Protein AF-A0A7X2NJ29-F1 (afdb_monomer_lite)

Sequence (530 aa):
MNKAKRFRELLNADRHFFLMEAHDGLSAQIVEETGFPAIWASGLSITASLGVRDNNEISYTQLLDVLEYMNDACSLPILVDGDTGYGNFNNACRLLQKLEKMGIAAVCIEDKKFPKTNSFLETKLDALAEPLEFAGKLRAMKATQTTPDFSVVARLESLIVGAGVEDAVKRAKLYLEAGADAILVHSKRPNSKDIDDFLTAFPVDVPIFIVPTKYYTVPVSHFIKDKRIRGIIWANHNVRACVTAMQEISKKIYKDGSIANVEGSIASVSELFRLQKNEEYLEMEKKYLPMYPNLSAVILAAGGPGSLDFHKPKALLTINGKQILDHQLNVLRSVGVSNISIVRGYKKEEIQAEDLALIDNDKWNTTNAAYSLSLAASTKEQPYLVLYGDVFFKRYLLRSILDYAEERSSADVILVCVKEDYIDAGYSLKLNKKLDVFGDDSELSVVEVCTGRETGKDECVVYFSGLLLIHNYSAVKELLSGEDAERLHTSDFMRRALDTGLTLAVIMSSREAIVDINSLNDLMKAGEIL

Structure (mmCIF, N/CA/C/O backbone):
data_AF-A0A7X2NJ29-F1
#
_entry.id   AF-A0A7X2NJ29-F1
#
loop_
_atom_site.group_PDB
_atom_site.id
_atom_site.type_symbol
_atom_site.label_atom_id
_atom_site.label_alt_id
_atom_site.label_comp_id
_atom_site.label_asym_id
_atom_site.label_entity_id
_atom_site.label_seq_id
_atom_site.pdbx_PDB_ins_code
_atom_site.Cartn_x
_atom_site.Cartn_y
_atom_site.Cartn_z
_atom_site.occupancy
_atom_site.B_iso_or_equiv
_atom_site.auth_seq_id
_atom_site.auth_comp_id
_atom_site.auth_asym_id
_atom_site.auth_atom_id
_atom_site.pdbx_PDB_model_num
ATOM 1 N N . MET A 1 1 ? -7.121 -13.120 -13.190 1.00 56.78 1 MET A N 1
ATOM 2 C CA . MET A 1 1 ? -6.536 -13.194 -14.553 1.00 56.78 1 MET A CA 1
ATOM 3 C C . MET A 1 1 ? -5.019 -13.173 -14.417 1.00 56.78 1 MET A C 1
ATOM 5 O O . MET A 1 1 ? -4.536 -12.381 -13.622 1.00 56.78 1 MET A O 1
ATOM 9 N N . ASN A 1 2 ? -4.281 -14.044 -15.114 1.00 89.88 2 ASN A N 1
ATOM 10 C CA . ASN A 1 2 ? -2.815 -14.121 -15.011 1.00 89.88 2 ASN A CA 1
ATOM 11 C C . ASN A 1 2 ? -2.166 -12.807 -15.504 1.00 89.88 2 ASN A C 1
ATOM 13 O O . ASN A 1 2 ? -2.382 -12.414 -16.652 1.00 89.88 2 ASN A O 1
ATOM 17 N N . LYS A 1 3 ? -1.386 -12.127 -14.649 1.00 97.19 3 LYS A N 1
ATOM 18 C CA . LYS A 1 3 ? -0.697 -10.865 -14.973 1.00 97.19 3 LYS A CA 1
ATOM 19 C C . LYS A 1 3 ? 0.292 -11.020 -16.135 1.00 97.19 3 LYS A C 1
ATOM 21 O O . LYS A 1 3 ? 0.320 -10.163 -17.014 1.00 97.19 3 LYS A O 1
ATOM 26 N N . ALA A 1 4 ? 1.032 -12.128 -16.203 1.00 97.38 4 ALA A N 1
ATOM 27 C CA . ALA A 1 4 ? 1.962 -12.408 -17.300 1.00 97.38 4 ALA A CA 1
ATOM 28 C C . ALA A 1 4 ? 1.241 -12.473 -18.658 1.00 97.38 4 ALA A C 1
ATOM 30 O O . ALA A 1 4 ? 1.650 -11.823 -19.621 1.00 97.38 4 ALA A O 1
ATOM 31 N N . LYS A 1 5 ? 0.083 -13.144 -18.703 1.00 96.94 5 LYS A N 1
ATOM 32 C CA . LYS A 1 5 ? -0.758 -13.207 -19.906 1.00 96.94 5 LYS A CA 1
ATOM 33 C C . LYS A 1 5 ? -1.263 -11.825 -20.340 1.00 96.94 5 LYS A C 1
ATOM 35 O O . LYS A 1 5 ? -1.191 -11.494 -21.519 1.00 96.94 5 LYS A O 1
ATOM 40 N N . ARG A 1 6 ? -1.706 -10.983 -19.396 1.00 97.31 6 ARG A N 1
ATOM 41 C CA . ARG A 1 6 ? -2.106 -9.590 -19.693 1.00 97.31 6 ARG A CA 1
ATOM 42 C C . ARG A 1 6 ? -0.958 -8.795 -20.310 1.00 97.31 6 ARG A C 1
ATOM 44 O O . ARG A 1 6 ? -1.167 -8.036 -21.249 1.00 97.31 6 ARG A O 1
ATOM 51 N N . PHE A 1 7 ? 0.259 -8.971 -19.800 1.00 98.19 7 PHE A N 1
ATOM 52 C CA . PHE A 1 7 ? 1.433 -8.302 -20.356 1.00 98.19 7 PHE A CA 1
ATOM 53 C C . PHE A 1 7 ? 1.763 -8.791 -21.770 1.00 98.19 7 PHE A C 1
ATOM 55 O O . PHE A 1 7 ? 2.044 -7.976 -22.644 1.00 98.19 7 PHE A O 1
ATOM 62 N N . ARG A 1 8 ? 1.652 -10.099 -22.037 1.00 96.69 8 ARG A N 1
ATOM 63 C CA . ARG A 1 8 ? 1.748 -10.660 -23.397 1.00 96.69 8 ARG A CA 1
ATOM 64 C C . ARG A 1 8 ? 0.731 -10.056 -24.356 1.00 96.69 8 ARG A C 1
ATOM 66 O O . ARG A 1 8 ? 1.087 -9.701 -25.474 1.00 96.69 8 ARG A O 1
ATOM 73 N N . GLU A 1 9 ? -0.518 -9.922 -23.925 1.00 96.62 9 GLU A N 1
ATOM 74 C CA . GLU A 1 9 ? -1.572 -9.290 -24.724 1.00 96.62 9 GLU A CA 1
ATOM 75 C C . GLU A 1 9 ? -1.229 -7.827 -25.035 1.00 96.62 9 GLU A C 1
ATOM 77 O O . GLU A 1 9 ? -1.404 -7.392 -26.170 1.00 96.62 9 GLU A O 1
ATOM 82 N N . LEU A 1 10 ? -0.665 -7.086 -24.072 1.00 97.31 10 LEU A N 1
ATOM 83 C CA . LEU A 1 10 ? -0.166 -5.727 -24.304 1.00 97.31 10 LEU A CA 1
ATOM 84 C C . LEU A 1 10 ? 1.000 -5.694 -25.302 1.00 97.31 10 LEU A C 1
ATOM 86 O O . LEU A 1 10 ? 1.021 -4.816 -26.158 1.00 97.31 10 LEU A O 1
ATOM 90 N N . LEU A 1 11 ? 1.945 -6.637 -25.222 1.00 96.19 11 LEU A N 1
ATOM 91 C CA . LEU A 1 11 ? 3.082 -6.735 -26.149 1.00 96.19 11 LEU A CA 1
ATOM 92 C C . LEU 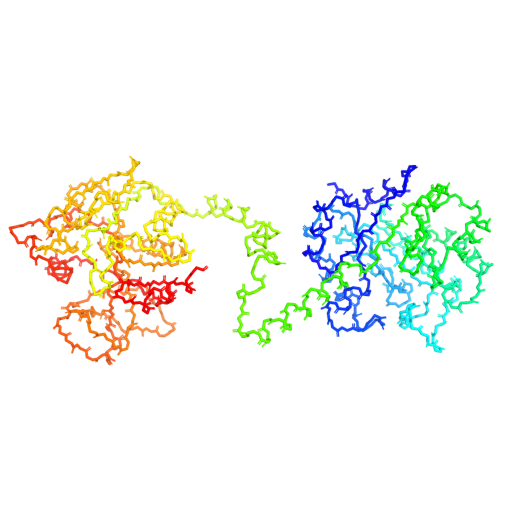A 1 11 ? 2.655 -7.044 -27.590 1.00 96.19 11 LEU A C 1
ATOM 94 O O . LEU A 1 11 ? 3.217 -6.483 -28.533 1.00 96.19 11 LEU A O 1
ATOM 98 N N . ASN A 1 12 ? 1.672 -7.930 -27.742 1.00 94.44 12 ASN A N 1
ATOM 99 C CA . ASN A 1 12 ? 1.207 -8.434 -29.034 1.00 94.44 12 ASN A CA 1
ATOM 100 C C . ASN A 1 12 ? 0.094 -7.578 -29.661 1.00 94.44 12 ASN A C 1
ATOM 102 O O . ASN A 1 12 ? -0.273 -7.809 -30.809 1.00 94.44 12 ASN A O 1
ATOM 106 N N . ALA A 1 13 ? -0.474 -6.620 -28.927 1.00 93.31 13 ALA A N 1
ATOM 107 C CA . ALA A 1 13 ? -1.488 -5.714 -29.459 1.00 93.31 13 ALA A CA 1
ATOM 108 C C . ALA A 1 13 ? -0.894 -4.778 -30.518 1.00 93.31 13 ALA A C 1
ATOM 110 O O . ALA A 1 13 ? 0.227 -4.329 -30.357 1.00 93.31 13 ALA A O 1
ATOM 111 N N . ASP A 1 14 ? -1.667 -4.343 -31.517 1.00 89.25 14 ASP A N 1
ATOM 112 C CA . ASP A 1 14 ? -1.218 -3.404 -32.568 1.00 89.25 14 ASP A CA 1
ATOM 113 C C . ASP A 1 14 ? -1.101 -1.930 -32.120 1.00 89.25 14 ASP A C 1
ATOM 115 O O . ASP A 1 14 ? -1.051 -1.009 -32.938 1.00 89.25 14 ASP A O 1
ATOM 119 N N . ARG A 1 15 ? -1.037 -1.668 -30.810 1.00 93.50 15 ARG A N 1
ATOM 120 C CA . ARG A 1 15 ? -0.940 -0.316 -30.232 1.00 93.50 15 ARG A CA 1
ATOM 121 C C . ARG A 1 15 ? 0.155 -0.218 -29.178 1.00 93.50 15 ARG A C 1
ATOM 123 O O . ARG A 1 15 ? 0.501 -1.217 -28.558 1.00 93.50 15 ARG A O 1
ATOM 130 N N . HIS A 1 16 ? 0.699 0.978 -28.989 1.00 97.25 16 HIS A N 1
ATOM 131 C CA . HIS A 1 16 ? 1.620 1.249 -27.890 1.00 97.25 16 HIS A CA 1
ATOM 132 C C . HIS A 1 16 ? 0.868 1.283 -26.552 1.00 97.25 16 HIS A C 1
ATOM 134 O O . HIS A 1 16 ? -0.349 1.490 -26.510 1.00 97.25 16 HIS A O 1
ATOM 140 N N . PHE A 1 17 ? 1.602 1.122 -25.458 1.00 98.44 17 PHE A N 1
ATOM 141 C CA . PHE A 1 17 ? 1.109 1.324 -24.104 1.00 98.44 17 PHE A CA 1
ATOM 142 C C . PHE A 1 17 ? 2.155 2.027 -23.236 1.00 98.44 17 PHE A C 1
ATOM 144 O O . PHE A 1 17 ? 3.351 2.041 -23.541 1.00 98.44 17 PHE A O 1
ATOM 151 N N . PHE A 1 18 ? 1.686 2.631 -22.148 1.00 98.69 18 PHE A N 1
ATOM 152 C CA . PHE A 1 18 ? 2.538 3.320 -21.188 1.00 98.69 18 PHE A CA 1
ATOM 153 C C . PHE A 1 18 ? 2.779 2.454 -19.961 1.00 98.69 18 PHE A C 1
ATOM 155 O O . PHE A 1 18 ? 1.869 1.769 -19.493 1.00 98.69 18 PHE A O 1
ATOM 162 N N . LEU A 1 19 ? 3.994 2.529 -19.430 1.00 98.81 19 LEU A N 1
ATOM 163 C CA . LEU A 1 19 ? 4.346 1.976 -18.132 1.00 98.81 19 LEU A CA 1
ATOM 164 C C . LEU A 1 19 ? 4.715 3.131 -17.220 1.00 98.81 19 LEU A C 1
ATOM 166 O O . LEU A 1 19 ? 5.593 3.928 -17.561 1.00 98.81 19 LEU A O 1
ATOM 170 N N . MET A 1 20 ? 4.053 3.214 -16.073 1.00 98.81 20 MET A N 1
ATOM 171 C CA . MET A 1 20 ? 4.395 4.197 -15.055 1.00 98.81 20 MET A CA 1
ATOM 172 C C . MET A 1 20 ? 5.243 3.550 -13.974 1.00 98.81 20 MET A C 1
ATOM 174 O O . MET A 1 20 ? 5.029 2.396 -13.600 1.00 98.81 20 MET A O 1
ATOM 178 N N . GLU A 1 21 ? 6.241 4.288 -13.508 1.00 98.69 21 GLU A N 1
ATOM 179 C CA . GLU A 1 21 ? 7.106 3.825 -12.439 1.00 98.69 21 GLU A CA 1
ATOM 180 C C . GLU A 1 21 ? 6.384 3.749 -11.090 1.00 98.69 21 GLU A C 1
ATOM 182 O O . GLU A 1 21 ? 5.684 4.679 -10.693 1.00 98.69 21 GLU A O 1
ATOM 187 N N . ALA A 1 22 ? 6.639 2.660 -10.369 1.00 98.81 22 ALA A N 1
ATOM 188 C CA . ALA A 1 22 ? 6.336 2.504 -8.951 1.00 98.81 22 ALA A CA 1
ATOM 189 C C . ALA A 1 22 ? 7.534 1.866 -8.225 1.00 98.81 22 ALA A C 1
ATOM 191 O O . ALA A 1 22 ? 8.387 1.232 -8.859 1.00 98.81 22 ALA A O 1
ATOM 192 N N . HIS A 1 23 ? 7.610 2.065 -6.911 1.00 98.56 23 HIS A N 1
ATOM 193 C CA . HIS A 1 23 ? 8.735 1.641 -6.064 1.00 98.56 23 HIS A CA 1
ATOM 194 C C . HIS A 1 23 ? 8.319 1.059 -4.703 1.00 98.56 23 HIS A C 1
ATOM 196 O O . HIS A 1 23 ? 9.185 0.687 -3.915 1.00 98.56 23 HIS A O 1
ATOM 202 N N . ASP A 1 24 ? 7.015 0.971 -4.438 1.00 98.62 24 ASP A N 1
ATOM 203 C CA . ASP A 1 24 ? 6.397 0.325 -3.278 1.00 98.62 24 ASP A CA 1
ATOM 204 C C . ASP A 1 24 ? 4.915 -0.004 -3.574 1.00 98.62 24 ASP A C 1
ATOM 206 O O . ASP A 1 24 ? 4.398 0.300 -4.655 1.00 98.62 24 ASP A O 1
ATOM 210 N N . GLY A 1 25 ? 4.222 -0.644 -2.625 1.00 98.44 25 GLY A N 1
ATOM 211 C CA . GLY A 1 25 ? 2.805 -0.999 -2.773 1.00 98.44 25 GLY A CA 1
ATOM 212 C C . GLY A 1 25 ? 1.886 0.212 -2.975 1.00 98.44 25 GLY A C 1
ATOM 213 O O . GLY A 1 25 ? 1.005 0.175 -3.832 1.00 98.44 25 GLY A O 1
ATOM 214 N N . LEU A 1 26 ? 2.136 1.310 -2.255 1.00 98.44 26 LEU A N 1
ATOM 215 C CA . LEU A 1 26 ? 1.329 2.530 -2.327 1.00 98.44 26 LEU A CA 1
ATOM 216 C C . LEU A 1 26 ? 1.403 3.174 -3.718 1.00 98.44 26 LEU A C 1
ATOM 218 O O . LEU A 1 26 ? 0.381 3.453 -4.345 1.00 98.44 26 LEU A O 1
ATOM 222 N N . SER A 1 27 ? 2.613 3.377 -4.237 1.00 98.62 27 SER A N 1
ATOM 223 C CA . SER A 1 27 ? 2.828 3.923 -5.578 1.00 98.62 27 SER A CA 1
ATOM 224 C C . SER A 1 27 ? 2.276 2.998 -6.665 1.00 98.62 27 SER A C 1
ATOM 226 O O . SER A 1 27 ? 1.736 3.492 -7.654 1.00 98.62 27 SER A O 1
ATOM 228 N N . ALA A 1 28 ? 2.325 1.674 -6.480 1.00 98.69 28 ALA A N 1
ATOM 229 C CA . ALA A 1 28 ? 1.709 0.716 -7.400 1.00 98.69 28 ALA A CA 1
ATOM 230 C C . ALA A 1 28 ? 0.174 0.858 -7.457 1.00 98.69 28 ALA A C 1
ATOM 232 O O . ALA A 1 28 ? -0.393 0.860 -8.553 1.00 98.69 28 ALA A O 1
ATOM 233 N N . GLN A 1 29 ? -0.490 1.041 -6.310 1.00 98.38 29 GLN A N 1
ATOM 234 C CA . GLN A 1 29 ? -1.935 1.307 -6.243 1.00 98.38 29 GLN A CA 1
ATOM 235 C C . GLN A 1 29 ? -2.303 2.623 -6.927 1.00 98.38 29 GLN A C 1
ATOM 237 O O . GLN A 1 29 ? -3.216 2.654 -7.749 1.00 98.38 29 GLN A O 1
ATOM 242 N N . ILE A 1 30 ? -1.551 3.693 -6.659 1.00 98.56 30 ILE A N 1
ATOM 243 C CA . ILE A 1 30 ? -1.780 5.001 -7.289 1.00 98.56 30 ILE A CA 1
ATOM 244 C C . ILE A 1 30 ? -1.650 4.894 -8.816 1.00 98.56 30 ILE A C 1
ATOM 246 O O . ILE A 1 30 ? -2.468 5.447 -9.555 1.00 98.56 30 ILE A O 1
ATOM 250 N N . VAL A 1 31 ? -0.655 4.151 -9.316 1.00 98.75 31 VAL A N 1
ATOM 251 C CA . VAL A 1 31 ? -0.488 3.905 -10.757 1.00 98.75 31 VAL A CA 1
ATOM 252 C C . VAL A 1 31 ? -1.686 3.154 -11.352 1.00 98.75 31 VAL A C 1
ATOM 254 O O . VAL A 1 31 ? -2.132 3.500 -12.451 1.00 98.75 31 VAL A O 1
ATOM 257 N N . GLU A 1 32 ? -2.222 2.163 -10.639 1.00 98.50 32 GLU A N 1
ATOM 258 C CA . GLU A 1 32 ? -3.422 1.429 -11.050 1.00 98.50 32 GLU A CA 1
ATOM 259 C C . GLU A 1 32 ? -4.665 2.320 -11.106 1.00 98.50 32 GLU A C 1
ATOM 261 O O . GLU A 1 32 ? -5.330 2.361 -12.143 1.00 98.50 32 GLU A O 1
ATOM 266 N N . GLU A 1 33 ? -4.941 3.087 -10.053 1.00 98.31 33 GLU A N 1
ATOM 267 C CA . GLU A 1 33 ? -6.095 3.994 -9.995 1.00 98.31 33 GLU A CA 1
ATOM 268 C C . GLU A 1 33 ? -6.020 5.115 -11.040 1.00 98.31 33 GLU A C 1
ATOM 270 O O . GLU A 1 33 ? -7.047 5.580 -11.533 1.00 98.31 33 GLU A O 1
ATOM 275 N N . THR A 1 34 ? -4.806 5.503 -11.444 1.00 98.38 34 THR A N 1
ATOM 276 C CA . THR A 1 34 ? -4.585 6.479 -12.524 1.00 98.38 34 THR A CA 1
ATOM 277 C C . THR A 1 34 ? -4.978 5.927 -13.905 1.00 98.38 34 THR A C 1
ATOM 279 O O . THR A 1 34 ? -5.220 6.696 -14.837 1.00 98.38 34 THR A O 1
ATOM 282 N N . GLY A 1 35 ? -5.060 4.602 -14.064 1.00 98.31 35 GLY A N 1
ATOM 283 C CA . GLY A 1 35 ? -5.464 3.948 -15.311 1.00 98.31 35 GLY A CA 1
ATOM 284 C C . GLY A 1 35 ? -4.308 3.529 -16.225 1.00 98.31 35 GLY A C 1
ATOM 285 O O . GLY A 1 35 ? -4.528 3.272 -17.413 1.00 98.31 35 GLY A O 1
ATOM 286 N N . PHE A 1 36 ? -3.075 3.437 -15.711 1.00 98.69 36 PHE A N 1
ATOM 287 C CA . PHE A 1 36 ? -1.982 2.839 -16.481 1.00 98.69 36 PHE A CA 1
ATOM 288 C C . PHE A 1 36 ? -2.231 1.338 -16.710 1.00 98.69 36 PHE A C 1
ATOM 290 O O . PHE A 1 36 ? -2.719 0.643 -15.824 1.00 98.69 36 PHE A O 1
ATOM 297 N N . PRO A 1 37 ? -1.873 0.790 -17.884 1.00 98.25 37 PRO A N 1
ATOM 298 C CA . PRO A 1 37 ? -2.089 -0.626 -18.176 1.00 98.25 37 PRO A CA 1
ATOM 299 C C . PRO A 1 37 ? -1.011 -1.549 -17.588 1.00 98.25 37 PRO A C 1
ATOM 301 O O . PRO A 1 37 ? -1.218 -2.762 -17.548 1.00 98.25 37 PRO A O 1
ATOM 304 N N . ALA A 1 38 ? 0.141 -1.004 -17.182 1.00 98.69 38 ALA A N 1
ATOM 305 C CA . ALA A 1 38 ? 1.272 -1.753 -16.645 1.00 98.69 38 ALA A CA 1
ATOM 306 C C . ALA A 1 38 ? 2.186 -0.864 -15.785 1.00 98.69 38 ALA A C 1
ATOM 308 O O . ALA A 1 38 ? 2.231 0.357 -15.956 1.00 98.69 38 ALA A O 1
ATOM 309 N N . ILE A 1 39 ? 2.955 -1.501 -14.904 1.00 98.94 39 ILE A N 1
ATOM 310 C CA . ILE A 1 39 ? 3.924 -0.851 -14.015 1.00 98.94 39 ILE A CA 1
ATOM 311 C C . ILE A 1 39 ? 5.349 -1.137 -14.488 1.00 98.94 39 ILE A C 1
ATOM 313 O O . ILE A 1 39 ? 5.667 -2.252 -14.905 1.00 98.94 39 ILE A O 1
ATOM 317 N N . TRP A 1 40 ? 6.218 -0.136 -14.370 1.00 98.88 40 TRP A N 1
ATOM 318 C CA . TRP A 1 40 ? 7.667 -0.309 -14.379 1.00 98.88 40 TRP A CA 1
ATOM 319 C C . TRP A 1 40 ? 8.183 -0.306 -12.937 1.00 98.88 40 TRP A C 1
ATOM 321 O O . TRP A 1 40 ? 8.177 0.732 -12.277 1.00 98.88 40 TRP A O 1
ATOM 331 N N . ALA A 1 41 ? 8.627 -1.456 -12.432 1.00 98.75 41 ALA A N 1
ATOM 332 C CA . ALA A 1 41 ? 9.307 -1.513 -11.141 1.00 98.75 41 ALA A CA 1
ATOM 333 C C . ALA A 1 41 ? 10.765 -1.074 -11.341 1.00 98.75 41 ALA A C 1
ATOM 335 O O . ALA A 1 41 ? 11.617 -1.852 -11.771 1.00 98.75 41 ALA A O 1
ATOM 336 N N . SER A 1 42 ? 11.008 0.215 -11.110 1.00 98.38 42 SER A N 1
ATOM 337 C CA . SER A 1 42 ? 12.269 0.892 -11.417 1.00 98.38 42 SER A CA 1
ATOM 338 C C . SER A 1 42 ? 13.349 0.557 -10.395 1.00 98.38 42 SER A C 1
ATOM 340 O O . SER A 1 42 ? 13.192 0.891 -9.221 1.00 98.38 42 SER A O 1
ATOM 342 N N . GLY A 1 43 ? 14.480 -0.003 -10.845 1.00 97.00 43 GLY A N 1
ATOM 343 C CA . GLY A 1 43 ? 15.644 -0.249 -9.985 1.00 97.00 43 GLY A CA 1
ATOM 344 C C . GLY A 1 43 ? 16.108 1.033 -9.290 1.00 97.00 43 GLY A C 1
ATOM 345 O O . GLY A 1 43 ? 16.230 1.062 -8.069 1.00 97.00 43 GLY A O 1
ATOM 346 N N . LEU A 1 44 ? 16.218 2.135 -10.045 1.00 97.38 44 LEU A N 1
ATOM 347 C CA . LEU A 1 44 ? 16.586 3.447 -9.505 1.00 97.38 44 LEU A CA 1
ATOM 348 C C . LEU A 1 44 ? 15.617 3.932 -8.420 1.00 97.38 44 LEU A C 1
ATOM 350 O O . LEU A 1 44 ? 16.067 4.426 -7.385 1.00 97.38 44 LEU A O 1
ATOM 354 N N . SER A 1 45 ? 14.304 3.824 -8.650 1.00 98.50 45 SER A N 1
ATOM 355 C CA . SER A 1 45 ? 13.318 4.327 -7.687 1.00 98.50 45 SER A CA 1
ATOM 356 C C . SER A 1 45 ? 13.284 3.477 -6.420 1.00 98.50 45 SER A C 1
ATOM 358 O O . SER A 1 45 ? 13.233 4.038 -5.330 1.00 98.50 45 SER A O 1
ATOM 360 N N . ILE A 1 46 ? 13.379 2.150 -6.553 1.00 98.62 46 ILE A N 1
ATOM 361 C CA . ILE A 1 46 ? 13.407 1.212 -5.423 1.00 98.62 46 ILE A CA 1
ATOM 362 C C . ILE A 1 46 ? 14.669 1.419 -4.579 1.00 98.62 46 ILE A C 1
ATOM 364 O O . ILE A 1 46 ? 14.592 1.516 -3.360 1.00 98.62 46 ILE A O 1
ATOM 368 N N . THR A 1 47 ? 15.850 1.556 -5.189 1.00 98.19 47 THR A N 1
ATOM 369 C CA . THR A 1 47 ? 17.067 1.835 -4.406 1.00 98.19 47 THR A CA 1
ATOM 370 C C . THR A 1 47 ? 17.008 3.199 -3.723 1.00 98.19 47 THR A C 1
ATOM 372 O O . THR A 1 47 ? 17.427 3.326 -2.574 1.00 98.19 47 THR A O 1
ATOM 375 N N . ALA A 1 48 ? 16.444 4.210 -4.396 1.00 98.00 48 ALA A N 1
ATOM 376 C CA . ALA A 1 48 ? 16.321 5.552 -3.838 1.00 98.00 48 ALA A CA 1
ATOM 377 C C . ALA A 1 48 ? 15.351 5.598 -2.648 1.00 98.00 48 ALA A C 1
ATOM 379 O O . ALA A 1 48 ? 15.671 6.250 -1.653 1.00 98.00 48 ALA A O 1
ATOM 380 N N . SER A 1 49 ? 14.215 4.892 -2.709 1.00 98.12 49 SER A N 1
ATOM 381 C CA . SER A 1 49 ? 13.277 4.795 -1.578 1.00 98.12 49 SER A CA 1
ATOM 382 C C . SER A 1 49 ? 13.886 4.052 -0.384 1.00 98.12 49 SER A C 1
ATOM 384 O O . SER A 1 49 ? 13.588 4.382 0.761 1.00 98.12 49 SER A O 1
ATOM 386 N N . LEU A 1 50 ? 14.809 3.119 -0.639 1.00 97.94 50 LEU A N 1
ATOM 387 C CA . LEU A 1 50 ? 15.590 2.415 0.383 1.00 97.94 50 LEU A CA 1
ATOM 388 C C . LEU A 1 50 ? 16.831 3.191 0.869 1.00 97.94 50 LEU A C 1
ATOM 390 O O . LEU A 1 50 ? 17.561 2.703 1.732 1.00 97.94 50 LEU A O 1
ATOM 394 N N . GLY A 1 51 ? 17.094 4.391 0.340 1.00 97.81 51 GLY A N 1
ATOM 395 C CA . GLY A 1 51 ? 18.211 5.243 0.764 1.00 97.81 51 GLY A CA 1
ATOM 396 C C . GLY A 1 51 ? 19.599 4.776 0.306 1.00 97.81 51 GLY A C 1
ATOM 397 O O . GLY A 1 51 ? 20.605 5.184 0.890 1.00 97.81 51 GLY A O 1
ATOM 398 N N . VAL A 1 52 ? 19.674 3.938 -0.731 1.00 97.44 52 VAL A N 1
ATOM 399 C CA . VAL A 1 52 ? 20.914 3.332 -1.253 1.00 97.44 52 VAL A CA 1
ATOM 400 C C . VAL A 1 52 ? 21.096 3.615 -2.748 1.00 97.44 52 VAL A C 1
ATOM 402 O O . VAL A 1 52 ? 20.225 4.199 -3.397 1.00 97.44 52 VAL A O 1
ATOM 405 N N . ARG A 1 53 ? 22.261 3.277 -3.312 1.00 95.62 53 ARG A N 1
ATOM 406 C CA . ARG A 1 53 ? 22.586 3.601 -4.713 1.00 95.62 53 ARG A CA 1
ATOM 407 C C . ARG A 1 53 ? 22.120 2.506 -5.681 1.00 95.62 53 ARG A C 1
ATOM 409 O O . ARG A 1 53 ? 22.113 1.320 -5.363 1.00 95.62 53 ARG A O 1
ATOM 416 N N . ASP A 1 54 ? 21.799 2.916 -6.910 1.00 93.56 54 ASP A N 1
ATOM 417 C CA . ASP A 1 54 ? 21.458 2.023 -8.032 1.00 93.56 54 ASP A CA 1
ATOM 418 C C . ASP A 1 54 ? 22.722 1.422 -8.676 1.00 93.56 54 ASP A C 1
ATOM 420 O O . ASP A 1 54 ? 23.132 1.782 -9.783 1.00 93.56 54 ASP A O 1
ATOM 424 N N . ASN A 1 55 ? 23.407 0.561 -7.924 1.00 92.06 55 ASN A N 1
ATOM 425 C CA . ASN A 1 55 ? 24.641 -0.121 -8.328 1.00 92.06 55 ASN A CA 1
ATOM 426 C C . ASN A 1 55 ? 24.747 -1.541 -7.738 1.00 92.06 55 ASN A C 1
ATOM 428 O O . ASN A 1 55 ? 25.830 -1.999 -7.371 1.00 92.06 55 ASN A O 1
ATOM 432 N N . ASN A 1 56 ? 23.604 -2.223 -7.609 1.00 93.50 56 ASN A N 1
ATOM 433 C CA . ASN A 1 56 ? 23.471 -3.500 -6.900 1.00 93.50 56 ASN A CA 1
ATOM 434 C C . ASN A 1 56 ? 23.892 -3.464 -5.414 1.00 93.50 56 ASN A C 1
ATOM 436 O O . ASN A 1 56 ? 24.297 -4.493 -4.875 1.00 93.50 56 ASN A O 1
ATOM 440 N N . GLU A 1 57 ? 23.758 -2.318 -4.729 1.00 96.12 57 GLU A N 1
ATOM 441 C CA . GLU A 1 57 ? 23.837 -2.269 -3.257 1.00 96.12 57 GLU A CA 1
ATOM 442 C C . GLU A 1 57 ? 22.705 -3.077 -2.601 1.00 96.12 57 GLU A C 1
ATOM 444 O O . GLU A 1 57 ? 22.938 -3.746 -1.593 1.00 96.12 57 GLU A O 1
ATOM 449 N N . ILE A 1 58 ? 21.503 -3.083 -3.195 1.00 97.12 58 ILE A N 1
ATOM 450 C CA . ILE A 1 58 ? 20.450 -4.025 -2.803 1.00 97.12 58 ILE A CA 1
ATOM 451 C C . ILE A 1 58 ? 20.666 -5.385 -3.468 1.00 97.12 58 ILE A C 1
ATOM 453 O O . ILE A 1 58 ? 20.957 -5.499 -4.663 1.00 97.12 58 ILE A O 1
ATOM 457 N N . SER A 1 59 ? 20.472 -6.437 -2.684 1.00 97.38 59 SER A N 1
ATOM 458 C CA . SER A 1 59 ? 20.423 -7.813 -3.170 1.00 97.38 59 SER A CA 1
ATOM 459 C C . SER A 1 59 ? 19.135 -8.086 -3.956 1.00 97.38 59 SER A C 1
ATOM 461 O O . SER A 1 59 ? 18.113 -7.430 -3.751 1.00 97.38 59 SER A O 1
ATOM 463 N N . TYR A 1 60 ? 19.140 -9.119 -4.807 1.00 96.44 60 TYR A N 1
ATOM 464 C CA . TYR A 1 60 ? 17.917 -9.520 -5.513 1.00 96.44 60 TYR A CA 1
ATOM 465 C C . TYR A 1 60 ? 16.809 -9.968 -4.550 1.00 96.44 60 TYR A C 1
ATOM 467 O O . TYR A 1 60 ? 15.645 -9.865 -4.899 1.00 96.44 60 TYR A O 1
ATOM 475 N N . THR A 1 61 ? 17.135 -10.453 -3.345 1.00 98.19 61 THR A N 1
ATOM 476 C CA . THR A 1 61 ? 16.125 -10.815 -2.339 1.00 98.19 61 THR A CA 1
ATOM 477 C C . THR A 1 61 ? 15.412 -9.588 -1.785 1.00 98.19 61 THR A C 1
ATOM 479 O O . THR A 1 61 ? 14.197 -9.610 -1.706 1.00 98.19 61 THR A O 1
ATOM 482 N N . GLN A 1 62 ? 16.130 -8.492 -1.526 1.00 98.50 62 GLN A N 1
ATOM 483 C CA . GLN A 1 62 ? 15.499 -7.227 -1.123 1.00 98.50 62 GLN A CA 1
ATOM 484 C C . GLN A 1 62 ? 14.641 -6.634 -2.247 1.00 98.50 62 GLN A C 1
ATOM 486 O O . GLN A 1 62 ? 13.581 -6.078 -1.980 1.00 98.50 62 GLN A O 1
ATOM 491 N N . LEU A 1 63 ? 15.062 -6.784 -3.512 1.00 98.44 63 LEU A N 1
ATOM 492 C CA . LEU A 1 63 ? 14.203 -6.449 -4.651 1.00 98.44 63 LEU A CA 1
ATOM 493 C C . LEU A 1 63 ? 12.918 -7.295 -4.634 1.00 98.44 63 LEU A C 1
ATOM 495 O O . LEU A 1 63 ? 11.835 -6.750 -4.825 1.00 98.44 63 LEU A O 1
ATOM 499 N N . LEU A 1 64 ? 13.026 -8.611 -4.411 1.00 98.50 64 LEU A N 1
ATOM 500 C CA . LEU A 1 64 ? 11.864 -9.503 -4.347 1.00 98.50 64 LEU A CA 1
ATOM 501 C C . LEU A 1 64 ? 10.898 -9.112 -3.221 1.00 98.50 64 LEU A C 1
ATOM 503 O O . LEU A 1 64 ? 9.699 -9.123 -3.474 1.00 98.50 64 LEU A O 1
ATOM 507 N N . ASP A 1 65 ? 11.398 -8.716 -2.047 1.00 98.50 65 ASP A N 1
ATOM 508 C CA . ASP A 1 65 ? 10.553 -8.271 -0.929 1.00 98.50 65 ASP A CA 1
ATOM 509 C C . ASP A 1 65 ? 9.695 -7.061 -1.336 1.00 98.50 65 ASP A C 1
ATOM 511 O O . ASP A 1 65 ? 8.486 -7.046 -1.125 1.00 98.50 65 ASP A O 1
ATOM 515 N N . VAL A 1 66 ? 10.291 -6.057 -1.992 1.00 98.62 66 VAL A N 1
ATOM 516 C CA . VAL A 1 66 ? 9.551 -4.880 -2.484 1.00 98.62 66 VAL A CA 1
ATOM 517 C C . VAL A 1 66 ? 8.525 -5.274 -3.551 1.00 98.62 66 VAL A C 1
ATOM 519 O O . VAL A 1 66 ? 7.386 -4.804 -3.531 1.00 98.62 66 VAL A O 1
ATOM 522 N N . LEU A 1 67 ? 8.914 -6.150 -4.479 1.00 98.69 67 LEU A N 1
ATOM 523 C CA . LEU A 1 67 ? 8.042 -6.609 -5.559 1.00 98.69 67 LEU A CA 1
ATOM 524 C C . LEU A 1 67 ? 6.844 -7.416 -5.059 1.00 98.69 67 LEU A C 1
ATOM 526 O O . LEU A 1 67 ? 5.786 -7.323 -5.677 1.00 98.69 67 LEU A O 1
ATOM 530 N N . GLU A 1 68 ? 6.990 -8.172 -3.970 1.00 98.44 68 GLU A N 1
ATOM 531 C CA . GLU A 1 68 ? 5.894 -8.918 -3.344 1.00 98.44 68 GLU A CA 1
ATOM 532 C C . GLU A 1 68 ? 4.787 -7.954 -2.903 1.00 98.44 68 GLU A C 1
ATOM 534 O O . GLU A 1 68 ? 3.660 -8.053 -3.391 1.00 98.44 68 GLU A O 1
ATOM 539 N N . TYR A 1 69 ? 5.134 -6.915 -2.133 1.00 98.38 69 TYR A N 1
ATOM 540 C CA . TYR A 1 69 ? 4.174 -5.879 -1.734 1.00 98.38 69 TYR A CA 1
ATOM 541 C C . TYR A 1 69 ? 3.556 -5.143 -2.930 1.00 98.38 69 TYR A C 1
ATOM 543 O O . TYR A 1 69 ? 2.350 -4.899 -2.950 1.00 98.38 69 TYR A O 1
ATOM 551 N N . MET A 1 70 ? 4.350 -4.791 -3.949 1.00 98.62 70 MET A N 1
ATOM 552 C CA . MET A 1 70 ? 3.829 -4.146 -5.165 1.00 98.62 70 MET A CA 1
ATOM 553 C C . MET A 1 70 ? 2.835 -5.041 -5.911 1.00 98.62 70 MET A C 1
ATOM 555 O O . MET A 1 70 ? 1.814 -4.569 -6.418 1.00 98.62 70 MET A O 1
ATOM 559 N N . ASN A 1 71 ? 3.150 -6.330 -6.014 1.00 97.94 71 ASN A N 1
ATOM 560 C CA . ASN A 1 71 ? 2.341 -7.298 -6.730 1.00 97.94 71 ASN A CA 1
ATOM 561 C C . ASN A 1 71 ? 1.028 -7.602 -6.001 1.00 97.94 71 ASN A C 1
ATOM 563 O O . ASN A 1 71 ? 0.009 -7.755 -6.674 1.00 97.94 71 ASN A O 1
ATOM 567 N N . ASP A 1 72 ? 1.038 -7.647 -4.674 1.00 97.12 72 ASP A N 1
ATOM 568 C CA . ASP A 1 72 ? -0.160 -7.889 -3.867 1.00 97.12 72 ASP A CA 1
ATOM 569 C C . ASP A 1 72 ? -1.080 -6.664 -3.820 1.00 97.12 72 ASP A C 1
ATOM 571 O O . ASP A 1 72 ? -2.307 -6.794 -3.825 1.00 97.12 72 ASP A O 1
ATOM 575 N N . ALA A 1 73 ? -0.503 -5.460 -3.835 1.00 97.00 73 ALA A N 1
ATOM 576 C CA . ALA A 1 73 ? -1.259 -4.220 -3.701 1.00 97.00 73 ALA A CA 1
ATOM 577 C C . ALA A 1 73 ? -2.085 -3.849 -4.950 1.00 97.00 73 ALA A C 1
ATOM 579 O O . ALA A 1 73 ? -3.092 -3.151 -4.817 1.00 97.00 73 ALA A O 1
ATOM 580 N N . CYS A 1 74 ? -1.707 -4.317 -6.148 1.00 95.50 74 CYS A N 1
ATOM 581 C CA . CYS A 1 74 ? -2.370 -3.956 -7.410 1.00 95.50 74 CYS A CA 1
ATOM 582 C C . CYS A 1 74 ? -2.619 -5.154 -8.344 1.00 95.50 74 CYS A C 1
ATOM 584 O O . CYS A 1 74 ? -1.949 -6.186 -8.273 1.00 95.50 74 CYS A O 1
ATOM 586 N N . SER A 1 75 ? -3.549 -5.027 -9.296 1.00 96.94 75 SER A N 1
ATOM 587 C CA . SER A 1 75 ? -3.846 -6.087 -10.280 1.00 96.94 75 SER A CA 1
ATOM 588 C C . SER A 1 75 ? -3.042 -5.981 -11.585 1.00 96.94 75 SER A C 1
ATOM 590 O O . SER A 1 75 ? -3.102 -6.890 -12.428 1.00 96.94 75 SER A O 1
ATOM 592 N N . LEU A 1 76 ? -2.304 -4.884 -11.777 1.00 98.38 76 LEU A N 1
ATOM 593 C CA . LEU A 1 76 ? -1.562 -4.602 -13.004 1.00 98.38 76 LEU A CA 1
ATOM 594 C C . LEU A 1 76 ? -0.376 -5.557 -13.218 1.00 98.38 76 LEU A C 1
ATOM 596 O O . LEU A 1 76 ? 0.252 -6.004 -12.254 1.00 98.38 76 LEU A O 1
ATOM 600 N N . PRO A 1 77 ? -0.028 -5.864 -14.483 1.00 98.50 77 PRO A N 1
ATOM 601 C CA . PRO A 1 77 ? 1.238 -6.508 -14.794 1.00 98.50 77 PRO A CA 1
ATOM 602 C C . PRO A 1 77 ? 2.426 -5.586 -14.493 1.00 98.50 77 PRO A C 1
ATOM 604 O O . PRO A 1 77 ? 2.426 -4.410 -14.861 1.00 98.50 77 PRO A O 1
ATOM 607 N N . ILE A 1 78 ? 3.462 -6.156 -13.876 1.00 98.81 78 ILE A N 1
ATOM 608 C CA . ILE A 1 78 ? 4.702 -5.460 -13.518 1.00 98.81 78 ILE A CA 1
ATOM 609 C C . ILE A 1 78 ? 5.836 -5.937 -14.438 1.00 98.81 78 ILE A C 1
ATOM 611 O O . ILE A 1 78 ? 6.095 -7.141 -14.528 1.00 98.81 78 ILE A O 1
ATOM 615 N N . LEU A 1 79 ? 6.506 -4.988 -15.100 1.00 98.88 79 LEU A N 1
ATOM 616 C CA . LEU A 1 79 ? 7.804 -5.167 -15.754 1.00 98.88 79 LEU A CA 1
ATOM 617 C C . LEU A 1 79 ? 8.899 -4.681 -14.801 1.00 98.88 79 LEU A C 1
ATOM 619 O O . LEU A 1 79 ? 8.937 -3.503 -14.449 1.00 98.88 79 LEU A O 1
ATOM 623 N N . VAL A 1 80 ? 9.784 -5.585 -14.398 1.00 98.75 80 VAL A N 1
ATOM 624 C CA . VAL A 1 80 ? 10.835 -5.315 -13.408 1.00 98.75 80 VAL A CA 1
ATOM 625 C C . VAL A 1 80 ? 12.145 -4.907 -14.074 1.00 98.75 80 VAL A C 1
ATOM 627 O O . VAL A 1 80 ? 12.553 -5.551 -15.041 1.00 98.75 80 VAL A O 1
ATOM 630 N N . ASP A 1 81 ? 12.832 -3.895 -13.536 1.00 98.62 81 ASP A N 1
ATOM 631 C CA . ASP A 1 81 ? 14.264 -3.683 -13.790 1.00 98.62 81 ASP A CA 1
ATOM 632 C C . ASP A 1 81 ? 15.066 -4.782 -13.082 1.00 98.62 81 ASP A C 1
ATOM 634 O O . ASP A 1 81 ? 15.257 -4.760 -11.869 1.00 98.62 81 ASP A O 1
ATOM 638 N N . GLY A 1 82 ? 15.466 -5.805 -13.830 1.00 97.50 82 GLY A N 1
ATOM 639 C CA . GLY A 1 82 ? 16.245 -6.937 -13.335 1.00 97.50 82 GLY A CA 1
ATOM 640 C C . GLY A 1 82 ? 17.753 -6.706 -13.382 1.00 97.50 82 GLY A C 1
ATOM 641 O O . GLY A 1 82 ? 18.507 -7.679 -13.258 1.00 97.50 82 GLY A O 1
ATOM 642 N N . ASP A 1 83 ? 18.199 -5.465 -13.602 1.00 96.88 83 ASP A N 1
ATOM 643 C CA . ASP A 1 83 ? 19.600 -5.087 -13.768 1.00 96.88 83 ASP A CA 1
ATOM 644 C C . ASP A 1 83 ? 20.300 -6.007 -14.780 1.00 96.88 83 ASP A C 1
ATOM 646 O O . ASP A 1 83 ? 19.797 -6.263 -15.866 1.00 96.88 83 ASP A O 1
ATOM 650 N N . THR A 1 84 ? 21.449 -6.578 -14.431 1.00 96.88 84 THR A N 1
ATOM 651 C CA . THR A 1 84 ? 22.181 -7.529 -15.280 1.00 96.88 84 THR A CA 1
ATOM 652 C C . THR A 1 84 ? 21.758 -8.987 -15.038 1.00 96.88 84 THR A C 1
ATOM 654 O O . THR A 1 84 ? 22.423 -9.916 -15.506 1.00 96.88 84 THR A O 1
ATOM 657 N N . GLY A 1 85 ? 20.682 -9.231 -14.281 1.00 97.25 85 GLY A N 1
ATOM 658 C CA . GLY A 1 85 ? 20.280 -10.560 -13.804 1.00 97.25 85 GLY A CA 1
ATOM 659 C C . GLY A 1 85 ? 21.030 -11.031 -12.548 1.00 97.25 85 GLY A C 1
ATOM 660 O O . GLY A 1 85 ? 21.103 -12.235 -12.302 1.00 97.25 85 GLY A O 1
ATOM 661 N N . TYR A 1 86 ? 21.599 -10.097 -11.771 1.00 97.00 86 TYR A N 1
ATOM 662 C CA . TYR A 1 86 ? 22.258 -10.326 -10.469 1.00 97.00 86 TYR A CA 1
ATOM 663 C C . TYR A 1 86 ? 23.379 -11.384 -10.473 1.00 97.00 86 TYR A C 1
ATOM 665 O O . TYR A 1 86 ? 23.570 -12.122 -9.503 1.00 97.00 86 TYR A O 1
ATOM 673 N N . GLY A 1 87 ? 24.122 -11.475 -11.578 1.00 95.88 87 GLY A N 1
ATOM 674 C CA . GLY A 1 87 ? 25.261 -12.379 -11.726 1.00 95.88 87 GLY A CA 1
ATOM 675 C C . GLY A 1 87 ? 25.335 -13.011 -13.114 1.00 95.88 87 GLY A C 1
ATOM 676 O O . GLY A 1 87 ? 25.125 -12.348 -14.134 1.00 95.88 87 GLY A O 1
ATOM 677 N N . ASN A 1 88 ? 25.661 -14.303 -13.164 1.00 96.94 88 ASN A N 1
ATOM 678 C CA . ASN A 1 88 ? 25.760 -15.056 -14.415 1.00 96.94 88 ASN A CA 1
ATOM 679 C C . ASN A 1 88 ? 24.398 -15.660 -14.826 1.00 96.94 88 ASN A C 1
ATOM 681 O O . ASN A 1 88 ? 23.356 -15.339 -14.253 1.00 96.94 88 ASN A O 1
ATOM 685 N N . PHE A 1 89 ? 24.393 -16.538 -15.835 1.00 97.75 89 PHE A N 1
ATOM 686 C CA . PHE A 1 89 ? 23.168 -17.193 -16.307 1.00 97.75 89 PHE A CA 1
ATOM 687 C C . PHE A 1 89 ? 22.409 -17.937 -15.196 1.00 97.75 89 PHE A C 1
ATOM 689 O O . PHE A 1 89 ? 21.183 -17.896 -15.172 1.00 97.75 89 PHE A O 1
ATOM 696 N N . ASN A 1 90 ? 23.114 -18.571 -14.255 1.00 98.19 90 ASN A N 1
ATOM 697 C CA . ASN A 1 90 ? 22.512 -19.360 -13.184 1.00 98.19 90 ASN A CA 1
ATOM 698 C C . ASN A 1 90 ? 21.769 -18.465 -12.177 1.00 98.19 90 ASN A C 1
ATOM 700 O O . ASN A 1 90 ? 20.664 -18.796 -11.745 1.00 98.19 90 ASN A O 1
ATOM 704 N N . ASN A 1 91 ? 22.333 -17.296 -11.852 1.00 98.50 91 ASN A N 1
ATOM 705 C CA . ASN A 1 91 ? 21.661 -16.288 -11.026 1.00 98.50 91 ASN A CA 1
ATOM 706 C C . ASN A 1 91 ? 20.399 -15.756 -11.716 1.00 98.50 91 ASN A C 1
ATOM 708 O O . ASN A 1 91 ? 19.333 -15.715 -11.101 1.00 98.50 91 ASN A O 1
ATOM 712 N N . ALA A 1 92 ? 20.502 -15.429 -13.006 1.00 98.44 92 ALA A N 1
ATOM 713 C CA . ALA A 1 92 ? 19.389 -14.901 -13.787 1.00 98.44 92 ALA A CA 1
ATOM 714 C C . ALA A 1 92 ? 18.238 -15.917 -13.936 1.00 98.44 92 ALA A C 1
ATOM 716 O O . ALA A 1 92 ? 17.069 -15.545 -13.841 1.00 98.44 92 ALA A O 1
ATOM 717 N N . CYS A 1 93 ? 18.553 -17.210 -14.086 1.00 98.44 93 CYS A N 1
ATOM 718 C CA . CYS A 1 93 ? 17.559 -18.290 -14.080 1.00 98.44 93 CYS A CA 1
ATOM 719 C C . CYS A 1 93 ? 16.817 -18.360 -12.740 1.00 98.44 93 CYS A C 1
ATOM 721 O O . CYS A 1 93 ? 15.588 -18.424 -12.711 1.00 98.44 93 CYS A O 1
ATOM 723 N N . ARG A 1 94 ? 17.548 -18.284 -11.619 1.00 98.38 94 ARG A N 1
ATOM 724 C CA . ARG A 1 94 ? 16.941 -18.267 -10.282 1.00 98.38 94 ARG A CA 1
ATOM 725 C C . ARG A 1 94 ? 16.052 -17.039 -10.073 1.00 98.38 94 ARG A C 1
ATOM 727 O O . ARG A 1 94 ? 14.968 -17.184 -9.513 1.00 98.38 94 ARG A O 1
ATOM 734 N N . LEU A 1 95 ? 16.495 -15.858 -10.509 1.00 98.44 95 LEU A N 1
ATOM 735 C CA . LEU A 1 95 ? 15.694 -14.633 -10.461 1.00 98.44 95 LEU A CA 1
ATOM 736 C C . LEU A 1 95 ? 14.383 -14.819 -11.228 1.00 98.44 95 LEU A C 1
ATOM 738 O O . LEU A 1 95 ? 13.318 -14.592 -10.661 1.00 98.44 95 LEU A O 1
ATOM 742 N N . LEU A 1 96 ? 14.452 -15.293 -12.475 1.00 98.06 96 LEU A N 1
ATOM 743 C CA . LEU A 1 96 ? 13.269 -15.524 -13.303 1.00 98.06 96 LEU A CA 1
ATOM 744 C C . LEU A 1 96 ? 12.268 -16.454 -12.614 1.00 98.06 96 LEU A C 1
ATOM 746 O O . LEU A 1 96 ? 11.095 -16.111 -12.519 1.00 98.06 96 LEU A O 1
ATOM 750 N N . GLN A 1 97 ? 12.727 -17.594 -12.086 1.00 97.94 97 GLN A N 1
ATOM 751 C CA . GLN A 1 97 ? 11.847 -18.548 -11.399 1.00 97.94 97 GLN A CA 1
ATOM 752 C C . GLN A 1 97 ? 11.150 -17.921 -10.189 1.00 97.94 97 GLN A C 1
ATOM 754 O O . GLN A 1 97 ? 9.995 -18.236 -9.903 1.00 97.94 97 GLN A O 1
ATOM 759 N N . LYS A 1 98 ? 11.849 -17.046 -9.456 1.00 98.25 98 LYS A N 1
ATOM 760 C CA . LYS A 1 98 ? 11.280 -16.336 -8.306 1.00 98.25 98 LYS A CA 1
ATOM 761 C C . LYS A 1 98 ? 10.242 -15.303 -8.732 1.00 98.25 98 LYS A C 1
ATOM 763 O O . LYS A 1 98 ? 9.164 -15.290 -8.146 1.00 98.25 98 LYS A O 1
ATOM 768 N N . LEU A 1 99 ? 10.538 -14.506 -9.757 1.00 98.00 99 LEU A N 1
ATOM 769 C CA . LEU A 1 99 ? 9.607 -13.520 -10.310 1.00 98.00 99 LEU A CA 1
ATOM 770 C C . LEU A 1 99 ? 8.343 -14.197 -10.858 1.00 98.00 99 LEU A C 1
ATOM 772 O O . LEU A 1 99 ? 7.233 -13.808 -10.504 1.00 98.00 99 LEU A O 1
ATOM 776 N N . GLU A 1 100 ? 8.505 -15.253 -11.657 1.00 96.31 100 GLU A N 1
ATOM 777 C CA . GLU A 1 100 ? 7.384 -16.002 -12.230 1.00 96.31 100 GLU A CA 1
ATOM 778 C C . GLU A 1 100 ? 6.506 -16.625 -11.134 1.00 96.31 100 GLU A C 1
ATOM 780 O O . GLU A 1 100 ? 5.286 -16.468 -11.161 1.00 96.31 100 GLU A O 1
ATOM 785 N N . LYS A 1 101 ? 7.111 -17.254 -10.113 1.00 96.12 101 LYS A N 1
ATOM 786 C CA . LYS A 1 101 ? 6.369 -17.843 -8.985 1.00 96.12 101 LYS A CA 1
ATOM 787 C C . LYS A 1 101 ? 5.576 -16.805 -8.180 1.00 96.12 101 LYS A C 1
ATOM 789 O O . LYS A 1 101 ? 4.514 -17.137 -7.665 1.00 96.12 101 LYS A O 1
ATOM 794 N N . MET A 1 102 ? 6.087 -15.581 -8.064 1.00 95.69 102 MET A N 1
ATOM 795 C CA . MET A 1 102 ? 5.422 -14.467 -7.376 1.00 95.69 102 MET A CA 1
ATOM 796 C C . MET A 1 102 ? 4.270 -13.867 -8.202 1.00 95.69 102 MET A C 1
ATOM 798 O O . MET A 1 102 ? 3.464 -13.102 -7.687 1.00 95.69 102 MET A O 1
ATOM 802 N N . GLY A 1 103 ? 4.157 -14.212 -9.488 1.00 96.50 103 GLY A N 1
ATOM 803 C CA . GLY A 1 103 ? 3.143 -13.652 -10.384 1.00 96.50 103 GLY A CA 1
ATOM 804 C C . GLY A 1 103 ? 3.555 -12.338 -11.055 1.00 96.50 103 GLY A C 1
ATOM 805 O O . GLY A 1 103 ? 2.709 -11.674 -11.660 1.00 96.50 103 GLY A O 1
ATOM 806 N N . ILE A 1 104 ? 4.844 -11.979 -11.004 1.00 98.12 104 ILE A N 1
ATOM 807 C CA . ILE A 1 104 ? 5.400 -10.882 -11.803 1.00 98.12 104 ILE A CA 1
ATOM 808 C C . ILE A 1 104 ? 5.285 -11.230 -13.288 1.00 98.12 104 ILE A C 1
ATOM 810 O O . ILE A 1 104 ? 5.457 -12.377 -13.696 1.00 98.12 104 ILE A O 1
ATOM 814 N N . ALA A 1 105 ? 4.979 -10.227 -14.112 1.00 98.25 105 ALA A N 1
ATOM 815 C CA . ALA A 1 105 ? 4.638 -10.448 -15.512 1.00 98.25 105 ALA A CA 1
ATOM 816 C C . ALA A 1 105 ? 5.862 -10.513 -16.436 1.00 98.25 105 ALA A C 1
ATOM 818 O O . ALA A 1 105 ? 5.853 -11.237 -17.438 1.00 98.25 105 ALA A O 1
ATOM 819 N N . ALA A 1 106 ? 6.890 -9.721 -16.131 1.00 98.56 106 ALA A N 1
ATOM 820 C CA . ALA A 1 106 ? 8.047 -9.578 -16.994 1.00 98.56 106 ALA A CA 1
ATOM 821 C C . ALA A 1 106 ? 9.290 -9.081 -16.251 1.00 98.56 106 ALA A C 1
ATOM 823 O O . ALA A 1 106 ? 9.196 -8.381 -15.241 1.00 98.56 106 ALA A O 1
ATOM 824 N N . VAL A 1 107 ? 10.461 -9.372 -16.814 1.00 98.75 107 VAL A N 1
ATOM 825 C CA . VAL A 1 107 ? 11.748 -8.820 -16.375 1.00 98.75 107 VAL A CA 1
ATOM 826 C C . VAL A 1 107 ? 12.491 -8.204 -17.554 1.00 98.75 107 VAL A C 1
ATOM 828 O O . VAL A 1 107 ? 12.517 -8.763 -18.650 1.00 98.75 107 VAL A O 1
ATOM 831 N N . CYS A 1 108 ? 13.104 -7.053 -17.323 1.00 98.81 108 CYS A N 1
ATOM 832 C CA . CYS A 1 108 ? 14.032 -6.400 -18.228 1.00 98.81 108 CYS A CA 1
ATOM 833 C C . CYS A 1 108 ? 15.447 -6.583 -17.684 1.00 98.81 108 CYS A C 1
ATOM 835 O O . CYS A 1 108 ? 15.696 -6.188 -16.551 1.00 98.81 108 CYS A O 1
ATOM 837 N N . ILE A 1 109 ? 16.360 -7.178 -18.452 1.00 98.50 109 ILE A N 1
ATOM 838 C CA . ILE A 1 109 ? 17.774 -7.271 -18.063 1.00 98.50 109 ILE A CA 1
ATOM 839 C C . ILE A 1 109 ? 18.672 -6.577 -19.085 1.00 98.50 109 ILE A C 1
ATOM 841 O O . ILE A 1 109 ? 18.386 -6.608 -20.281 1.00 98.50 109 ILE A O 1
ATOM 845 N N . GLU A 1 110 ? 19.753 -5.957 -18.622 1.00 97.50 110 GLU A N 1
ATOM 846 C CA . GLU A 1 110 ? 20.677 -5.153 -19.424 1.00 97.50 110 GLU A CA 1
ATOM 847 C C . GLU A 1 110 ? 22.028 -5.834 -19.656 1.00 97.50 110 GLU A C 1
ATOM 849 O O . GLU A 1 110 ? 22.538 -6.579 -18.814 1.00 97.50 110 GLU A O 1
ATOM 854 N N . ASP A 1 111 ? 22.637 -5.543 -20.802 1.00 96.25 111 ASP A N 1
ATOM 855 C CA . ASP A 1 111 ? 23.851 -6.194 -21.297 1.00 96.25 111 ASP A CA 1
ATOM 856 C C . ASP A 1 111 ? 25.167 -5.579 -20.784 1.00 96.25 111 ASP A C 1
ATOM 858 O O . ASP A 1 111 ? 26.202 -5.648 -21.450 1.00 96.25 111 ASP A O 1
ATOM 862 N N . LYS A 1 112 ? 25.155 -5.023 -19.568 1.00 93.06 112 LYS A N 1
ATOM 863 C CA . LYS A 1 112 ? 26.361 -4.602 -18.833 1.00 93.06 112 LYS A CA 1
ATOM 864 C C . LYS A 1 112 ? 26.936 -5.740 -17.987 1.00 93.06 112 LYS A C 1
ATOM 866 O O . LYS A 1 112 ? 26.274 -6.743 -17.708 1.00 93.06 112 LYS A O 1
ATOM 871 N N . LYS A 1 113 ? 28.191 -5.586 -17.558 1.00 90.94 113 LYS A N 1
ATOM 872 C CA . LYS A 1 113 ? 28.803 -6.466 -16.549 1.00 90.94 113 LYS A CA 1
ATOM 873 C C . LYS A 1 113 ? 28.223 -6.189 -15.157 1.00 90.94 113 LYS A C 1
ATOM 875 O O . LYS A 1 113 ? 27.791 -5.080 -14.869 1.00 90.94 113 LYS A O 1
ATOM 880 N N . PHE A 1 114 ? 28.221 -7.213 -14.304 1.00 89.75 114 PHE A N 1
ATOM 881 C CA . PHE A 1 114 ? 27.858 -7.101 -12.889 1.00 89.75 114 PHE A CA 1
ATOM 882 C C . PHE A 1 114 ? 29.085 -6.684 -12.044 1.00 89.75 114 PHE A C 1
ATOM 884 O O . PHE A 1 114 ? 30.172 -7.212 -12.301 1.00 89.75 114 PHE A O 1
ATOM 891 N N . PRO A 1 115 ? 28.937 -5.821 -11.015 1.00 85.44 115 PRO A N 1
ATOM 892 C CA . PRO A 1 115 ? 27.709 -5.129 -10.610 1.00 85.44 115 PRO A CA 1
ATOM 893 C C . PRO A 1 115 ? 27.287 -4.045 -11.608 1.00 85.44 115 PRO A C 1
ATOM 895 O O . PRO A 1 115 ? 28.116 -3.489 -12.328 1.00 85.44 115 PRO A O 1
ATOM 898 N N . LYS A 1 116 ? 25.985 -3.751 -11.641 1.00 82.69 116 LYS A N 1
ATOM 899 C CA . LYS A 1 116 ? 25.402 -2.672 -12.437 1.00 82.69 116 LYS A CA 1
ATOM 900 C C . LYS A 1 116 ? 26.048 -1.343 -12.073 1.00 82.69 116 LYS A C 1
ATOM 902 O O . LYS A 1 116 ? 26.271 -1.038 -10.905 1.00 82.69 116 LYS A O 1
ATOM 907 N N . THR A 1 117 ? 26.251 -0.522 -13.096 1.00 79.06 117 THR A N 1
ATOM 908 C CA . THR A 1 117 ? 26.472 0.914 -12.941 1.00 79.06 117 THR A CA 1
ATOM 909 C C . THR A 1 117 ? 25.312 1.659 -13.593 1.00 79.06 117 THR A C 1
ATOM 911 O O . THR A 1 117 ? 24.920 1.344 -14.722 1.00 79.06 117 THR A O 1
ATOM 914 N N . ASN A 1 118 ? 24.716 2.613 -12.873 1.00 78.06 118 ASN A N 1
ATOM 915 C CA . ASN A 1 118 ? 23.582 3.389 -13.369 1.00 78.06 118 ASN A CA 1
ATOM 916 C C . ASN A 1 118 ? 23.950 4.175 -14.643 1.00 78.06 118 ASN A C 1
ATOM 918 O O . ASN A 1 118 ? 24.974 4.851 -14.685 1.00 78.06 118 ASN A O 1
ATOM 922 N N . SER A 1 119 ? 23.078 4.142 -15.657 1.00 74.75 119 SER A N 1
ATOM 923 C CA . SER A 1 119 ? 23.307 4.723 -16.993 1.00 74.75 119 SER A CA 1
ATOM 924 C C . SER A 1 119 ? 23.508 6.249 -17.024 1.00 74.75 119 SER A C 1
ATOM 926 O O . SER A 1 119 ? 23.868 6.796 -18.069 1.00 74.75 119 SER A O 1
ATOM 928 N N . PHE A 1 120 ? 23.253 6.956 -15.917 1.00 73.25 120 PHE A N 1
ATOM 929 C CA . PHE A 1 120 ? 23.512 8.393 -15.784 1.00 73.25 120 PHE A CA 1
ATOM 930 C C . PHE A 1 120 ? 24.887 8.729 -15.195 1.00 73.25 120 PHE A C 1
ATOM 932 O O . PHE A 1 120 ? 25.260 9.903 -15.208 1.00 73.25 120 PHE A O 1
ATOM 939 N N . LEU A 1 121 ? 25.630 7.747 -14.681 1.00 69.38 121 LEU A N 1
ATOM 940 C CA . LEU A 1 121 ? 26.977 7.952 -14.155 1.00 69.38 121 LEU A CA 1
ATOM 941 C C . LEU A 1 121 ? 28.001 7.806 -15.285 1.00 69.38 121 LEU A C 1
ATOM 943 O O . LEU A 1 121 ? 27.934 6.868 -16.066 1.00 69.38 121 LEU A O 1
ATOM 947 N N . GLU A 1 122 ? 28.964 8.724 -15.371 1.00 60.84 122 GLU A N 1
ATOM 948 C CA . GLU A 1 122 ? 30.137 8.554 -16.233 1.00 60.84 122 GLU A CA 1
ATOM 949 C C . GLU A 1 122 ? 31.217 7.822 -15.436 1.00 60.84 122 GLU A C 1
ATOM 951 O O . GLU A 1 122 ? 31.971 8.444 -14.681 1.00 60.84 122 GLU A O 1
ATOM 956 N N . THR A 1 123 ? 31.287 6.494 -15.555 1.00 58.12 123 THR A N 1
ATOM 957 C CA . THR A 1 123 ? 32.330 5.718 -14.872 1.00 58.12 123 THR A CA 1
ATOM 958 C C . THR A 1 123 ? 33.268 5.046 -15.866 1.00 58.12 123 THR A C 1
ATOM 960 O O . THR A 1 123 ? 32.886 4.647 -16.961 1.00 58.12 123 THR A O 1
ATOM 963 N N . LYS A 1 124 ? 34.530 4.855 -15.466 1.00 50.50 124 LYS A N 1
ATOM 964 C CA . LYS A 1 124 ? 35.504 4.060 -16.237 1.00 50.50 124 LYS A CA 1
ATOM 965 C C . LYS A 1 124 ? 35.162 2.556 -16.273 1.00 50.50 124 LYS A C 1
ATOM 967 O O . LYS A 1 124 ? 35.896 1.797 -16.897 1.00 50.50 124 LYS A O 1
ATOM 972 N N . LEU A 1 125 ? 34.103 2.132 -15.574 1.00 52.97 125 LEU A N 1
ATOM 973 C CA . LEU A 1 125 ? 33.688 0.740 -15.381 1.00 52.97 125 LEU A CA 1
ATOM 974 C C . LEU A 1 125 ? 32.469 0.345 -16.235 1.00 52.97 125 LEU A C 1
ATOM 976 O O . LEU A 1 125 ? 32.019 -0.794 -16.125 1.00 52.97 125 LEU A O 1
ATOM 980 N N . ASP A 1 126 ? 31.973 1.230 -17.110 1.00 62.69 126 ASP A N 1
ATOM 981 C CA . ASP A 1 126 ? 30.835 0.979 -18.011 1.00 62.69 126 ASP A CA 1
ATOM 982 C C . ASP A 1 126 ? 31.209 0.020 -19.158 1.00 62.69 126 ASP A C 1
ATOM 984 O O . ASP A 1 126 ? 31.246 0.373 -20.338 1.00 62.69 126 ASP A O 1
ATOM 988 N N . ALA A 1 127 ? 31.535 -1.220 -18.806 1.00 80.12 127 ALA A N 1
ATOM 989 C CA . ALA A 1 127 ? 31.838 -2.275 -19.754 1.00 80.12 127 ALA A CA 1
ATOM 990 C C . ALA A 1 127 ? 30.573 -3.079 -20.070 1.00 80.12 127 ALA A C 1
ATOM 992 O O . ALA A 1 127 ? 29.935 -3.655 -19.183 1.00 80.12 127 ALA A O 1
ATOM 993 N N . LEU A 1 128 ? 30.259 -3.177 -21.361 1.00 90.19 128 LEU A N 1
ATOM 994 C CA . LEU A 1 128 ? 29.292 -4.151 -21.853 1.00 90.19 128 LEU A CA 1
ATOM 995 C C . LEU A 1 128 ? 29.797 -5.570 -21.565 1.00 90.19 128 LEU A C 1
ATOM 997 O O . LEU A 1 128 ? 31.002 -5.845 -21.584 1.00 90.19 128 LEU A O 1
ATOM 1001 N N . ALA A 1 129 ? 28.865 -6.480 -21.313 1.00 92.38 129 ALA A N 1
ATOM 1002 C CA . ALA A 1 129 ? 29.139 -7.905 -21.339 1.00 92.38 129 ALA A CA 1
ATOM 1003 C C . ALA A 1 129 ? 29.478 -8.350 -22.770 1.00 92.38 129 ALA A C 1
ATOM 1005 O O . ALA A 1 129 ? 29.079 -7.716 -23.763 1.00 92.38 129 ALA A O 1
ATOM 1006 N N . GLU A 1 130 ? 30.191 -9.472 -22.874 1.00 95.31 130 GLU A N 1
ATOM 1007 C CA . GLU A 1 130 ? 30.407 -10.117 -24.165 1.00 95.31 130 GLU A CA 1
ATOM 1008 C C . GLU A 1 130 ? 29.043 -10.503 -24.764 1.00 95.31 130 GLU A C 1
ATOM 1010 O O . GLU A 1 130 ? 28.236 -11.142 -24.078 1.00 95.31 130 GLU A O 1
ATOM 1015 N N . PRO A 1 131 ? 28.739 -10.147 -26.030 1.00 96.75 131 PRO A N 1
ATOM 1016 C CA . PRO A 1 131 ? 27.410 -10.364 -26.603 1.00 96.75 131 PRO A CA 1
ATOM 1017 C C . PRO A 1 131 ? 26.922 -11.815 -26.491 1.00 96.75 131 PRO A C 1
ATOM 1019 O O . PRO A 1 131 ? 25.760 -12.058 -26.171 1.00 96.75 131 PRO A O 1
ATOM 1022 N N . LEU A 1 132 ? 27.817 -12.786 -26.706 1.00 97.81 132 LEU A N 1
ATOM 1023 C CA . LEU A 1 132 ? 27.495 -14.213 -26.621 1.00 97.81 132 LEU A CA 1
ATOM 1024 C C . LEU A 1 132 ? 27.243 -14.690 -25.184 1.00 97.81 132 LEU A C 1
ATOM 1026 O O . LEU A 1 132 ? 26.442 -15.604 -24.985 1.00 97.81 132 LEU A O 1
ATOM 1030 N N . GLU A 1 133 ? 27.887 -14.077 -24.190 1.00 97.56 133 GLU A N 1
ATOM 1031 C CA . GLU A 1 133 ? 27.638 -14.367 -22.775 1.00 97.56 133 GLU A CA 1
ATOM 1032 C C . GLU A 1 133 ? 26.219 -13.933 -22.393 1.00 97.56 133 GLU A C 1
ATOM 1034 O O . GLU A 1 133 ? 25.449 -14.720 -21.834 1.00 97.56 133 GLU A O 1
ATOM 1039 N N . PHE A 1 134 ? 25.838 -12.708 -22.765 1.00 98.44 134 PHE A N 1
ATOM 1040 C CA . PHE A 1 134 ? 24.499 -12.188 -22.500 1.00 98.44 134 PHE A CA 1
ATOM 1041 C C . PHE A 1 134 ? 23.414 -12.966 -23.261 1.00 98.44 134 PHE A C 1
ATOM 1043 O O . PHE A 1 134 ? 22.392 -13.340 -22.686 1.00 98.44 134 PHE A O 1
ATOM 1050 N N . ALA A 1 135 ? 23.668 -13.328 -24.520 1.00 98.69 135 ALA A N 1
ATOM 1051 C CA . ALA A 1 135 ? 22.796 -14.217 -25.287 1.00 98.69 135 ALA A CA 1
ATOM 1052 C C . ALA A 1 135 ? 22.663 -15.613 -24.643 1.00 98.69 135 ALA A C 1
ATOM 1054 O O . ALA A 1 135 ? 21.584 -16.206 -24.625 1.00 98.69 135 ALA A O 1
ATOM 1055 N N . GLY A 1 136 ? 23.745 -16.161 -24.080 1.00 98.50 136 GLY A N 1
ATOM 1056 C CA . GLY A 1 136 ? 23.710 -17.402 -23.298 1.00 98.50 136 GLY A CA 1
ATOM 1057 C C . GLY A 1 136 ? 22.825 -17.289 -22.054 1.00 98.50 136 GLY A C 1
ATOM 1058 O O . GLY A 1 136 ? 22.022 -18.184 -21.792 1.00 98.50 136 GLY A O 1
ATOM 1059 N N . LYS A 1 137 ? 22.915 -16.165 -21.337 1.00 98.56 137 LYS A N 1
ATOM 1060 C CA . LYS A 1 137 ? 22.059 -15.843 -20.185 1.00 98.56 137 LYS A CA 1
ATOM 1061 C C . LYS A 1 137 ? 20.578 -15.781 -20.573 1.00 98.56 137 LYS A C 1
ATOM 1063 O O . LYS A 1 137 ? 19.773 -16.439 -19.919 1.00 98.56 137 LYS A O 1
ATOM 1068 N N . LEU A 1 138 ? 20.233 -15.081 -21.656 1.00 98.75 138 LEU A N 1
ATOM 1069 C CA . LEU A 1 138 ? 18.860 -15.017 -22.176 1.00 98.75 138 LEU A CA 1
ATOM 1070 C C . LEU A 1 138 ? 18.320 -16.408 -22.540 1.00 98.75 138 LEU A C 1
ATOM 1072 O O . LEU A 1 138 ? 17.246 -16.780 -22.072 1.00 98.75 138 LEU A O 1
ATOM 1076 N N . ARG A 1 139 ? 19.092 -17.219 -23.280 1.00 98.69 139 ARG A N 1
ATOM 1077 C CA . ARG A 1 139 ? 18.698 -18.601 -23.619 1.00 98.69 139 ARG A CA 1
ATOM 1078 C C . ARG A 1 139 ? 18.427 -19.444 -22.377 1.00 98.69 139 ARG A C 1
ATOM 1080 O O . ARG A 1 139 ? 17.429 -20.156 -22.332 1.00 98.69 139 ARG A O 1
ATOM 1087 N N . ALA A 1 140 ? 19.292 -19.351 -21.367 1.00 98.62 140 ALA A N 1
ATOM 1088 C CA . ALA A 1 140 ? 19.123 -20.084 -20.117 1.00 98.62 140 ALA A CA 1
ATOM 1089 C C . ALA A 1 140 ? 17.861 -19.638 -19.358 1.00 98.62 140 ALA A C 1
ATOM 1091 O O . ALA A 1 140 ? 17.093 -20.483 -18.897 1.00 98.62 140 ALA A O 1
ATOM 1092 N N . MET A 1 141 ? 17.601 -18.327 -19.288 1.00 98.31 141 MET A N 1
ATOM 1093 C CA . MET A 1 141 ? 16.380 -17.781 -18.687 1.00 98.31 141 MET A CA 1
ATOM 1094 C C . MET A 1 141 ? 15.132 -18.304 -19.399 1.00 98.31 141 MET A C 1
ATOM 1096 O O . MET A 1 141 ? 14.243 -18.837 -18.739 1.00 98.31 141 MET A O 1
ATOM 1100 N N . LYS A 1 142 ? 15.086 -18.220 -20.734 1.00 98.06 142 LYS A N 1
ATOM 1101 C CA . LYS A 1 142 ? 13.954 -18.704 -21.539 1.00 98.06 142 LYS A CA 1
ATOM 1102 C C . LYS A 1 142 ? 13.741 -20.213 -21.405 1.00 98.06 142 LYS A C 1
ATOM 1104 O O . LYS A 1 142 ? 12.605 -20.646 -21.269 1.00 98.06 142 LYS A O 1
ATOM 1109 N N . ALA A 1 143 ? 14.813 -21.005 -21.357 1.00 97.62 143 ALA A N 1
ATOM 1110 C CA . ALA A 1 143 ? 14.731 -22.450 -21.133 1.00 97.62 143 ALA A CA 1
ATOM 1111 C C . ALA A 1 143 ? 14.251 -22.834 -19.718 1.00 97.62 143 ALA A C 1
ATOM 1113 O O . ALA A 1 143 ? 13.805 -23.959 -19.510 1.00 97.62 143 ALA A O 1
ATOM 1114 N N . THR A 1 144 ? 14.356 -21.920 -18.749 1.00 96.38 144 THR A N 1
ATOM 1115 C CA . THR A 1 144 ? 13.980 -22.151 -17.344 1.00 96.38 144 THR A CA 1
ATOM 1116 C C . THR A 1 144 ? 12.517 -21.791 -17.047 1.00 96.38 144 THR A C 1
ATOM 1118 O O . THR A 1 144 ? 11.997 -22.172 -15.997 1.00 96.38 144 THR A O 1
ATOM 1121 N N . GLN A 1 145 ? 11.848 -21.060 -17.944 1.00 94.00 145 GLN A N 1
ATOM 1122 C CA . GLN A 1 145 ? 10.464 -20.625 -17.746 1.00 94.00 145 GLN A CA 1
ATOM 1123 C C . GLN A 1 145 ? 9.521 -21.813 -17.565 1.00 94.00 145 GLN A C 1
ATOM 1125 O O . GLN A 1 145 ? 9.619 -22.818 -18.270 1.00 94.00 145 GLN A O 1
ATOM 1130 N N . THR A 1 146 ? 8.579 -21.679 -16.637 1.00 92.31 146 THR A N 1
ATOM 1131 C CA . THR A 1 146 ? 7.535 -22.691 -16.423 1.00 92.31 146 THR A CA 1
ATOM 1132 C C . THR A 1 146 ? 6.291 -22.420 -17.261 1.00 92.31 146 THR A C 1
ATOM 1134 O O . THR A 1 146 ? 5.546 -23.348 -17.577 1.00 92.31 146 THR A O 1
ATOM 1137 N N . THR A 1 147 ? 6.087 -21.168 -17.673 1.00 90.88 147 THR A N 1
ATOM 1138 C CA . THR A 1 147 ? 4.992 -20.739 -18.541 1.00 90.88 147 THR A CA 1
ATOM 1139 C C . THR A 1 147 ? 5.521 -19.984 -19.767 1.00 90.88 147 THR A C 1
ATOM 1141 O O . THR A 1 147 ? 6.544 -19.302 -19.686 1.00 90.88 147 THR A O 1
ATOM 1144 N N . PRO A 1 148 ? 4.815 -20.039 -20.911 1.00 91.56 148 PRO A N 1
ATOM 1145 C CA . PRO A 1 148 ? 5.153 -19.216 -22.073 1.00 91.56 148 PRO A CA 1
ATOM 1146 C C . PRO A 1 148 ? 4.748 -17.739 -21.905 1.00 91.56 148 PRO A C 1
ATOM 1148 O O . PRO A 1 148 ? 5.095 -16.912 -22.746 1.00 91.56 148 PRO A O 1
ATOM 1151 N N . ASP A 1 149 ? 3.998 -17.403 -20.848 1.00 95.31 149 ASP A N 1
ATOM 1152 C CA . ASP A 1 149 ? 3.416 -16.073 -20.658 1.00 95.31 149 ASP A CA 1
ATOM 1153 C C . ASP A 1 149 ? 4.421 -15.067 -20.066 1.00 95.31 149 ASP A C 1
ATOM 1155 O O . ASP A 1 149 ? 4.333 -13.866 -20.335 1.00 95.31 149 ASP A O 1
ATOM 1159 N N . PHE A 1 150 ? 5.386 -15.526 -19.258 1.00 97.50 150 PHE A N 1
ATOM 1160 C CA . PHE A 1 150 ? 6.382 -14.638 -18.653 1.00 97.50 150 PHE A CA 1
ATOM 1161 C C . PHE A 1 150 ? 7.305 -14.037 -19.719 1.00 97.50 150 PHE A C 1
ATOM 1163 O O . PHE A 1 150 ? 7.809 -14.731 -20.607 1.00 97.50 150 PHE A O 1
ATOM 1170 N N . SER A 1 151 ? 7.566 -12.734 -19.625 1.00 98.25 151 SER A N 1
ATOM 1171 C CA . SER A 1 151 ? 8.307 -11.997 -20.657 1.00 98.25 151 SER A CA 1
ATOM 1172 C C . SER A 1 151 ? 9.714 -11.600 -20.216 1.00 98.25 151 SER A C 1
ATOM 1174 O O . SER A 1 151 ? 9.900 -11.097 -19.110 1.00 98.25 151 SER A O 1
ATOM 1176 N N . VAL A 1 152 ? 10.699 -11.778 -21.096 1.00 98.62 152 VAL A N 1
ATOM 1177 C CA . VAL A 1 152 ? 12.087 -11.341 -20.895 1.00 98.62 152 VAL A CA 1
ATOM 1178 C C . VAL A 1 152 ? 12.428 -10.273 -21.932 1.00 98.62 152 VAL A C 1
ATOM 1180 O O . VAL A 1 152 ? 12.462 -10.545 -23.131 1.00 98.62 152 VAL A O 1
ATOM 1183 N N . VAL A 1 153 ? 12.682 -9.052 -21.466 1.00 98.81 153 VAL A N 1
ATOM 1184 C CA . VAL A 1 153 ? 13.077 -7.903 -22.289 1.00 98.81 153 VAL A CA 1
ATOM 1185 C C . VAL A 1 153 ? 14.592 -7.733 -22.207 1.00 98.81 153 VAL A C 1
ATOM 1187 O O . VAL A 1 153 ? 15.153 -7.688 -21.112 1.00 98.81 153 VAL A O 1
ATOM 1190 N N . ALA A 1 154 ? 15.261 -7.633 -23.355 1.00 98.75 154 ALA A N 1
ATOM 1191 C CA . ALA A 1 154 ? 16.695 -7.362 -23.410 1.00 98.75 154 ALA A CA 1
ATOM 1192 C C . ALA A 1 154 ? 16.939 -5.860 -23.591 1.00 98.75 154 ALA A C 1
ATOM 1194 O O . ALA A 1 154 ? 16.552 -5.273 -24.604 1.00 98.75 154 ALA A O 1
ATOM 1195 N N . ARG A 1 155 ? 17.586 -5.236 -22.609 1.00 98.69 155 ARG A N 1
ATOM 1196 C CA . ARG A 1 155 ? 17.963 -3.825 -22.630 1.00 98.69 155 ARG A CA 1
ATOM 1197 C C . ARG A 1 155 ? 19.364 -3.639 -23.195 1.00 98.69 155 ARG A C 1
ATOM 1199 O O . ARG A 1 155 ? 20.320 -4.230 -22.704 1.00 98.69 155 ARG A O 1
ATOM 1206 N N . LEU A 1 156 ? 19.456 -2.791 -24.214 1.00 98.06 156 LEU A N 1
ATOM 1207 C CA . LEU A 1 156 ? 20.692 -2.448 -24.904 1.00 98.06 156 LEU A CA 1
ATOM 1208 C C . LEU A 1 156 ? 21.319 -1.203 -24.280 1.00 98.06 156 LEU A C 1
ATOM 1210 O O . LEU A 1 156 ? 20.708 -0.130 -24.288 1.00 98.06 156 LEU A O 1
ATOM 1214 N N . GLU A 1 157 ? 22.566 -1.318 -23.833 1.00 96.25 157 GLU A N 1
ATOM 1215 C CA . GLU A 1 157 ? 23.339 -0.192 -23.294 1.00 96.25 157 GLU A CA 1
ATOM 1216 C C . GLU A 1 157 ? 24.429 0.308 -24.269 1.00 96.25 157 GLU A C 1
ATOM 1218 O O . GLU A 1 157 ? 25.155 1.251 -23.952 1.00 96.25 157 GLU A O 1
ATOM 1223 N N . SER A 1 158 ? 24.513 -0.228 -25.498 1.00 95.75 158 SER A N 1
ATOM 1224 C CA . SER A 1 158 ? 25.476 0.195 -26.540 1.00 95.75 158 SER A CA 1
ATOM 1225 C C . SER A 1 158 ? 25.515 1.707 -26.778 1.00 95.75 158 SER A C 1
ATOM 1227 O O . SER A 1 158 ? 26.587 2.299 -26.907 1.00 95.75 158 SER A O 1
ATOM 1229 N N . LEU A 1 159 ? 24.350 2.357 -26.831 1.00 94.94 159 LEU A N 1
ATOM 1230 C CA . LEU A 1 159 ? 24.249 3.803 -27.065 1.00 94.94 159 LEU A CA 1
ATOM 1231 C C . LEU A 1 159 ? 24.592 4.612 -25.805 1.00 94.94 159 LEU A C 1
ATOM 1233 O O . LEU A 1 159 ? 25.077 5.738 -25.908 1.00 94.94 159 LEU A O 1
ATOM 1237 N N . ILE A 1 160 ? 24.402 4.030 -24.617 1.00 93.00 160 ILE A N 1
ATOM 1238 C CA . ILE A 1 160 ? 24.760 4.643 -23.332 1.00 93.00 160 ILE A CA 1
ATOM 1239 C C . ILE A 1 160 ? 26.279 4.716 -23.172 1.00 93.00 160 ILE A C 1
ATOM 1241 O O . ILE A 1 160 ? 26.799 5.769 -22.784 1.00 93.00 160 ILE A O 1
ATOM 1245 N N . VAL A 1 161 ? 26.985 3.638 -23.528 1.00 91.00 161 VAL A N 1
ATOM 1246 C CA . VAL A 1 161 ? 28.454 3.549 -23.432 1.00 91.00 161 VAL A CA 1
ATOM 1247 C C . VAL A 1 161 ? 29.188 4.116 -24.654 1.00 91.00 161 VAL A C 1
ATOM 1249 O O . VAL A 1 161 ? 30.410 4.208 -24.656 1.00 91.00 161 VAL A O 1
ATOM 1252 N N . GLY A 1 162 ? 28.458 4.505 -25.704 1.00 91.12 162 GLY A N 1
ATOM 1253 C CA . GLY A 1 162 ? 29.032 5.117 -26.906 1.00 91.12 162 GLY A CA 1
ATOM 1254 C C . GLY A 1 162 ? 29.573 4.139 -27.957 1.00 91.12 162 GLY A C 1
ATOM 1255 O O . GLY A 1 162 ? 30.312 4.567 -28.838 1.00 91.12 162 GLY A O 1
ATOM 1256 N N . ALA A 1 163 ? 29.188 2.858 -27.921 1.00 91.62 163 ALA A N 1
ATOM 1257 C CA . ALA A 1 163 ? 29.554 1.858 -28.935 1.00 91.62 163 ALA A CA 1
ATOM 1258 C C . ALA A 1 163 ? 28.848 2.077 -30.294 1.00 91.62 163 ALA A C 1
ATOM 1260 O O . ALA A 1 163 ? 29.306 1.591 -31.327 1.00 91.62 163 ALA A O 1
ATOM 1261 N N . GLY A 1 164 ? 27.754 2.848 -30.303 1.00 94.75 164 GLY A N 1
ATOM 1262 C CA . GLY A 1 164 ? 27.054 3.282 -31.513 1.00 94.75 164 GLY A CA 1
ATOM 1263 C C . GLY A 1 164 ? 25.915 2.361 -31.969 1.00 94.75 164 GLY A C 1
ATOM 1264 O O . GLY A 1 164 ? 25.657 1.301 -31.401 1.00 94.75 164 GLY A O 1
ATOM 1265 N N . VAL A 1 165 ? 25.198 2.809 -33.005 1.00 97.56 165 VAL A N 1
ATOM 1266 C CA . VAL A 1 165 ? 23.969 2.163 -33.509 1.00 97.56 165 VAL A CA 1
ATOM 1267 C C . VAL A 1 165 ? 24.248 0.802 -34.142 1.00 97.56 165 VAL A C 1
ATOM 1269 O O . VAL A 1 165 ? 23.461 -0.122 -33.968 1.00 97.56 165 VAL A O 1
ATOM 1272 N N . GLU A 1 166 ? 25.374 0.645 -34.839 1.00 97.56 166 GLU A N 1
ATOM 1273 C CA . GLU A 1 166 ? 25.723 -0.627 -35.478 1.00 97.56 166 GLU A CA 1
ATOM 1274 C C . GLU A 1 166 ? 25.915 -1.754 -34.448 1.00 97.56 166 GLU A C 1
ATOM 1276 O O . GLU A 1 166 ? 25.418 -2.863 -34.648 1.00 97.56 166 GLU A O 1
ATOM 1281 N N . ASP A 1 167 ? 26.586 -1.465 -33.327 1.00 97.69 167 ASP A N 1
ATOM 1282 C CA . ASP A 1 167 ? 26.738 -2.412 -32.216 1.00 97.69 167 ASP A CA 1
ATOM 1283 C C . ASP A 1 167 ? 25.382 -2.735 -31.571 1.00 97.69 167 ASP A C 1
ATOM 1285 O O . ASP A 1 167 ? 25.044 -3.910 -31.407 1.00 97.69 167 ASP A O 1
ATOM 1289 N N . ALA A 1 168 ? 24.556 -1.712 -31.316 1.00 98.12 168 ALA A N 1
ATOM 1290 C CA . ALA A 1 168 ? 23.209 -1.887 -30.772 1.00 98.12 168 ALA A CA 1
ATOM 1291 C C . ALA A 1 168 ? 22.350 -2.816 -31.650 1.00 98.12 168 ALA A C 1
ATOM 1293 O O . ALA A 1 168 ? 21.696 -3.724 -31.142 1.00 98.12 168 ALA A O 1
ATOM 1294 N N . VAL A 1 169 ? 22.382 -2.633 -32.975 1.00 98.56 169 VAL A N 1
ATOM 1295 C CA . VAL A 1 169 ? 21.664 -3.469 -33.955 1.00 98.56 169 VAL A CA 1
ATOM 1296 C C . VAL A 1 169 ? 22.166 -4.913 -33.931 1.00 98.56 169 VAL A C 1
ATOM 1298 O O . VAL A 1 169 ? 21.354 -5.841 -33.944 1.00 98.56 169 VAL A O 1
ATOM 1301 N N . LYS A 1 170 ? 23.490 -5.127 -33.902 1.00 98.38 170 LYS A N 1
ATOM 1302 C CA . LYS A 1 170 ? 24.088 -6.475 -33.843 1.00 98.38 170 LYS A CA 1
ATOM 1303 C C . LYS A 1 170 ? 23.651 -7.214 -32.579 1.00 98.38 170 LYS A C 1
ATOM 1305 O O . LYS A 1 170 ? 23.219 -8.363 -32.663 1.00 98.38 170 LYS A O 1
ATOM 1310 N N . ARG A 1 171 ? 23.707 -6.540 -31.431 1.00 98.56 171 ARG A N 1
ATOM 1311 C CA . ARG A 1 171 ? 23.277 -7.078 -30.135 1.00 98.56 171 ARG A CA 1
ATOM 1312 C C . ARG A 1 171 ? 21.779 -7.354 -30.097 1.00 98.56 171 ARG A C 1
ATOM 1314 O O . ARG A 1 171 ? 21.391 -8.452 -29.722 1.00 98.56 171 ARG A O 1
ATOM 1321 N N . ALA A 1 172 ? 20.949 -6.433 -30.586 1.00 98.75 172 ALA A N 1
ATOM 1322 C CA . ALA A 1 172 ? 19.501 -6.619 -30.673 1.00 98.75 172 ALA A CA 1
ATOM 1323 C C . ALA A 1 172 ? 19.124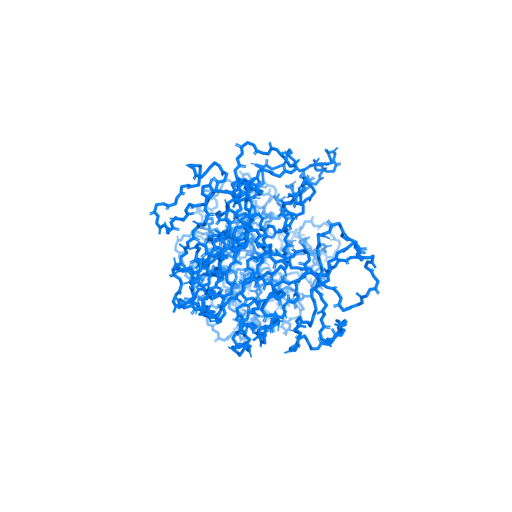 -7.904 -31.427 1.00 98.75 172 ALA A C 1
ATOM 1325 O O . ALA A 1 172 ? 18.357 -8.713 -30.912 1.00 98.75 172 ALA A O 1
ATOM 1326 N N . LYS A 1 173 ? 19.704 -8.124 -32.618 1.00 98.62 173 LYS A N 1
ATOM 1327 C CA . LYS A 1 173 ? 19.463 -9.343 -33.415 1.00 98.62 173 LYS A CA 1
ATOM 1328 C C . LYS A 1 173 ? 19.861 -10.598 -32.646 1.00 98.62 173 LYS A C 1
ATOM 1330 O O . LYS A 1 173 ? 19.056 -11.513 -32.513 1.00 98.62 173 LYS A O 1
ATOM 1335 N N . LEU A 1 174 ? 21.066 -10.598 -32.078 1.00 98.69 174 LEU A N 1
ATOM 1336 C CA . LEU A 1 174 ? 21.578 -11.724 -31.304 1.00 98.69 174 LEU A CA 1
ATOM 1337 C C . LEU A 1 174 ? 20.703 -12.036 -30.076 1.00 98.69 174 LEU A C 1
ATOM 1339 O O . LEU A 1 174 ? 20.506 -13.198 -29.729 1.00 98.69 174 LEU A O 1
ATOM 1343 N N . TYR A 1 175 ? 20.177 -11.014 -29.403 1.00 98.81 175 TYR A N 1
ATOM 1344 C CA . TYR A 1 175 ? 19.364 -11.186 -28.197 1.00 98.81 175 TYR A CA 1
ATOM 1345 C C . TYR A 1 175 ? 17.954 -11.681 -28.521 1.00 98.81 175 TYR A C 1
ATOM 1347 O O . TYR A 1 175 ? 17.421 -12.508 -27.782 1.00 98.81 175 TYR A O 1
ATOM 1355 N N . LEU A 1 176 ? 17.385 -11.267 -29.656 1.00 98.69 176 LEU A N 1
ATOM 1356 C CA . LEU A 1 176 ? 16.155 -11.861 -30.183 1.00 98.69 176 LEU A CA 1
ATOM 1357 C C . LEU A 1 176 ? 16.352 -13.328 -30.580 1.00 98.69 176 LEU A C 1
ATOM 1359 O O . LEU A 1 176 ? 15.540 -14.170 -30.209 1.00 98.69 176 LEU A O 1
ATOM 1363 N N . GLU A 1 177 ? 17.447 -13.662 -31.272 1.00 98.44 177 GLU A N 1
ATOM 1364 C CA . GLU A 1 177 ? 17.799 -15.055 -31.604 1.00 98.44 177 GLU A CA 1
ATOM 1365 C C . GLU A 1 177 ? 17.986 -15.916 -30.344 1.00 98.44 177 GLU A C 1
ATOM 1367 O O . GLU A 1 177 ? 17.680 -17.108 -30.337 1.00 98.44 177 GLU A O 1
ATOM 1372 N N . ALA A 1 178 ? 18.450 -15.306 -29.251 1.00 98.56 178 ALA A N 1
ATOM 1373 C CA . ALA A 1 178 ? 18.560 -15.933 -27.938 1.00 98.56 178 ALA A CA 1
ATOM 1374 C C . ALA A 1 178 ? 17.215 -16.103 -27.201 1.00 98.56 178 ALA A C 1
ATOM 1376 O O . ALA A 1 178 ? 17.184 -16.732 -26.141 1.00 98.56 178 ALA A O 1
ATOM 1377 N N . GLY A 1 179 ? 16.119 -15.573 -27.748 1.00 98.12 179 GLY A N 1
ATOM 1378 C CA . GLY A 1 179 ? 14.764 -15.715 -27.220 1.00 98.12 179 GLY A CA 1
ATOM 1379 C C . GLY A 1 179 ? 14.253 -14.527 -26.404 1.00 98.12 179 GLY A C 1
ATOM 1380 O O . GLY A 1 179 ? 13.235 -14.676 -25.729 1.00 98.12 179 GLY A O 1
ATOM 1381 N N . ALA A 1 180 ? 14.920 -13.366 -26.432 1.00 98.56 180 ALA A N 1
ATOM 1382 C CA . ALA A 1 180 ? 14.340 -12.147 -25.871 1.00 98.56 180 ALA A CA 1
ATOM 1383 C C . ALA A 1 180 ? 13.018 -11.816 -26.578 1.00 98.56 180 ALA A C 1
ATOM 1385 O O . ALA A 1 180 ? 12.911 -11.882 -27.800 1.00 98.56 180 ALA A O 1
ATOM 1386 N N . ASP A 1 181 ? 12.012 -11.445 -25.798 1.00 98.56 181 ASP A N 1
ATOM 1387 C CA . ASP A 1 181 ? 10.657 -11.211 -26.293 1.00 98.56 181 ASP A CA 1
ATOM 1388 C C . ASP A 1 181 ? 10.437 -9.788 -26.812 1.00 98.56 181 ASP A C 1
ATOM 1390 O O . ASP A 1 181 ? 9.501 -9.517 -27.562 1.00 98.56 181 ASP A O 1
ATOM 1394 N N . ALA A 1 182 ? 11.285 -8.869 -26.363 1.00 98.62 182 ALA A N 1
ATOM 1395 C CA . ALA A 1 182 ? 11.286 -7.474 -26.752 1.00 98.62 182 ALA A CA 1
ATOM 1396 C C . ALA A 1 182 ? 12.677 -6.881 -26.526 1.00 98.62 182 ALA A C 1
ATOM 1398 O O . ALA A 1 182 ? 13.482 -7.408 -25.748 1.00 98.62 182 ALA A O 1
ATOM 1399 N N . ILE A 1 183 ? 12.927 -5.745 -27.167 1.00 98.81 183 ILE A N 1
ATOM 1400 C CA . ILE A 1 183 ? 14.158 -4.974 -27.009 1.00 98.81 183 ILE A CA 1
ATOM 1401 C C . ILE A 1 183 ? 13.840 -3.659 -26.309 1.00 98.81 183 ILE A C 1
ATOM 1403 O O . ILE A 1 183 ? 12.917 -2.959 -26.710 1.00 98.81 183 ILE A O 1
ATOM 1407 N N . LEU A 1 184 ? 14.624 -3.279 -25.304 1.00 98.81 184 LEU A N 1
ATOM 1408 C CA . LEU A 1 184 ? 14.637 -1.913 -24.787 1.00 98.81 184 LEU A CA 1
ATOM 1409 C C . LEU A 1 184 ? 15.872 -1.204 -25.333 1.00 98.81 184 LEU A C 1
ATOM 1411 O O . LEU A 1 184 ? 16.999 -1.594 -25.032 1.00 98.81 184 LEU A O 1
ATOM 1415 N N . VAL A 1 185 ? 15.664 -0.151 -26.120 1.00 98.06 185 VAL A N 1
ATOM 1416 C CA . VAL A 1 185 ? 16.749 0.710 -26.604 1.00 98.06 185 VAL A CA 1
ATOM 1417 C C . VAL A 1 185 ? 16.813 1.972 -25.751 1.00 98.06 185 VAL A C 1
ATOM 1419 O O . VAL A 1 185 ? 15.824 2.696 -25.600 1.00 98.06 185 VAL A O 1
ATOM 1422 N N . HIS A 1 186 ? 17.977 2.234 -25.157 1.00 95.25 186 HIS A N 1
ATOM 1423 C CA . HIS A 1 186 ? 18.169 3.385 -24.283 1.00 95.25 186 HIS A CA 1
ATOM 1424 C C . HIS A 1 186 ? 19.163 4.391 -24.867 1.00 95.25 186 HIS A C 1
ATOM 1426 O O . HIS A 1 186 ? 20.104 4.024 -25.560 1.00 95.25 186 HIS A O 1
ATOM 1432 N N . SER A 1 187 ? 18.951 5.676 -24.580 1.00 93.81 187 SER A N 1
ATOM 1433 C CA . SER A 1 187 ? 19.877 6.758 -24.919 1.00 93.81 187 SER A CA 1
ATOM 1434 C C . SER A 1 187 ? 19.881 7.794 -23.800 1.00 93.81 187 SER A C 1
ATOM 1436 O O . SER A 1 187 ? 18.849 8.072 -23.186 1.00 93.81 187 SER A O 1
ATOM 1438 N N . LYS A 1 188 ? 21.054 8.387 -23.561 1.00 91.31 188 LYS A N 1
ATOM 1439 C CA . LYS A 1 188 ? 21.250 9.502 -22.626 1.00 91.31 188 LYS A CA 1
ATOM 1440 C C . LYS A 1 188 ? 21.249 10.873 -23.309 1.00 91.31 188 LYS A C 1
ATOM 1442 O O . LYS A 1 188 ? 21.415 11.887 -22.629 1.00 91.31 188 LYS A O 1
ATOM 1447 N N . ARG A 1 189 ? 21.076 10.928 -24.636 1.00 93.56 189 ARG A N 1
ATOM 1448 C CA . ARG A 1 189 ? 21.005 12.191 -25.383 1.00 93.56 189 ARG A CA 1
ATOM 1449 C C . ARG A 1 189 ? 19.710 12.948 -25.063 1.00 93.56 189 ARG A C 1
ATOM 1451 O O . ARG A 1 189 ? 18.689 12.325 -24.783 1.00 93.56 189 ARG A O 1
ATOM 1458 N N . PRO A 1 190 ? 19.717 14.290 -25.137 1.00 93.56 190 PRO A N 1
ATOM 1459 C CA . PRO A 1 190 ? 18.522 15.097 -24.899 1.00 93.56 190 PRO A CA 1
ATOM 1460 C C . PRO A 1 190 ? 17.542 15.129 -26.090 1.00 93.56 190 PRO A C 1
ATOM 1462 O O . PRO A 1 190 ? 16.537 15.827 -26.031 1.00 93.56 190 PRO A O 1
ATOM 1465 N N . ASN A 1 191 ? 17.828 14.414 -27.183 1.00 95.25 191 ASN A N 1
ATOM 1466 C CA . ASN A 1 191 ? 16.998 14.345 -28.390 1.00 95.25 191 ASN A CA 1
ATOM 1467 C C . ASN A 1 191 ? 16.781 12.885 -28.833 1.00 95.25 191 ASN A C 1
ATOM 1469 O O . ASN A 1 191 ? 17.420 11.976 -28.307 1.00 95.25 191 ASN A O 1
ATOM 1473 N N . SER A 1 192 ? 15.892 12.662 -29.807 1.00 96.06 192 SER A N 1
ATOM 1474 C CA . SER A 1 192 ? 15.508 11.324 -30.287 1.00 96.06 192 SER A CA 1
ATOM 1475 C C . SER A 1 192 ? 16.505 10.666 -31.240 1.00 96.06 192 SER A C 1
ATOM 1477 O O . SER A 1 192 ? 16.278 9.523 -31.622 1.00 96.06 192 SER A O 1
ATOM 1479 N N . LYS A 1 193 ? 17.599 11.337 -31.630 1.00 96.88 193 LYS A N 1
ATOM 1480 C CA . LYS A 1 193 ? 18.419 10.917 -32.779 1.00 96.88 193 LYS A CA 1
ATOM 1481 C C . LYS A 1 193 ? 18.904 9.468 -32.675 1.00 96.88 193 LYS A C 1
ATOM 1483 O O . LYS A 1 193 ? 18.809 8.721 -33.637 1.00 96.88 193 LYS A O 1
ATOM 1488 N N . ASP A 1 194 ? 19.393 9.073 -31.503 1.00 96.75 194 ASP A N 1
ATOM 1489 C CA . ASP A 1 194 ? 19.875 7.709 -31.253 1.00 96.75 194 ASP A CA 1
ATOM 1490 C C . ASP A 1 194 ? 18.774 6.656 -31.442 1.00 96.75 194 ASP A C 1
ATOM 1492 O O . ASP A 1 194 ? 19.028 5.575 -31.970 1.00 96.75 194 ASP A O 1
ATOM 1496 N N . ILE A 1 195 ? 17.550 6.987 -31.027 1.00 98.06 195 ILE A N 1
ATOM 1497 C CA . ILE A 1 195 ? 16.377 6.121 -31.161 1.00 98.06 195 ILE A CA 1
ATOM 1498 C C . ILE A 1 195 ? 15.955 6.048 -32.632 1.00 98.06 195 ILE A C 1
ATOM 1500 O O . ILE A 1 195 ? 15.754 4.955 -33.152 1.00 98.06 195 ILE A O 1
ATOM 1504 N N . ASP A 1 196 ? 15.887 7.189 -33.321 1.00 98.00 196 ASP A N 1
ATOM 1505 C CA . ASP A 1 196 ? 15.501 7.274 -34.735 1.00 98.00 196 ASP A CA 1
ATOM 1506 C C . ASP A 1 196 ? 16.493 6.523 -35.645 1.00 98.00 196 ASP A C 1
ATOM 1508 O O . ASP A 1 196 ? 16.091 5.749 -36.522 1.00 98.00 196 ASP A O 1
ATOM 1512 N N . ASP A 1 197 ? 17.797 6.699 -35.403 1.00 98.31 197 ASP A N 1
ATOM 1513 C CA . ASP A 1 197 ? 18.861 5.996 -36.122 1.00 98.31 197 ASP A CA 1
ATOM 1514 C C . ASP A 1 197 ? 18.779 4.476 -35.871 1.00 98.31 197 ASP A C 1
ATOM 1516 O O . ASP A 1 197 ? 18.906 3.686 -36.809 1.00 98.31 197 ASP A O 1
ATOM 1520 N N . PHE A 1 198 ? 18.532 4.053 -34.622 1.00 98.56 198 PHE A N 1
ATOM 1521 C CA . PHE A 1 198 ? 18.364 2.638 -34.277 1.00 98.56 198 PHE A CA 1
ATOM 1522 C C . PHE A 1 198 ? 17.149 2.019 -34.971 1.00 98.56 198 PHE A C 1
ATOM 1524 O O . PHE A 1 198 ? 17.281 0.974 -35.608 1.00 98.56 198 PHE A O 1
ATOM 1531 N N . LEU A 1 199 ? 15.984 2.670 -34.905 1.00 98.00 199 LEU A N 1
ATOM 1532 C CA . LEU A 1 199 ? 14.760 2.195 -35.557 1.00 98.00 199 LEU A CA 1
ATOM 1533 C C . LEU A 1 199 ? 14.951 2.050 -37.072 1.00 98.00 199 LEU A C 1
ATOM 1535 O O . LEU A 1 199 ? 14.498 1.064 -37.658 1.00 98.00 199 LEU A O 1
ATOM 1539 N N . THR A 1 200 ? 15.665 2.989 -37.694 1.00 98.06 200 THR A N 1
ATOM 1540 C CA . THR A 1 200 ? 15.991 2.941 -39.127 1.00 98.06 200 THR A CA 1
ATOM 1541 C C . THR A 1 200 ? 16.912 1.764 -39.461 1.00 98.06 200 THR A C 1
ATOM 1543 O O . THR A 1 200 ? 16.681 1.048 -40.435 1.00 98.06 200 THR A O 1
ATOM 1546 N N . ALA A 1 201 ? 17.951 1.534 -38.654 1.00 98.12 201 ALA A N 1
ATOM 1547 C CA . ALA A 1 201 ? 18.956 0.500 -38.904 1.00 98.12 201 ALA A CA 1
ATOM 1548 C C . ALA A 1 201 ? 18.518 -0.922 -38.494 1.00 98.12 201 ALA A C 1
ATOM 1550 O O . ALA A 1 201 ? 19.128 -1.907 -38.923 1.00 98.12 201 ALA A O 1
ATOM 1551 N N . PHE A 1 202 ? 17.471 -1.052 -37.677 1.00 97.88 202 PHE A N 1
ATOM 1552 C CA . PHE A 1 202 ? 16.980 -2.322 -37.146 1.00 97.88 202 PHE A CA 1
ATOM 1553 C C . PHE A 1 202 ? 15.589 -2.673 -37.695 1.00 97.88 202 PHE A C 1
ATOM 1555 O O . PHE A 1 202 ? 14.631 -2.573 -36.945 1.00 97.88 202 PHE A O 1
ATOM 1562 N N . PRO A 1 203 ? 15.410 -3.103 -38.959 1.00 95.06 203 PRO A N 1
ATOM 1563 C CA . PRO A 1 203 ? 14.093 -3.320 -39.582 1.00 95.06 203 PRO A CA 1
ATOM 1564 C C . PRO A 1 203 ? 13.428 -4.657 -39.184 1.00 95.06 203 PRO A C 1
ATOM 1566 O O . PRO A 1 203 ? 12.829 -5.328 -40.019 1.00 95.06 203 PRO A O 1
ATOM 1569 N N . VAL A 1 204 ? 13.573 -5.086 -37.928 1.00 96.38 204 VAL A N 1
ATOM 1570 C CA . VAL A 1 204 ? 12.949 -6.313 -37.408 1.00 96.38 204 VAL A CA 1
ATOM 1571 C C . VAL A 1 204 ? 11.627 -5.948 -36.735 1.00 96.38 204 VAL A C 1
ATOM 1573 O O . VAL A 1 204 ? 11.583 -5.001 -35.948 1.00 96.38 204 VAL A O 1
ATOM 1576 N N . ASP A 1 205 ? 10.557 -6.672 -37.061 1.00 95.12 205 ASP A N 1
ATOM 1577 C CA . ASP A 1 205 ? 9.221 -6.448 -36.501 1.00 95.12 205 ASP A CA 1
ATOM 1578 C C . ASP A 1 205 ? 9.075 -7.150 -35.144 1.00 95.12 205 ASP A C 1
ATOM 1580 O O . ASP A 1 205 ? 8.641 -8.296 -35.047 1.00 95.12 205 ASP A O 1
ATOM 1584 N N . VAL A 1 206 ? 9.531 -6.471 -34.092 1.00 96.88 206 VAL A N 1
ATOM 1585 C CA . VAL A 1 206 ? 9.423 -6.911 -32.695 1.00 96.88 206 VAL A CA 1
ATOM 1586 C C . VAL A 1 206 ? 8.990 -5.752 -31.799 1.00 96.88 206 VAL A C 1
ATOM 1588 O O . VAL A 1 206 ? 9.236 -4.594 -32.146 1.00 96.88 206 VAL A O 1
ATOM 1591 N N . PRO A 1 207 ? 8.410 -6.026 -30.618 1.00 98.12 207 PRO A N 1
ATOM 1592 C CA . PRO A 1 207 ? 8.158 -4.994 -29.623 1.00 98.12 207 PRO A CA 1
ATOM 1593 C C . PRO A 1 207 ? 9.453 -4.302 -29.172 1.00 98.12 207 PRO A C 1
ATOM 1595 O O . PRO A 1 207 ? 10.409 -4.944 -28.728 1.00 98.12 207 PRO A O 1
ATOM 1598 N N . ILE A 1 208 ? 9.458 -2.975 -29.248 1.00 98.56 208 ILE A N 1
ATOM 1599 C CA . ILE A 1 208 ? 10.543 -2.107 -28.796 1.00 98.56 208 ILE A CA 1
ATOM 1600 C C . ILE A 1 208 ? 10.036 -1.217 -27.660 1.00 98.56 208 ILE A C 1
ATOM 1602 O O . ILE A 1 208 ? 8.973 -0.596 -27.751 1.00 98.56 208 ILE A O 1
ATOM 1606 N N . PHE A 1 209 ? 10.820 -1.150 -26.590 1.00 98.81 209 PHE A N 1
ATOM 1607 C CA . PHE A 1 209 ? 10.625 -0.265 -25.452 1.00 98.81 209 PHE A CA 1
ATOM 1608 C C . PHE A 1 209 ? 11.582 0.923 -25.519 1.00 98.81 209 PHE A C 1
ATOM 1610 O O . PHE A 1 209 ? 12.751 0.773 -25.886 1.00 98.81 209 PHE A O 1
ATOM 1617 N N . ILE A 1 210 ? 11.094 2.091 -25.102 1.00 98.62 210 ILE A N 1
ATOM 1618 C CA . ILE A 1 210 ? 11.895 3.311 -24.938 1.00 98.62 210 ILE A CA 1
ATOM 1619 C C . ILE A 1 210 ? 11.665 3.946 -23.565 1.00 98.62 210 ILE A C 1
ATOM 1621 O O . ILE A 1 210 ? 10.619 3.769 -22.936 1.00 98.62 210 ILE A O 1
ATOM 1625 N N . VAL A 1 211 ? 12.652 4.726 -23.121 1.00 98.44 211 VAL A N 1
ATOM 1626 C CA . VAL A 1 211 ? 12.654 5.416 -21.823 1.00 98.44 211 VAL A CA 1
ATOM 1627 C C . VAL A 1 211 ? 13.002 6.897 -22.045 1.00 98.44 211 VAL A C 1
ATOM 1629 O O . VAL A 1 211 ? 14.176 7.273 -21.954 1.00 98.44 211 VAL A O 1
ATOM 1632 N N . PRO A 1 212 ? 12.018 7.759 -22.368 1.00 97.31 212 PRO A N 1
ATOM 1633 C CA . PRO A 1 212 ? 12.241 9.153 -22.765 1.00 97.31 212 PRO A CA 1
ATOM 1634 C C . PRO A 1 212 ? 12.565 10.119 -21.616 1.00 97.31 212 PRO A C 1
ATOM 1636 O O . PRO A 1 212 ? 12.234 11.297 -21.679 1.00 97.31 212 PRO A O 1
ATOM 1639 N N . THR A 1 213 ? 13.267 9.673 -20.573 1.00 96.19 213 THR A N 1
ATOM 1640 C CA . THR A 1 213 ? 13.602 10.515 -19.410 1.00 96.19 213 THR A CA 1
ATOM 1641 C C . THR A 1 213 ? 14.514 11.695 -19.771 1.00 96.19 213 THR A C 1
ATOM 1643 O O . THR A 1 213 ? 14.376 12.772 -19.196 1.00 96.19 213 THR A O 1
ATOM 1646 N N . LYS A 1 214 ? 15.461 11.524 -20.709 1.00 95.44 214 LYS A N 1
ATOM 1647 C CA . LYS A 1 214 ? 16.389 12.597 -21.135 1.00 95.44 214 LYS A CA 1
ATOM 1648 C C . LYS A 1 214 ? 15.908 13.382 -22.350 1.00 95.44 214 LYS A C 1
ATOM 1650 O O . LYS A 1 214 ? 16.220 14.561 -22.456 1.00 95.44 214 LYS A O 1
ATOM 1655 N N . TYR A 1 215 ? 15.122 12.756 -23.214 1.00 96.00 215 TYR A N 1
ATOM 1656 C CA . TYR A 1 215 ? 14.558 13.342 -24.431 1.00 96.00 215 TYR A CA 1
ATOM 1657 C C . TYR A 1 215 ? 13.044 13.573 -24.293 1.00 96.00 215 TYR A C 1
ATOM 1659 O O . TYR A 1 215 ? 12.282 13.400 -25.239 1.00 96.00 215 TYR A O 1
ATOM 1667 N N . TYR A 1 216 ? 12.616 13.985 -23.094 1.00 96.12 216 TYR A N 1
ATOM 1668 C CA . TYR A 1 216 ? 11.214 14.182 -22.699 1.00 96.12 216 TYR A CA 1
ATOM 1669 C C . TYR A 1 216 ? 10.492 15.286 -23.487 1.00 96.12 216 TYR A C 1
ATOM 1671 O O . TYR A 1 216 ? 9.267 15.358 -23.473 1.00 96.12 216 TYR A O 1
ATOM 1679 N N . THR A 1 217 ? 11.239 16.163 -24.162 1.00 96.75 217 THR A N 1
ATOM 1680 C CA . THR A 1 217 ? 10.690 17.220 -25.022 1.00 96.75 217 THR A CA 1
ATOM 1681 C C . THR A 1 217 ? 10.206 16.692 -26.370 1.00 96.75 217 THR A C 1
ATOM 1683 O O . THR A 1 217 ? 9.471 17.389 -27.070 1.00 96.75 217 THR A O 1
ATOM 1686 N N . VAL A 1 218 ? 10.600 15.473 -26.751 1.00 96.69 218 VAL A N 1
ATOM 1687 C CA . VAL A 1 218 ? 10.135 14.836 -27.983 1.00 96.69 218 VAL A CA 1
ATOM 1688 C C . VAL A 1 218 ? 8.724 14.288 -27.744 1.00 96.69 218 VAL A C 1
ATOM 1690 O O . VAL A 1 218 ? 8.536 13.463 -26.848 1.00 96.69 218 VAL A O 1
ATOM 1693 N N . PRO A 1 219 ? 7.715 14.713 -28.524 1.00 96.19 219 PRO A N 1
ATOM 1694 C CA . PRO A 1 219 ? 6.343 14.281 -28.302 1.00 96.19 219 PRO A CA 1
ATOM 1695 C C . PRO A 1 219 ? 6.187 12.787 -28.592 1.00 96.19 219 PRO A C 1
ATOM 1697 O O . PRO A 1 219 ? 6.744 12.269 -29.558 1.00 96.19 219 PRO A O 1
ATOM 1700 N N . VAL A 1 220 ? 5.347 12.100 -27.815 1.00 96.12 220 VAL A N 1
ATOM 1701 C CA . VAL A 1 220 ? 5.049 10.668 -28.015 1.00 96.12 220 VAL A CA 1
ATOM 1702 C C . VAL A 1 220 ? 4.575 10.372 -29.444 1.00 96.12 220 VAL A C 1
ATOM 1704 O O . VAL A 1 220 ? 4.947 9.346 -30.009 1.00 96.12 220 VAL A O 1
ATOM 1707 N N . SER A 1 221 ? 3.834 11.302 -30.060 1.00 97.06 221 SER A N 1
ATOM 1708 C CA . SER A 1 221 ? 3.366 11.215 -31.452 1.00 97.06 221 SER A CA 1
ATOM 1709 C C . SER A 1 221 ? 4.488 11.052 -32.484 1.00 97.06 221 SER A C 1
ATOM 1711 O O . SER A 1 221 ? 4.221 10.600 -33.595 1.00 97.06 221 SER A O 1
ATOM 1713 N N . HIS A 1 222 ? 5.732 11.404 -32.147 1.00 97.12 222 HIS A N 1
ATOM 1714 C CA . HIS A 1 222 ? 6.907 11.134 -32.975 1.00 97.12 222 HIS A CA 1
ATOM 1715 C C . HIS A 1 222 ? 7.260 9.644 -32.978 1.00 97.12 222 HIS A C 1
ATOM 1717 O O . HIS A 1 222 ? 7.349 9.047 -34.047 1.00 97.12 222 HIS A O 1
ATOM 1723 N N . PHE A 1 223 ? 7.389 9.038 -31.794 1.00 95.88 223 PHE A N 1
ATOM 1724 C CA . PHE A 1 223 ? 7.822 7.647 -31.638 1.00 95.88 223 PHE A CA 1
ATOM 1725 C C . PHE A 1 223 ? 6.781 6.644 -32.136 1.00 95.88 223 PHE A C 1
ATOM 1727 O O . PHE A 1 223 ? 7.121 5.687 -32.822 1.00 95.88 223 PHE A O 1
ATOM 1734 N N . ILE A 1 224 ? 5.499 6.886 -31.856 1.00 95.69 224 ILE A N 1
ATOM 1735 C CA . ILE A 1 224 ? 4.418 5.935 -32.177 1.00 95.69 224 ILE A CA 1
ATOM 1736 C C . ILE A 1 224 ? 4.071 5.870 -33.673 1.00 95.69 224 ILE A C 1
ATOM 1738 O O . ILE A 1 224 ? 3.199 5.095 -34.063 1.00 95.69 224 ILE A O 1
ATOM 1742 N N . LYS A 1 225 ? 4.727 6.679 -34.521 1.00 95.44 225 LYS A N 1
ATOM 1743 C CA . LYS A 1 225 ? 4.696 6.495 -35.984 1.00 95.44 225 LYS A CA 1
ATOM 1744 C C . LYS A 1 225 ? 5.298 5.152 -36.375 1.00 95.44 225 LYS A C 1
ATOM 1746 O O . LYS A 1 225 ? 4.874 4.549 -37.358 1.00 95.44 225 LYS A O 1
ATOM 1751 N N . ASP A 1 226 ? 6.274 4.695 -35.599 1.00 96.06 226 ASP A N 1
ATOM 1752 C CA . ASP A 1 226 ? 6.837 3.369 -35.721 1.00 96.06 226 ASP A CA 1
ATOM 1753 C C . ASP A 1 226 ? 6.010 2.381 -34.890 1.00 96.06 226 ASP A C 1
ATOM 1755 O O . ASP A 1 226 ? 5.996 2.431 -33.659 1.00 96.06 226 ASP A O 1
ATOM 1759 N N . LYS A 1 227 ? 5.308 1.468 -35.569 1.00 94.81 227 LYS A N 1
ATOM 1760 C CA . LYS A 1 227 ? 4.408 0.491 -34.932 1.00 94.81 227 LYS A CA 1
ATOM 1761 C C . LYS A 1 227 ? 5.123 -0.480 -33.989 1.00 94.81 227 LYS A C 1
ATOM 1763 O O . LYS A 1 227 ? 4.453 -1.135 -33.190 1.00 94.81 227 LYS A O 1
ATOM 1768 N N . ARG A 1 228 ? 6.452 -0.574 -34.082 1.00 96.69 228 ARG A N 1
ATOM 1769 C CA . ARG A 1 228 ? 7.283 -1.426 -33.226 1.00 96.69 228 ARG A CA 1
ATOM 1770 C C . ARG A 1 228 ? 7.488 -0.822 -31.848 1.00 96.69 228 ARG A C 1
ATOM 1772 O O . ARG A 1 228 ? 7.751 -1.565 -30.909 1.00 96.69 228 ARG A O 1
ATOM 1779 N N . ILE A 1 229 ? 7.340 0.498 -31.692 1.00 97.69 229 ILE A N 1
ATOM 1780 C CA . ILE A 1 229 ? 7.341 1.135 -30.373 1.00 97.69 229 ILE A CA 1
ATOM 1781 C C . ILE A 1 229 ? 6.099 0.669 -29.618 1.00 97.69 229 ILE A C 1
ATOM 1783 O O . ILE A 1 229 ? 4.988 1.160 -29.822 1.00 97.69 229 ILE A O 1
ATOM 1787 N N . ARG A 1 230 ? 6.307 -0.316 -28.746 1.00 97.56 230 ARG A N 1
ATOM 1788 C CA . ARG A 1 230 ? 5.241 -1.001 -28.025 1.00 97.56 230 ARG A CA 1
ATOM 1789 C C . ARG A 1 230 ? 5.090 -0.473 -26.608 1.00 97.56 230 ARG A C 1
ATOM 1791 O O . ARG A 1 230 ? 3.964 -0.263 -26.174 1.00 97.56 230 ARG A O 1
ATOM 1798 N N . GLY A 1 231 ? 6.197 -0.218 -25.914 1.00 98.12 231 GLY A N 1
ATOM 1799 C CA . GLY A 1 231 ? 6.186 0.274 -24.538 1.00 98.12 231 GLY A CA 1
ATOM 1800 C C . GLY A 1 231 ? 6.945 1.585 -24.376 1.00 98.12 231 GLY A C 1
ATOM 1801 O O . GLY A 1 231 ? 8.095 1.710 -24.794 1.00 98.12 231 GLY A O 1
ATOM 1802 N N . ILE A 1 232 ? 6.315 2.562 -23.731 1.00 98.69 232 ILE A N 1
ATOM 1803 C CA . ILE A 1 232 ? 6.948 3.831 -23.356 1.00 98.69 232 ILE A CA 1
ATOM 1804 C C . ILE A 1 232 ? 6.966 3.910 -21.832 1.00 98.69 232 ILE A C 1
ATOM 1806 O O . ILE A 1 232 ? 5.912 3.897 -21.195 1.00 98.69 232 ILE A O 1
ATOM 1810 N N . ILE A 1 233 ? 8.166 3.957 -21.252 1.00 98.81 233 ILE A N 1
ATOM 1811 C CA . ILE A 1 233 ? 8.371 3.853 -19.805 1.00 98.81 233 ILE A CA 1
ATOM 1812 C C . ILE A 1 233 ? 8.635 5.234 -19.197 1.00 98.81 233 ILE A C 1
ATOM 1814 O O . ILE A 1 233 ? 9.645 5.883 -19.487 1.00 98.81 233 ILE A O 1
ATOM 1818 N N . TRP A 1 234 ? 7.777 5.647 -18.269 1.00 98.62 234 TRP A N 1
ATOM 1819 C CA . TRP A 1 234 ? 7.954 6.837 -17.440 1.00 98.62 234 TRP A CA 1
ATOM 1820 C C . TRP A 1 234 ? 8.756 6.495 -16.179 1.00 98.62 234 TRP A C 1
ATOM 1822 O O . TRP A 1 234 ? 8.204 6.375 -15.096 1.00 98.62 234 TRP A O 1
ATOM 1832 N N . ALA A 1 235 ? 10.074 6.346 -16.315 1.00 98.12 235 ALA A N 1
ATOM 1833 C CA . ALA A 1 235 ? 10.882 5.510 -15.417 1.00 98.12 235 ALA A CA 1
ATOM 1834 C C . ALA A 1 235 ? 11.130 5.960 -13.959 1.00 98.12 235 ALA A C 1
ATOM 1836 O O . ALA A 1 235 ? 11.646 5.145 -13.200 1.00 98.12 235 ALA A O 1
ATOM 1837 N N . ASN A 1 236 ? 10.887 7.217 -13.564 1.00 98.12 236 ASN A N 1
ATOM 1838 C CA . ASN A 1 236 ? 11.258 7.707 -12.218 1.00 98.12 236 ASN A CA 1
ATOM 1839 C C . ASN A 1 236 ? 10.515 8.978 -11.759 1.00 98.12 236 ASN A C 1
ATOM 1841 O O . ASN A 1 236 ? 11.037 9.753 -10.956 1.00 98.12 236 ASN A O 1
ATOM 1845 N N . HIS A 1 237 ? 9.339 9.262 -12.314 1.00 98.62 237 HIS A N 1
ATOM 1846 C CA . HIS A 1 237 ? 8.664 10.540 -12.071 1.00 98.62 237 HIS A CA 1
ATOM 1847 C C . HIS A 1 237 ? 7.925 10.581 -10.724 1.00 98.62 237 HIS A C 1
ATOM 1849 O O . HIS A 1 237 ? 7.943 11.632 -10.087 1.00 98.62 237 HIS A O 1
ATOM 1855 N N . ASN A 1 238 ? 7.362 9.465 -10.251 1.00 98.56 238 ASN A N 1
ATOM 1856 C CA . ASN A 1 238 ? 6.723 9.359 -8.938 1.00 98.56 238 ASN A CA 1
ATOM 1857 C C . ASN A 1 238 ? 7.746 9.520 -7.812 1.00 98.56 238 ASN A C 1
ATOM 1859 O O . ASN A 1 238 ? 7.532 10.355 -6.936 1.00 98.56 238 ASN A O 1
ATOM 1863 N N . VAL A 1 239 ? 8.892 8.824 -7.851 1.00 98.44 239 VAL A N 1
ATOM 1864 C CA . VAL A 1 239 ? 9.929 9.016 -6.813 1.00 98.44 239 VAL A CA 1
ATOM 1865 C C . VAL A 1 239 ? 10.460 10.455 -6.795 1.00 98.44 239 VAL A C 1
ATOM 1867 O O . VAL A 1 239 ? 10.658 11.032 -5.729 1.00 98.44 239 VAL A O 1
ATOM 1870 N N . ARG A 1 240 ? 10.623 11.091 -7.965 1.00 98.56 240 ARG A N 1
ATOM 1871 C CA . ARG A 1 240 ? 11.041 12.502 -8.057 1.00 98.56 240 ARG A CA 1
ATOM 1872 C C . ARG A 1 240 ? 9.994 13.447 -7.469 1.00 98.56 240 ARG A C 1
ATOM 1874 O O . ARG A 1 240 ? 10.367 14.353 -6.731 1.00 98.56 240 ARG A O 1
ATOM 1881 N N . ALA A 1 241 ? 8.714 13.229 -7.770 1.00 98.44 241 ALA A N 1
ATOM 1882 C CA . ALA A 1 241 ? 7.618 14.013 -7.206 1.00 98.44 241 ALA A CA 1
ATOM 1883 C C . ALA A 1 241 ? 7.537 13.852 -5.680 1.00 98.44 241 ALA A C 1
ATOM 1885 O O . ALA A 1 241 ? 7.414 14.845 -4.965 1.00 98.44 241 ALA A O 1
ATOM 1886 N N . CYS A 1 242 ? 7.690 12.620 -5.185 1.00 97.69 242 CYS A N 1
ATOM 1887 C CA . CYS A 1 242 ? 7.727 12.306 -3.760 1.00 97.69 242 CYS A CA 1
ATOM 1888 C C . CYS A 1 242 ? 8.857 13.068 -3.052 1.00 97.69 242 CYS A C 1
ATOM 1890 O O . CYS A 1 242 ? 8.607 13.768 -2.072 1.00 97.69 242 CYS A O 1
ATOM 1892 N N . VAL A 1 243 ? 10.083 13.018 -3.589 1.00 98.38 243 VAL A N 1
ATOM 1893 C CA . VAL A 1 243 ? 11.233 13.755 -3.038 1.00 98.38 243 VAL A CA 1
ATOM 1894 C C . VAL A 1 243 ? 10.952 15.256 -2.966 1.00 98.38 243 VAL A C 1
ATOM 1896 O O . VAL A 1 243 ? 11.190 15.857 -1.920 1.00 98.38 243 VAL A O 1
ATOM 1899 N N . THR A 1 244 ? 10.420 15.858 -4.036 1.00 98.50 244 THR A N 1
ATOM 1900 C CA . THR A 1 244 ? 10.066 17.286 -4.047 1.00 98.50 244 THR A CA 1
ATOM 1901 C C . THR A 1 244 ? 9.045 17.616 -2.957 1.00 98.50 244 THR A C 1
ATOM 1903 O O . THR A 1 244 ? 9.308 18.490 -2.131 1.00 98.50 244 THR A O 1
ATOM 1906 N N . ALA A 1 245 ? 7.932 16.882 -2.895 1.00 98.06 245 ALA A N 1
ATOM 1907 C CA . ALA A 1 245 ? 6.869 17.141 -1.927 1.00 98.06 245 ALA A CA 1
ATOM 1908 C C . ALA A 1 245 ? 7.352 16.959 -0.478 1.00 98.06 245 ALA A C 1
ATOM 1910 O O . ALA A 1 245 ? 7.130 17.831 0.361 1.00 98.06 245 ALA A O 1
ATOM 1911 N N . MET A 1 246 ? 8.071 15.872 -0.180 1.00 98.19 246 MET A N 1
ATOM 1912 C CA . MET A 1 246 ? 8.598 15.622 1.165 1.00 98.19 246 MET A CA 1
ATOM 1913 C C . MET A 1 246 ? 9.569 16.723 1.601 1.00 98.19 246 MET A C 1
ATOM 1915 O O . MET A 1 246 ? 9.439 17.255 2.702 1.00 98.19 246 MET A O 1
ATOM 1919 N N . GLN A 1 247 ? 10.505 17.124 0.735 1.00 98.56 247 GLN A N 1
ATOM 1920 C CA . GLN A 1 247 ? 11.464 18.187 1.052 1.00 98.56 247 GLN A CA 1
ATOM 1921 C C . GLN A 1 247 ? 10.776 19.531 1.321 1.00 98.56 247 GLN A C 1
ATOM 1923 O O . GLN A 1 247 ? 11.142 20.233 2.269 1.00 98.56 247 GLN A O 1
ATOM 1928 N N . GLU A 1 248 ? 9.785 19.895 0.507 1.00 98.00 248 GLU A N 1
ATOM 1929 C CA . GLU A 1 248 ? 9.033 21.142 0.662 1.00 98.00 248 GLU A CA 1
ATOM 1930 C C . GLU A 1 248 ? 8.217 21.161 1.961 1.00 98.00 248 GLU A C 1
ATOM 1932 O O . GLU A 1 248 ? 8.316 22.117 2.739 1.00 98.00 248 GLU A O 1
ATOM 1937 N N . ILE A 1 249 ? 7.467 20.090 2.234 1.00 97.75 249 ILE A N 1
ATOM 1938 C CA . ILE A 1 249 ? 6.607 19.973 3.417 1.00 97.75 249 ILE A CA 1
ATOM 1939 C C . ILE A 1 249 ? 7.435 19.910 4.701 1.00 97.75 249 ILE A C 1
ATOM 1941 O O . ILE A 1 249 ? 7.176 20.687 5.623 1.00 97.75 249 ILE A O 1
ATOM 1945 N N . SER A 1 250 ? 8.483 19.080 4.759 1.00 97.81 250 SER A N 1
ATOM 1946 C CA . SER A 1 250 ? 9.357 19.001 5.938 1.00 97.81 250 SER A CA 1
ATOM 1947 C C . SER A 1 250 ? 10.005 20.348 6.256 1.00 97.81 250 SER A C 1
ATOM 1949 O O . SER A 1 250 ? 10.045 20.757 7.418 1.00 97.81 250 SER A O 1
ATOM 1951 N N . LYS A 1 251 ? 10.465 21.085 5.235 1.00 98.31 251 LYS A N 1
ATOM 1952 C CA . LYS A 1 251 ? 11.049 22.420 5.421 1.00 98.31 251 LYS A CA 1
ATOM 1953 C C . LYS A 1 251 ? 10.032 23.420 5.969 1.00 98.31 251 LYS A C 1
ATOM 1955 O O . LYS A 1 251 ? 10.391 24.244 6.811 1.00 98.31 251 LYS A O 1
ATOM 1960 N N . LYS A 1 252 ? 8.786 23.367 5.493 1.00 96.38 252 LYS A N 1
ATOM 1961 C CA . LYS A 1 252 ? 7.710 24.259 5.939 1.00 96.38 252 LYS A CA 1
ATOM 1962 C C . LYS A 1 252 ? 7.320 23.987 7.391 1.00 96.38 252 LYS A C 1
ATOM 1964 O O . LYS A 1 252 ? 7.350 24.914 8.192 1.00 96.38 252 LYS A O 1
ATOM 1969 N N . ILE A 1 253 ? 7.078 22.724 7.746 1.00 96.44 253 ILE A N 1
ATOM 1970 C CA . ILE A 1 253 ? 6.749 22.319 9.124 1.00 96.44 253 ILE A CA 1
ATOM 1971 C C . ILE A 1 253 ? 7.878 22.701 10.086 1.00 96.44 253 ILE A C 1
ATOM 1973 O O . ILE A 1 253 ? 7.617 23.282 11.136 1.00 96.44 253 ILE A O 1
ATOM 1977 N N . TYR A 1 254 ? 9.137 22.435 9.716 1.00 97.06 254 TYR A N 1
ATOM 1978 C CA . TYR A 1 254 ? 10.289 22.779 10.554 1.00 97.06 254 TYR A CA 1
ATOM 1979 C C . TYR A 1 254 ? 10.402 24.288 10.806 1.00 97.06 254 TYR A C 1
ATOM 1981 O O . TYR A 1 254 ? 10.691 24.709 11.923 1.00 97.06 254 TYR A O 1
ATOM 1989 N N . LYS A 1 255 ? 10.168 25.113 9.777 1.00 97.38 255 LYS A N 1
ATOM 1990 C CA . LYS A 1 255 ? 10.214 26.575 9.900 1.00 97.38 255 LYS A CA 1
ATOM 1991 C C . LYS A 1 255 ? 9.068 27.119 10.757 1.00 97.38 255 LYS A C 1
ATOM 1993 O O . LYS A 1 255 ? 9.289 28.047 11.532 1.00 97.38 255 LYS A O 1
ATOM 1998 N N . ASP A 1 256 ? 7.869 26.574 10.585 1.00 91.50 256 ASP A N 1
ATOM 1999 C CA . ASP A 1 256 ? 6.651 27.106 11.196 1.00 91.50 256 ASP A CA 1
ATOM 2000 C C . ASP A 1 256 ? 6.419 26.554 12.615 1.00 91.50 256 ASP A C 1
ATOM 2002 O O . ASP A 1 256 ? 5.660 27.145 13.382 1.00 91.50 256 ASP A O 1
ATOM 2006 N N . GLY A 1 257 ? 7.040 25.422 12.974 1.00 89.69 257 GLY A N 1
ATOM 2007 C CA . GLY A 1 257 ? 6.767 24.716 14.232 1.00 89.69 257 GLY A CA 1
ATOM 2008 C C . GLY A 1 257 ? 5.320 24.218 14.332 1.00 89.69 257 GLY A C 1
ATOM 2009 O O . GLY A 1 257 ? 4.801 24.037 15.429 1.00 89.69 257 GLY A O 1
ATOM 2010 N N . SER A 1 258 ? 4.642 24.061 13.192 1.00 82.81 258 SER A N 1
ATOM 2011 C CA . SER A 1 258 ? 3.221 23.736 13.099 1.00 82.81 258 SER A CA 1
ATOM 2012 C C . SER A 1 258 ? 2.895 23.091 11.754 1.00 82.81 258 SER A C 1
ATOM 2014 O O . SER A 1 258 ? 3.545 23.363 10.744 1.00 82.81 258 SER A O 1
ATOM 2016 N N . ILE A 1 259 ? 1.850 22.265 11.737 1.00 87.38 259 ILE A N 1
ATOM 2017 C CA . ILE A 1 259 ? 1.303 21.642 10.524 1.00 87.38 259 ILE A CA 1
ATOM 2018 C C . ILE A 1 259 ? 0.164 22.457 9.889 1.00 87.38 259 ILE A C 1
ATOM 2020 O O . ILE A 1 259 ? -0.240 22.182 8.765 1.00 87.38 259 ILE A O 1
ATOM 2024 N N . ALA A 1 260 ? -0.333 23.505 10.554 1.00 84.62 260 ALA A N 1
ATOM 2025 C CA . ALA A 1 260 ? -1.524 24.238 10.107 1.00 84.62 260 ALA A CA 1
ATOM 2026 C C . ALA A 1 260 ? -1.411 24.803 8.676 1.00 84.62 260 ALA A C 1
ATOM 2028 O O . ALA A 1 260 ? -2.406 24.888 7.965 1.00 84.62 260 ALA A O 1
ATOM 2029 N N . ASN A 1 261 ? -0.201 25.161 8.232 1.00 83.44 261 ASN A N 1
ATOM 2030 C CA . ASN A 1 261 ? 0.024 25.713 6.895 1.00 83.44 261 ASN A CA 1
ATOM 2031 C C . ASN A 1 261 ? 0.239 24.643 5.808 1.00 83.44 261 ASN A C 1
ATOM 2033 O O . ASN A 1 261 ? 0.403 25.008 4.642 1.00 83.44 261 ASN A O 1
ATOM 2037 N N . VAL A 1 262 ? 0.324 23.356 6.154 1.00 90.00 262 VAL A N 1
ATOM 2038 C CA . VAL A 1 262 ? 0.452 22.251 5.182 1.00 90.00 262 VAL A CA 1
ATOM 2039 C C . VAL A 1 262 ? -0.846 21.470 5.019 1.00 90.00 262 VAL A C 1
ATOM 2041 O O . VAL A 1 262 ? -1.106 20.951 3.931 1.00 90.00 262 VAL A O 1
ATOM 2044 N N . GLU A 1 263 ? -1.681 21.441 6.056 1.00 85.50 263 GLU A N 1
ATOM 2045 C CA . GLU A 1 263 ? -3.003 20.822 6.000 1.00 85.50 263 GLU A CA 1
ATOM 2046 C C . GLU A 1 263 ? -3.854 21.429 4.870 1.00 85.50 263 GLU A C 1
ATOM 2048 O O . GLU A 1 263 ? -3.893 22.644 4.669 1.00 85.50 263 GLU A O 1
ATOM 2053 N N . GLY A 1 264 ? -4.489 20.563 4.076 1.00 85.12 264 GLY A N 1
ATOM 2054 C CA . GLY A 1 264 ? -5.225 20.934 2.857 1.00 85.12 264 GLY A CA 1
ATOM 2055 C C . GLY A 1 264 ? -4.391 20.977 1.568 1.00 85.12 264 GLY A C 1
ATOM 2056 O O . GLY A 1 264 ? -4.967 21.060 0.486 1.00 85.12 264 GLY A O 1
ATOM 2057 N N . SER A 1 265 ? -3.058 20.883 1.653 1.00 89.62 265 SER A N 1
ATOM 2058 C CA . SER A 1 265 ? -2.158 20.768 0.484 1.00 89.62 265 SER A CA 1
ATOM 2059 C C . SER A 1 265 ? -1.526 19.382 0.309 1.00 89.62 265 SER A C 1
ATOM 2061 O O . SER A 1 265 ? -0.802 19.149 -0.656 1.00 89.62 265 SER A O 1
ATOM 2063 N N . ILE A 1 266 ? -1.818 18.462 1.229 1.00 95.50 266 ILE A N 1
ATOM 2064 C CA . ILE A 1 266 ? -1.378 17.066 1.212 1.00 95.50 266 ILE A CA 1
ATOM 2065 C C . ILE A 1 266 ? -2.585 16.125 1.274 1.00 95.50 266 ILE A C 1
ATOM 2067 O O . ILE A 1 266 ? -3.705 16.554 1.561 1.00 95.50 266 ILE A O 1
ATOM 2071 N N . ALA A 1 267 ? -2.356 14.840 1.000 1.00 94.06 267 ALA A N 1
ATOM 2072 C CA . ALA A 1 267 ? -3.376 13.814 1.174 1.00 94.06 267 ALA A CA 1
ATOM 2073 C C . ALA A 1 267 ? -3.875 13.794 2.628 1.00 94.06 267 ALA A C 1
ATOM 2075 O O . ALA A 1 267 ? -3.080 13.862 3.566 1.00 94.06 267 ALA A O 1
ATOM 2076 N N . SER A 1 268 ? -5.192 13.691 2.807 1.00 91.31 268 SER A N 1
ATOM 2077 C CA . SER A 1 268 ? -5.778 13.529 4.134 1.00 91.31 268 SER A CA 1
ATOM 2078 C C . SER A 1 268 ? -5.486 12.131 4.681 1.00 91.31 268 SER A C 1
ATOM 2080 O O . SER A 1 268 ? -5.265 11.181 3.930 1.00 91.31 268 SER A O 1
ATOM 2082 N N . VAL A 1 269 ? -5.570 11.968 6.001 1.00 88.88 269 VAL A N 1
ATOM 2083 C CA . VAL A 1 269 ? -5.472 10.638 6.628 1.00 88.88 269 VAL A CA 1
ATOM 2084 C C . VAL A 1 269 ? -6.554 9.690 6.090 1.00 88.88 269 VAL A C 1
ATOM 2086 O O . VAL A 1 269 ? -6.296 8.511 5.867 1.00 88.88 269 VAL A O 1
ATOM 2089 N N . SER A 1 270 ? -7.754 10.204 5.800 1.00 85.94 270 SER A N 1
ATOM 2090 C CA . SER A 1 270 ? -8.831 9.415 5.191 1.00 85.94 270 SER A CA 1
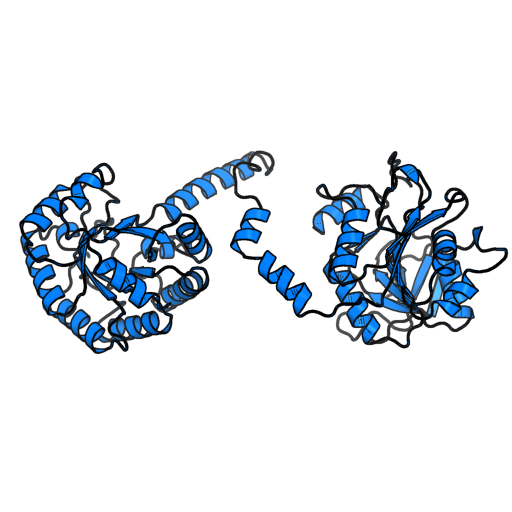ATOM 2091 C C . SER A 1 270 ? -8.472 8.881 3.804 1.00 85.94 270 SER A C 1
ATOM 2093 O O . SER A 1 270 ? -8.880 7.773 3.467 1.00 85.94 270 SER A O 1
ATOM 2095 N N . GLU A 1 271 ? -7.694 9.626 3.016 1.00 93.94 271 GLU A N 1
ATOM 2096 C CA . GLU A 1 271 ? -7.210 9.145 1.721 1.00 93.94 271 GLU A CA 1
ATOM 2097 C C . GLU A 1 271 ? -6.199 8.001 1.883 1.00 93.94 271 GLU A C 1
ATOM 2099 O O . GLU A 1 271 ? -6.253 7.021 1.140 1.00 93.94 271 GLU A O 1
ATOM 2104 N N . LEU A 1 272 ? -5.343 8.053 2.912 1.00 93.94 272 LEU A N 1
ATOM 2105 C CA . LEU A 1 272 ? -4.463 6.927 3.250 1.00 93.94 272 LEU A CA 1
ATOM 2106 C C . LEU A 1 272 ? -5.277 5.679 3.614 1.00 93.94 272 LEU A C 1
ATOM 2108 O O . LEU A 1 272 ? -5.001 4.595 3.107 1.00 93.94 272 LEU A O 1
ATOM 2112 N N . PHE A 1 273 ? -6.327 5.833 4.425 1.00 91.56 273 PHE A N 1
ATOM 2113 C CA . PHE A 1 273 ? -7.219 4.728 4.787 1.00 91.56 273 PHE A CA 1
ATOM 2114 C C . PHE A 1 273 ? -7.974 4.145 3.588 1.00 91.56 273 PHE A C 1
ATOM 2116 O O . PHE A 1 273 ? -8.201 2.934 3.544 1.00 91.56 273 PHE A O 1
ATOM 2123 N N . ARG A 1 274 ? -8.343 4.978 2.606 1.00 95.50 274 ARG A N 1
ATOM 2124 C CA . ARG A 1 274 ? -8.957 4.517 1.355 1.00 95.50 274 ARG A CA 1
ATOM 2125 C C . ARG A 1 274 ? -7.984 3.645 0.562 1.00 95.50 274 ARG A C 1
ATOM 2127 O O . ARG A 1 274 ? -8.355 2.543 0.165 1.00 95.50 274 ARG A O 1
ATOM 2134 N N . LEU A 1 275 ? -6.740 4.096 0.389 1.00 95.38 275 LEU A N 1
ATOM 2135 C CA . LEU A 1 275 ? -5.692 3.340 -0.314 1.00 95.38 275 LEU A CA 1
ATOM 2136 C C . LEU A 1 275 ? -5.325 2.036 0.419 1.00 95.38 275 LEU A C 1
ATOM 2138 O O . LEU A 1 275 ? -5.082 1.011 -0.216 1.00 95.38 275 LEU A O 1
ATOM 2142 N N . GLN A 1 276 ? -5.386 2.034 1.752 1.00 94.44 276 GLN A N 1
ATOM 2143 C CA . GLN A 1 276 ? -5.222 0.839 2.590 1.00 94.44 276 GLN A CA 1
ATOM 2144 C C . GLN A 1 276 ? -6.441 -0.098 2.596 1.00 94.44 276 GLN A C 1
ATOM 2146 O O . GLN A 1 276 ? -6.373 -1.169 3.193 1.00 94.44 276 GLN A O 1
ATOM 2151 N N . LYS A 1 277 ? -7.543 0.275 1.927 1.00 93.50 277 LYS A N 1
ATOM 2152 C CA . LYS A 1 277 ? -8.803 -0.485 1.879 1.00 93.50 277 LYS A CA 1
ATOM 2153 C C . LYS A 1 277 ? -9.404 -0.746 3.267 1.00 93.50 277 LYS A C 1
ATOM 2155 O O . LYS A 1 277 ? -9.995 -1.794 3.513 1.00 93.50 277 LYS A O 1
ATOM 2160 N N . ASN A 1 278 ? -9.324 0.228 4.175 1.00 89.06 278 ASN A N 1
ATOM 2161 C CA . ASN A 1 278 ? -9.860 0.075 5.535 1.00 89.06 278 ASN A CA 1
ATOM 2162 C C . ASN A 1 278 ? -11.376 -0.176 5.575 1.00 89.06 278 ASN A C 1
ATOM 2164 O O . ASN A 1 278 ? -11.874 -0.733 6.549 1.00 89.06 278 ASN A O 1
ATOM 2168 N N . GLU A 1 279 ? -12.124 0.213 4.541 1.00 86.88 279 GLU A N 1
ATOM 2169 C CA . GLU A 1 279 ? -13.549 -0.115 4.439 1.00 86.88 279 GLU A CA 1
ATOM 2170 C C . GLU A 1 279 ? -13.780 -1.632 4.354 1.00 86.88 279 GLU A C 1
ATOM 2172 O O . GLU A 1 279 ? -14.620 -2.150 5.086 1.00 86.88 279 GLU A O 1
ATOM 2177 N N . GLU A 1 280 ? -12.962 -2.355 3.580 1.00 91.00 280 GLU A N 1
ATOM 2178 C CA . GLU A 1 280 ? -12.993 -3.823 3.507 1.00 91.00 280 GLU A CA 1
ATOM 2179 C C . GLU A 1 280 ? -12.722 -4.436 4.887 1.00 91.00 280 GLU A C 1
ATOM 2181 O O . GLU A 1 280 ? -13.450 -5.321 5.334 1.00 91.00 280 GLU A O 1
ATOM 2186 N N . TYR A 1 281 ? -11.734 -3.905 5.616 1.00 85.06 281 TYR A N 1
ATOM 2187 C CA . TYR A 1 281 ? -11.463 -4.321 6.992 1.00 85.06 281 TYR A CA 1
ATOM 2188 C C . TYR A 1 281 ? -12.679 -4.104 7.908 1.00 85.06 281 TYR A C 1
ATOM 2190 O O . TYR A 1 281 ? -13.074 -5.016 8.632 1.00 85.06 281 TYR A O 1
ATOM 2198 N N . LEU A 1 282 ? -13.327 -2.936 7.852 1.00 78.50 282 LEU A N 1
ATOM 2199 C CA . LEU A 1 282 ? -14.515 -2.634 8.661 1.00 78.50 282 LEU A CA 1
ATOM 2200 C C . LEU A 1 282 ? -15.723 -3.515 8.302 1.00 78.50 282 LEU A C 1
ATOM 2202 O O . LEU A 1 282 ? -16.521 -3.859 9.178 1.00 78.50 282 LEU A O 1
ATOM 2206 N N . GLU A 1 283 ? -15.885 -3.885 7.034 1.00 84.50 283 GLU A N 1
ATOM 2207 C CA . GLU A 1 283 ? -16.894 -4.857 6.602 1.00 84.50 283 GLU A CA 1
ATOM 2208 C C . GLU A 1 283 ? -16.586 -6.261 7.131 1.00 84.50 283 GLU A C 1
ATOM 2210 O O . GLU A 1 283 ? -17.480 -6.952 7.631 1.00 84.50 283 GLU A O 1
ATOM 2215 N N . MET A 1 284 ? -15.317 -6.671 7.081 1.00 82.12 284 MET A N 1
ATOM 2216 C CA . MET A 1 284 ? -14.854 -7.937 7.644 1.00 82.12 284 MET A CA 1
ATOM 2217 C C . MET A 1 284 ? -15.030 -7.984 9.164 1.00 82.12 284 MET A C 1
ATOM 2219 O O . MET A 1 284 ? -15.471 -9.014 9.674 1.00 82.12 284 MET A O 1
ATOM 2223 N N . GLU A 1 285 ? -14.774 -6.886 9.883 1.00 77.06 285 GLU A N 1
ATOM 2224 C CA . GLU A 1 285 ? -15.041 -6.789 11.323 1.00 77.06 285 GLU A CA 1
ATOM 2225 C C . GLU A 1 285 ? -16.509 -7.089 11.631 1.00 77.06 285 GLU A C 1
ATOM 2227 O O . GLU A 1 285 ? -16.803 -7.920 12.486 1.00 77.06 285 GLU A O 1
ATOM 2232 N N . LYS A 1 286 ? -17.439 -6.455 10.904 1.00 73.38 286 LYS A N 1
ATOM 2233 C CA . LYS A 1 286 ? -18.883 -6.683 11.082 1.00 73.38 286 LYS A CA 1
ATOM 2234 C C . LYS A 1 286 ? -19.288 -8.125 10.782 1.00 73.38 286 LYS A C 1
ATOM 2236 O O . LYS A 1 286 ? -20.247 -8.623 11.362 1.00 73.38 286 LYS A O 1
ATOM 2241 N N . LYS A 1 287 ? -18.608 -8.768 9.830 1.00 80.38 287 LYS A N 1
ATOM 2242 C CA . LYS A 1 287 ? -18.954 -10.109 9.353 1.00 80.38 287 LYS A CA 1
ATOM 2243 C C . LYS A 1 287 ? -18.409 -11.221 10.244 1.00 80.38 287 LYS A C 1
ATOM 2245 O O . LYS A 1 287 ? -19.085 -12.232 10.417 1.00 80.38 287 LYS A O 1
ATOM 2250 N N . TYR A 1 288 ? -17.179 -11.076 10.723 1.00 78.62 288 TYR A N 1
ATOM 2251 C CA . TYR A 1 288 ? -16.443 -12.168 11.362 1.00 78.62 288 TYR A CA 1
ATOM 2252 C C . TYR A 1 288 ? -16.258 -11.991 12.859 1.00 78.62 288 TYR A C 1
ATOM 2254 O O . TYR A 1 288 ? -15.957 -12.973 13.535 1.00 78.62 288 TYR A O 1
ATOM 2262 N N . LEU A 1 289 ? -16.428 -10.779 13.386 1.00 72.75 289 LEU A N 1
ATOM 2263 C CA . LEU A 1 289 ? -16.317 -10.571 14.816 1.00 72.75 289 LEU A CA 1
ATOM 2264 C C . LEU A 1 289 ? -17.695 -10.688 15.508 1.00 72.75 289 LEU A C 1
ATOM 2266 O O . LEU A 1 289 ? -18.706 -10.311 14.912 1.00 72.75 289 LEU A O 1
ATOM 2270 N N . PRO A 1 290 ? -17.755 -11.174 16.767 1.00 70.88 290 PRO A N 1
ATOM 2271 C CA . PRO A 1 290 ? -18.991 -11.276 17.547 1.00 70.88 290 PRO A CA 1
ATOM 2272 C C . PRO A 1 290 ? -19.844 -10.000 17.559 1.00 70.88 290 PRO A C 1
ATOM 2274 O O . PRO A 1 290 ? -19.324 -8.883 17.631 1.00 70.88 290 PRO A O 1
ATOM 2277 N N . MET A 1 291 ? -21.161 -10.183 17.526 1.00 74.19 291 MET A N 1
ATOM 2278 C CA . MET A 1 291 ? -22.162 -9.123 17.643 1.00 74.19 291 MET A CA 1
ATOM 2279 C C . MET A 1 291 ? -23.029 -9.410 18.866 1.00 74.19 291 MET A C 1
ATOM 2281 O O . MET A 1 291 ? -23.350 -10.566 19.133 1.00 74.19 291 MET A O 1
ATOM 2285 N N . TYR A 1 292 ? -23.468 -8.363 19.561 1.00 77.25 292 TYR A N 1
ATOM 2286 C CA . TYR A 1 292 ? -24.250 -8.461 20.795 1.00 77.25 292 TYR A CA 1
ATOM 2287 C C . TYR A 1 292 ? -25.678 -7.902 20.595 1.00 77.25 292 TYR A C 1
ATOM 2289 O O . TYR A 1 292 ? -26.057 -6.929 21.245 1.00 77.25 292 TYR A O 1
ATOM 2297 N N . PRO A 1 293 ? -26.505 -8.475 19.690 1.00 69.31 293 PRO A N 1
ATOM 2298 C CA . PRO A 1 293 ? -27.808 -7.906 19.317 1.00 69.31 293 PRO A CA 1
ATOM 2299 C C . PRO A 1 293 ? -28.855 -7.962 20.439 1.00 69.31 293 PRO A C 1
ATOM 2301 O O . PRO A 1 293 ? -29.784 -7.160 20.455 1.00 69.31 293 PRO A O 1
ATOM 2304 N N . ASN A 1 294 ? -28.699 -8.892 21.387 1.00 80.00 294 ASN A N 1
ATOM 2305 C CA . ASN A 1 294 ? -29.594 -9.052 22.539 1.00 80.00 294 ASN A CA 1
ATOM 2306 C C . ASN A 1 294 ? -29.202 -8.158 23.727 1.00 80.00 294 ASN A C 1
ATOM 2308 O O . ASN A 1 294 ? -29.817 -8.231 24.788 1.00 80.00 294 ASN A O 1
ATOM 2312 N N . LEU A 1 295 ? -28.175 -7.324 23.568 1.00 87.69 295 LEU A N 1
ATOM 2313 C CA . LEU A 1 295 ? -27.748 -6.364 24.570 1.00 87.69 295 LEU A CA 1
ATOM 2314 C C . LEU A 1 295 ? -28.398 -5.009 24.274 1.00 87.69 295 LEU A C 1
ATOM 2316 O O . LEU A 1 295 ? -28.418 -4.557 23.129 1.00 87.69 295 LEU A O 1
ATOM 2320 N N . SER A 1 296 ? -28.945 -4.357 25.300 1.00 93.12 296 SER A N 1
ATOM 2321 C CA . SER A 1 296 ? -29.402 -2.964 25.177 1.00 93.12 296 SER A CA 1
ATOM 2322 C C . SER A 1 296 ? -28.390 -1.997 25.794 1.00 93.12 296 SER A C 1
ATOM 2324 O O . SER A 1 296 ? -27.469 -2.416 26.493 1.00 93.12 296 SER A O 1
ATOM 2326 N N . ALA A 1 297 ? -28.530 -0.698 25.544 1.00 95.75 297 ALA A N 1
ATOM 2327 C CA . ALA A 1 297 ? -27.694 0.311 26.185 1.00 95.75 297 ALA A CA 1
ATOM 2328 C C . ALA A 1 297 ? -28.498 1.503 26.701 1.00 95.75 297 ALA A C 1
ATOM 2330 O O . ALA A 1 297 ? -29.579 1.834 26.204 1.00 95.75 297 ALA A O 1
ATOM 2331 N N . VAL A 1 298 ? -27.940 2.151 27.716 1.00 97.19 298 VAL A N 1
ATOM 2332 C CA . VAL A 1 298 ? -28.431 3.379 28.325 1.00 97.19 298 VAL A CA 1
ATOM 2333 C C . VAL A 1 298 ? -27.301 4.396 28.333 1.00 97.19 298 VAL A C 1
ATOM 2335 O O . VAL A 1 298 ? -26.249 4.135 28.908 1.00 97.19 298 VAL A O 1
ATOM 2338 N N . ILE A 1 299 ? -27.529 5.567 27.745 1.00 97.50 299 ILE A N 1
ATOM 2339 C CA . ILE A 1 299 ? -26.614 6.707 27.855 1.00 97.50 299 ILE A CA 1
ATOM 2340 C C . ILE A 1 299 ? -27.197 7.703 28.861 1.00 97.50 299 ILE A C 1
ATOM 2342 O O . ILE A 1 299 ? -28.290 8.230 28.659 1.00 97.50 299 ILE A O 1
ATOM 2346 N N . LEU A 1 300 ? -26.481 7.963 29.952 1.00 97.19 300 LEU A N 1
ATOM 2347 C CA . LEU A 1 300 ? -26.865 8.905 31.002 1.00 97.19 300 LEU A CA 1
ATOM 2348 C C . LEU A 1 300 ? -26.332 10.303 30.666 1.00 97.19 300 LEU A C 1
ATOM 2350 O O . LEU A 1 300 ? -25.271 10.711 31.129 1.00 97.19 300 LEU A O 1
ATOM 2354 N N . ALA A 1 301 ? -27.080 11.052 29.860 1.00 95.62 301 ALA A N 1
ATOM 2355 C CA . ALA A 1 301 ? -26.749 12.403 29.401 1.00 95.62 301 ALA A CA 1
ATOM 2356 C C . ALA A 1 301 ? -27.554 13.497 30.136 1.00 95.62 301 ALA A C 1
ATOM 2358 O O . ALA A 1 301 ? -27.873 14.542 29.569 1.00 95.62 301 ALA A O 1
ATOM 2359 N N . ALA A 1 302 ? -27.910 13.257 31.403 1.00 92.81 302 ALA A N 1
ATOM 2360 C CA . ALA A 1 302 ? -28.718 14.184 32.196 1.00 92.81 302 ALA A CA 1
ATOM 2361 C C . ALA A 1 302 ? -27.904 15.247 32.957 1.00 92.81 302 ALA A C 1
ATOM 2363 O O . ALA A 1 302 ? -28.482 16.219 33.440 1.00 92.81 302 ALA A O 1
ATOM 2364 N N . GLY A 1 303 ? -26.583 15.071 33.060 1.00 86.25 303 GLY A N 1
ATOM 2365 C CA . GLY A 1 303 ? -25.699 15.919 33.860 1.00 86.25 303 GLY A CA 1
ATOM 2366 C C . GLY A 1 303 ? -25.658 17.386 33.418 1.00 86.25 303 GLY A C 1
ATOM 2367 O O . GLY A 1 303 ? -25.741 17.706 32.233 1.00 86.25 303 GLY A O 1
ATOM 2368 N N . GLY A 1 304 ? -25.507 18.279 34.400 1.00 82.19 304 GLY A N 1
ATOM 2369 C CA . GLY A 1 304 ? -25.310 19.711 34.180 1.00 82.19 304 GLY A CA 1
ATOM 2370 C C . GLY A 1 304 ? -23.960 20.066 33.535 1.00 82.19 304 GLY A C 1
ATOM 2371 O O . GLY A 1 304 ? -23.121 19.194 33.307 1.00 82.19 304 GLY A O 1
ATOM 2372 N N . PRO A 1 305 ? -23.706 21.363 33.283 1.00 73.00 305 PRO A N 1
ATOM 2373 C CA . PRO A 1 305 ? -22.513 21.831 32.566 1.00 73.00 305 PRO A CA 1
ATOM 2374 C C . PRO A 1 305 ? -21.191 21.620 33.333 1.00 73.00 305 PRO A C 1
ATOM 2376 O O . PRO A 1 305 ? -20.113 21.694 32.742 1.00 73.00 305 PRO A O 1
ATOM 2379 N N . GLY A 1 306 ? -21.257 21.326 34.636 1.00 73.56 306 GLY A N 1
ATOM 2380 C CA . GLY A 1 306 ? -20.082 21.134 35.488 1.00 73.56 306 GLY A CA 1
ATOM 2381 C C . GLY A 1 306 ? -19.223 22.398 35.615 1.00 73.56 306 GLY A C 1
ATOM 2382 O O . GLY A 1 306 ? -19.704 23.516 35.451 1.00 73.56 306 GLY A O 1
ATOM 2383 N N . SER A 1 307 ? -17.935 22.210 35.903 1.00 67.75 307 SER A N 1
ATOM 2384 C CA . SER A 1 307 ? -16.918 23.269 36.034 1.00 67.75 307 SER A CA 1
ATOM 2385 C C . SER A 1 307 ? -16.534 23.943 34.713 1.00 67.75 307 SER A C 1
ATOM 2387 O O . SER A 1 307 ? -15.854 24.965 34.730 1.00 67.75 307 SER A O 1
ATOM 2389 N N . LEU A 1 308 ? -16.938 23.375 33.575 1.00 69.81 308 LEU A N 1
ATOM 2390 C CA . LEU A 1 308 ? -16.552 23.856 32.251 1.00 69.81 308 LEU A CA 1
ATOM 2391 C C . LEU A 1 308 ? -17.515 24.901 31.664 1.00 69.81 308 LEU A C 1
ATOM 2393 O O . LEU A 1 308 ? -17.228 25.431 30.595 1.00 69.81 308 LEU A O 1
ATOM 2397 N N . ASP A 1 309 ? -18.631 25.187 32.352 1.00 67.56 309 ASP A N 1
ATOM 2398 C CA . ASP A 1 309 ? -19.699 26.131 31.961 1.00 67.56 309 ASP A CA 1
ATOM 2399 C C . ASP A 1 309 ? -20.029 26.122 30.460 1.00 67.56 309 ASP A C 1
ATOM 2401 O O . ASP A 1 309 ? -20.226 27.147 29.804 1.00 67.56 309 ASP A O 1
ATOM 2405 N N . PHE A 1 310 ? -20.077 24.930 29.869 1.00 68.06 310 PHE A N 1
ATOM 2406 C CA . PHE A 1 310 ? -20.528 24.817 28.498 1.00 68.06 310 PHE A CA 1
ATOM 2407 C C . PHE A 1 310 ? -22.026 25.088 28.481 1.00 68.06 310 PHE A C 1
ATOM 2409 O O . PHE A 1 310 ? -22.805 24.378 29.111 1.00 68.06 310 PHE A O 1
ATOM 2416 N N . HIS A 1 311 ? -22.465 26.080 27.712 1.00 84.06 311 HIS A N 1
ATOM 2417 C CA . HIS A 1 311 ? -23.885 26.361 27.496 1.00 84.06 311 HIS A CA 1
ATOM 2418 C C . HIS A 1 311 ? -24.609 25.247 26.698 1.00 84.06 311 HIS A C 1
ATOM 2420 O O . HIS A 1 311 ? -25.560 25.536 25.977 1.00 84.06 311 HIS A O 1
ATOM 2426 N N . LYS A 1 312 ? -24.177 23.986 26.786 1.00 88.19 312 LYS A N 1
ATOM 2427 C CA . LYS A 1 312 ? -24.767 22.791 26.174 1.00 88.19 312 LYS A CA 1
ATOM 2428 C C . LYS A 1 312 ? -24.444 21.542 27.012 1.00 88.19 312 LYS A C 1
ATOM 2430 O O . LYS A 1 312 ? -23.479 21.572 27.775 1.00 88.19 312 LYS A O 1
ATOM 2435 N N . PRO A 1 313 ? -25.217 20.449 26.883 1.00 90.81 313 PRO A N 1
ATOM 2436 C CA . PRO A 1 313 ? -24.920 19.182 27.552 1.00 90.81 313 PRO A CA 1
ATOM 2437 C C . PRO A 1 313 ? -23.514 18.675 27.213 1.00 90.81 313 PRO A C 1
ATOM 2439 O O . PRO A 1 313 ? -23.095 18.759 26.056 1.00 90.81 313 PRO A O 1
ATOM 2442 N N . LYS A 1 314 ? -22.807 18.090 28.191 1.00 90.62 314 LYS A N 1
ATOM 2443 C CA . LYS A 1 314 ? -21.457 17.538 27.973 1.00 90.62 314 LYS A CA 1
ATOM 2444 C C . LYS A 1 314 ? -21.417 16.486 26.856 1.00 90.62 314 LYS A C 1
ATOM 2446 O O . LYS A 1 314 ? -20.481 16.473 26.068 1.00 90.62 314 LYS A O 1
ATOM 2451 N N . ALA A 1 315 ? -22.474 15.686 26.717 1.00 92.00 315 ALA A N 1
ATOM 2452 C CA . ALA A 1 315 ? -22.607 14.699 25.643 1.00 92.00 315 ALA A CA 1
ATOM 2453 C C . ALA A 1 315 ? -22.555 15.305 24.223 1.00 92.00 315 ALA A C 1
ATOM 2455 O O . ALA A 1 315 ? -22.226 14.607 23.268 1.00 92.00 315 ALA A O 1
ATOM 2456 N N . LEU A 1 316 ? -22.827 16.608 24.073 1.00 92.62 316 LEU A N 1
ATOM 2457 C CA . LEU A 1 316 ? -22.776 17.342 22.798 1.00 92.62 316 LEU A CA 1
ATOM 2458 C C . LEU A 1 316 ? -21.478 18.160 22.627 1.00 92.62 316 LEU A C 1
ATOM 2460 O O . LEU A 1 316 ? -21.369 19.032 21.750 1.00 92.62 316 LEU A O 1
ATOM 2464 N N . LEU A 1 317 ? -20.479 17.939 23.487 1.00 91.00 317 LEU A N 1
ATOM 2465 C CA . LEU A 1 317 ? -19.132 18.465 23.278 1.00 91.00 317 LEU A CA 1
ATOM 2466 C C . LEU A 1 317 ? -18.462 17.732 22.124 1.00 91.00 317 LEU A C 1
ATOM 2468 O O . LEU A 1 317 ? -18.699 16.550 21.898 1.00 91.00 317 LEU A O 1
ATOM 2472 N N . THR A 1 318 ? -17.635 18.464 21.384 1.00 88.56 318 THR A N 1
ATOM 2473 C CA . THR A 1 318 ? -16.978 17.973 20.174 1.00 88.56 318 THR A CA 1
ATOM 2474 C C . THR A 1 318 ? -15.501 17.722 20.423 1.00 88.56 318 THR A C 1
ATOM 2476 O O . THR A 1 318 ? -14.799 18.629 20.868 1.00 88.56 318 THR A O 1
ATOM 2479 N N . ILE A 1 319 ? -15.027 16.536 20.053 1.00 85.00 319 ILE A N 1
ATOM 2480 C CA . ILE A 1 319 ? -13.620 16.129 20.067 1.00 85.00 319 ILE A CA 1
ATOM 2481 C C . ILE A 1 319 ? -13.238 15.807 18.618 1.00 85.00 319 ILE A C 1
ATOM 2483 O O . ILE A 1 319 ? -13.907 15.004 17.967 1.00 85.00 319 ILE A O 1
ATOM 2487 N N . ASN A 1 320 ? -12.232 16.500 18.071 1.00 81.94 320 ASN A N 1
ATOM 2488 C CA . ASN A 1 320 ? -11.837 16.438 16.650 1.00 81.94 320 ASN A CA 1
ATOM 2489 C C . ASN A 1 320 ? -13.036 16.491 15.674 1.00 81.94 320 ASN A C 1
ATOM 2491 O O . ASN A 1 320 ? -13.116 15.742 14.702 1.00 81.94 320 ASN A O 1
ATOM 2495 N N . GLY A 1 321 ? -14.010 17.364 15.961 1.00 82.12 321 GLY A N 1
ATOM 2496 C CA . GLY A 1 321 ? -15.200 17.569 15.128 1.00 82.12 321 GLY A CA 1
ATOM 2497 C C . GLY A 1 321 ? -16.335 16.550 15.306 1.00 82.12 321 GLY A C 1
ATOM 2498 O O . GLY A 1 321 ? -17.384 16.735 14.694 1.00 82.12 321 GLY A O 1
ATOM 2499 N N . LYS A 1 322 ? -16.186 15.521 16.151 1.00 84.56 322 LYS A N 1
ATOM 2500 C CA . LYS A 1 322 ? -17.250 14.547 16.467 1.00 84.56 322 LYS A CA 1
ATOM 2501 C C . LYS A 1 322 ? -17.825 14.786 17.856 1.00 84.56 322 LYS A C 1
ATOM 2503 O O . LYS A 1 322 ? -17.066 15.019 18.794 1.00 84.56 322 LYS A O 1
ATOM 2508 N N . GLN A 1 323 ? -19.148 14.723 18.005 1.00 92.44 323 GLN A N 1
ATOM 2509 C CA . GLN A 1 323 ? -19.779 14.824 19.323 1.00 92.44 323 GLN A CA 1
ATOM 2510 C C . GLN A 1 323 ? -19.524 13.556 20.151 1.00 92.44 323 GLN A C 1
ATOM 2512 O O . GLN A 1 323 ? -19.456 12.459 19.591 1.00 92.44 323 GLN A O 1
ATOM 2517 N N . ILE A 1 324 ? -19.411 13.688 21.478 1.00 93.19 324 ILE A N 1
ATOM 2518 C CA . ILE A 1 324 ? -19.249 12.537 22.387 1.00 93.19 324 ILE A CA 1
ATOM 2519 C C . ILE A 1 324 ? -20.408 11.550 22.208 1.00 93.19 324 ILE A C 1
ATOM 2521 O O . ILE A 1 324 ? -20.174 10.353 22.047 1.00 93.19 324 ILE A O 1
ATOM 2525 N N . LEU A 1 325 ? -21.645 12.049 22.162 1.00 94.31 325 LEU A N 1
ATOM 2526 C CA . LEU A 1 325 ? -22.838 11.231 21.966 1.00 94.31 325 LEU A CA 1
ATOM 2527 C C . LEU A 1 325 ? -22.790 10.453 20.644 1.00 94.31 325 LEU A C 1
ATOM 2529 O O . LEU A 1 325 ? -22.987 9.240 20.642 1.00 94.31 325 LEU A O 1
ATOM 2533 N N . ASP A 1 326 ? -22.468 11.121 19.533 1.00 92.69 326 ASP A N 1
ATOM 2534 C CA . ASP A 1 326 ? -22.349 10.473 18.220 1.00 92.69 326 ASP A CA 1
ATOM 2535 C C . ASP A 1 326 ? -21.287 9.375 18.234 1.00 92.69 326 ASP A C 1
ATOM 2537 O O . ASP A 1 326 ? -21.478 8.295 17.673 1.00 92.69 326 ASP A O 1
ATOM 2541 N N . HIS A 1 327 ? -20.157 9.634 18.892 1.00 92.56 327 HIS A N 1
ATOM 2542 C CA . HIS A 1 327 ? -19.103 8.645 19.065 1.00 92.56 327 HIS A CA 1
ATOM 2543 C C . HIS A 1 327 ? -19.598 7.424 19.848 1.00 92.56 327 HIS A C 1
ATOM 2545 O O . HIS A 1 327 ? -19.471 6.303 19.356 1.00 92.56 327 HIS A O 1
ATOM 2551 N N . GLN A 1 328 ? -20.231 7.622 21.007 1.00 95.06 328 GLN A N 1
ATOM 2552 C CA . GLN A 1 328 ? -20.787 6.532 21.817 1.00 95.06 328 GLN A CA 1
ATOM 2553 C C . GLN A 1 328 ? -21.821 5.704 21.037 1.00 95.06 328 GLN A C 1
ATOM 2555 O O . GLN A 1 328 ? -21.750 4.472 21.033 1.00 95.06 328 GLN A O 1
ATOM 2560 N N . LEU A 1 329 ? -22.739 6.361 20.321 1.00 93.94 329 LEU A N 1
ATOM 2561 C CA . LEU A 1 329 ? -23.742 5.697 19.483 1.00 93.94 329 LEU A CA 1
ATOM 2562 C C . LEU A 1 329 ? -23.098 4.882 18.358 1.00 93.94 329 LEU A C 1
ATOM 2564 O O . LEU A 1 329 ? -23.503 3.746 18.106 1.00 93.94 329 LEU A O 1
ATOM 2568 N N . ASN A 1 330 ? -22.079 5.431 17.697 1.00 90.94 330 ASN A N 1
ATOM 2569 C CA . ASN A 1 330 ? -21.348 4.727 16.647 1.00 90.94 330 ASN A CA 1
ATOM 2570 C C . ASN A 1 330 ? -20.614 3.498 17.193 1.00 90.94 330 ASN A C 1
ATOM 2572 O O . ASN A 1 330 ? -20.648 2.440 16.561 1.00 90.94 330 ASN A O 1
ATOM 2576 N N . VAL A 1 331 ? -19.991 3.601 18.370 1.00 91.00 331 VAL A N 1
ATOM 2577 C CA . VAL A 1 331 ? -19.299 2.470 19.001 1.00 91.00 331 VAL A CA 1
ATOM 2578 C C . VAL A 1 331 ? -20.291 1.367 19.394 1.00 91.00 331 VAL A C 1
ATOM 2580 O O . VAL A 1 331 ? -20.060 0.213 19.032 1.00 91.00 331 VAL A O 1
ATOM 2583 N N . LEU A 1 332 ? -21.426 1.707 20.015 1.00 92.06 332 LEU A N 1
ATOM 2584 C CA . LEU A 1 332 ? -22.498 0.755 20.357 1.00 92.06 332 LEU A CA 1
ATOM 2585 C C . LEU A 1 332 ? -23.053 0.030 19.123 1.00 92.06 332 LEU A C 1
ATOM 2587 O O . LEU A 1 332 ? -23.106 -1.201 19.080 1.00 92.06 332 LEU A O 1
ATOM 2591 N N . ARG A 1 333 ? -23.398 0.781 18.074 1.00 89.25 333 ARG A N 1
ATOM 2592 C CA . ARG A 1 333 ? -23.899 0.207 16.815 1.00 89.25 333 ARG A CA 1
ATOM 2593 C C . ARG A 1 333 ? -22.866 -0.697 16.149 1.00 89.25 333 ARG A C 1
ATOM 2595 O O . ARG A 1 333 ? -23.233 -1.695 15.534 1.00 89.25 333 ARG A O 1
ATOM 2602 N N . SER A 1 334 ? -21.576 -0.388 16.301 1.00 86.00 334 SER A N 1
ATOM 2603 C CA . SER A 1 334 ? -20.497 -1.191 15.721 1.00 86.00 334 SER A CA 1
ATOM 2604 C C . SER A 1 334 ? -20.328 -2.579 16.346 1.00 86.00 334 SER A C 1
ATOM 2606 O O . SER A 1 334 ? -19.723 -3.437 15.713 1.00 86.00 334 SER A O 1
ATOM 2608 N N . VAL A 1 335 ? -20.885 -2.808 17.542 1.00 87.19 335 VAL A N 1
ATOM 2609 C CA . VAL A 1 335 ? -20.937 -4.125 18.205 1.00 87.19 335 VAL A CA 1
ATOM 2610 C C . VAL A 1 335 ? -22.341 -4.748 18.166 1.00 87.19 335 VAL A C 1
ATOM 2612 O O . VAL A 1 335 ? -22.616 -5.723 18.861 1.00 87.19 335 VAL A O 1
ATOM 2615 N N . GLY A 1 336 ? -23.250 -4.196 17.355 1.00 86.25 336 GLY A N 1
ATOM 2616 C CA . GLY A 1 336 ? -24.603 -4.725 17.163 1.00 86.25 336 GLY A CA 1
ATOM 2617 C C . GLY A 1 336 ? -25.646 -4.265 18.177 1.00 86.25 336 GLY A C 1
ATOM 2618 O O . GLY A 1 336 ? -26.793 -4.701 18.087 1.00 86.25 336 GLY A O 1
ATOM 2619 N N . VAL A 1 337 ? -25.298 -3.365 19.101 1.00 89.69 337 VAL A N 1
ATOM 2620 C CA . VAL A 1 337 ? -26.254 -2.817 20.071 1.00 89.69 337 VAL A CA 1
ATOM 2621 C C . VAL A 1 337 ? -27.094 -1.739 19.390 1.00 89.69 337 VAL A C 1
ATOM 2623 O O . VAL A 1 337 ? -26.609 -0.651 19.080 1.00 89.69 337 VAL A O 1
ATOM 2626 N N . SER A 1 338 ? -28.362 -2.057 19.135 1.00 87.00 338 SER A N 1
ATOM 2627 C CA . SER A 1 338 ? -29.322 -1.169 18.457 1.00 87.00 338 SER A CA 1
ATOM 2628 C C . SER A 1 338 ? -30.421 -0.644 19.383 1.00 87.00 338 SER A C 1
ATOM 2630 O O . SER A 1 338 ? -30.890 0.476 19.195 1.00 87.00 338 SER A O 1
ATOM 2632 N N . ASN A 1 339 ? -30.791 -1.405 20.419 1.00 91.19 339 ASN A N 1
ATOM 2633 C CA . ASN A 1 339 ? -31.739 -0.973 21.443 1.00 91.19 339 ASN A CA 1
ATOM 2634 C C . ASN A 1 339 ? -31.049 -0.019 22.434 1.00 91.19 339 ASN A C 1
ATOM 2636 O O . ASN A 1 339 ? -30.504 -0.449 23.454 1.00 91.19 339 ASN A O 1
ATOM 2640 N N . ILE A 1 340 ? -31.028 1.273 22.103 1.00 94.88 340 ILE A N 1
ATOM 2641 C CA . ILE A 1 340 ? -30.353 2.318 22.880 1.00 94.88 340 ILE A CA 1
ATOM 2642 C C . ILE A 1 340 ? -31.392 3.312 23.410 1.00 94.88 340 ILE A C 1
ATOM 2644 O O . ILE A 1 340 ? -32.239 3.805 22.665 1.00 94.88 340 ILE A O 1
ATOM 2648 N N . SER A 1 341 ? -31.296 3.642 24.697 1.00 96.06 341 SER A N 1
ATOM 2649 C CA . SER A 1 341 ? -32.071 4.714 25.330 1.00 96.06 341 SER A CA 1
ATOM 2650 C C . SER A 1 341 ? -31.159 5.807 25.877 1.00 96.06 341 SER A C 1
ATOM 2652 O O . SER A 1 341 ? -30.102 5.499 26.429 1.00 96.06 341 SER A O 1
ATOM 2654 N N . ILE A 1 342 ? -31.577 7.067 25.793 1.00 97.25 342 ILE A N 1
ATOM 2655 C CA . ILE A 1 342 ? -30.828 8.213 26.316 1.00 97.25 342 ILE A CA 1
ATOM 2656 C C . ILE A 1 342 ? -31.626 8.856 27.447 1.00 97.25 342 ILE A C 1
ATOM 2658 O O . ILE A 1 342 ? -32.768 9.270 27.250 1.00 97.25 342 ILE A O 1
ATOM 2662 N N . VAL A 1 343 ? -31.011 8.973 28.624 1.00 97.19 343 VAL A N 1
ATOM 2663 C CA . VAL A 1 343 ? -31.559 9.743 29.743 1.00 97.19 343 VAL A CA 1
ATOM 2664 C C . VAL A 1 343 ? -31.056 11.177 29.637 1.00 97.19 343 VAL A C 1
ATOM 2666 O O . VAL A 1 343 ? -29.851 11.411 29.699 1.00 97.19 343 VAL A O 1
ATOM 2669 N N . ARG A 1 344 ? -31.960 12.138 29.461 1.00 96.75 344 ARG A N 1
ATOM 2670 C CA . ARG A 1 344 ? -31.660 13.559 29.227 1.00 96.75 344 ARG A CA 1
ATOM 2671 C C . ARG A 1 344 ? -32.051 14.401 30.437 1.00 96.75 344 ARG A C 1
ATOM 2673 O O . ARG A 1 344 ? -32.897 13.997 31.224 1.00 96.75 344 ARG A O 1
ATOM 2680 N N . GLY A 1 345 ? -31.456 15.579 30.587 1.00 94.88 345 GLY A N 1
ATOM 2681 C CA . GLY A 1 345 ? -31.675 16.445 31.750 1.00 94.88 345 GLY A CA 1
ATOM 2682 C C . GLY A 1 345 ? -31.381 17.899 31.418 1.00 94.88 345 GLY A C 1
ATOM 2683 O O . GLY A 1 345 ? -32.195 18.562 30.772 1.00 94.88 345 GLY A O 1
ATOM 2684 N N . TYR A 1 346 ? -30.210 18.397 31.826 1.00 93.75 346 TYR A N 1
ATOM 2685 C CA . TYR A 1 346 ? -29.773 19.751 31.480 1.00 93.75 346 TYR A CA 1
ATOM 2686 C C . TYR A 1 346 ? -29.902 19.997 29.973 1.00 93.75 346 TYR A C 1
ATOM 2688 O O . TYR A 1 346 ? -29.341 19.251 29.178 1.00 93.75 346 TYR A O 1
ATOM 2696 N N . LYS A 1 347 ? -30.667 21.027 29.586 1.00 93.94 347 LYS A N 1
ATOM 2697 C CA . LYS A 1 347 ? -30.956 21.373 28.182 1.00 93.94 347 LYS A CA 1
ATOM 2698 C C . LYS A 1 347 ? -31.369 20.170 27.312 1.00 93.94 347 LYS A C 1
ATOM 2700 O O . LYS A 1 347 ? -30.927 20.051 26.173 1.00 93.94 347 LYS A O 1
ATOM 2705 N N . LYS A 1 348 ? -32.234 19.291 27.832 1.00 93.62 348 LYS A N 1
ATOM 2706 C CA . LYS A 1 348 ? -32.707 18.073 27.144 1.00 93.62 348 LYS A CA 1
ATOM 2707 C C . LYS A 1 348 ? -33.188 18.277 25.700 1.00 93.62 348 LYS A C 1
ATOM 2709 O O . LYS A 1 348 ? -33.014 17.375 24.889 1.00 93.62 348 LYS A O 1
ATOM 2714 N N . GLU A 1 349 ? -33.715 19.458 25.375 1.00 93.56 349 GLU A N 1
ATOM 2715 C CA . GLU A 1 349 ? -34.209 19.812 24.034 1.00 93.56 349 GLU A CA 1
ATOM 2716 C C . GLU A 1 349 ? -33.105 19.844 22.956 1.00 93.56 349 GLU A C 1
ATOM 2718 O O . GLU A 1 349 ? -33.397 19.682 21.772 1.00 93.56 349 GLU A O 1
ATOM 2723 N N . GLU A 1 350 ? -31.841 20.032 23.360 1.00 93.12 350 GLU A N 1
ATOM 2724 C CA . GLU A 1 350 ? -30.661 20.008 22.476 1.00 93.12 350 GLU A CA 1
ATOM 2725 C C . GLU A 1 350 ? -30.262 18.573 22.092 1.00 93.12 350 GLU A C 1
ATOM 2727 O O . GLU A 1 350 ? -29.612 18.353 21.073 1.00 93.12 350 GLU A O 1
ATOM 2732 N N . ILE A 1 351 ? -30.632 17.577 22.908 1.00 92.31 351 ILE A N 1
ATOM 2733 C CA . ILE A 1 351 ? -30.360 16.163 22.633 1.00 92.31 351 ILE A CA 1
ATOM 2734 C C . ILE A 1 351 ? -31.558 15.602 21.871 1.00 92.31 351 ILE A C 1
ATOM 2736 O O . ILE A 1 351 ? -32.545 15.153 22.465 1.00 92.31 351 ILE A O 1
ATOM 2740 N N . GLN A 1 352 ? -31.458 15.636 20.546 1.00 88.06 352 GLN A N 1
ATOM 2741 C CA . GLN A 1 352 ? -32.459 15.099 19.630 1.00 88.06 352 GLN A CA 1
ATOM 2742 C C . GLN A 1 352 ? -31.979 13.763 19.061 1.00 88.06 352 GLN A C 1
ATOM 2744 O O . GLN A 1 352 ? -30.882 13.672 18.515 1.00 88.06 352 GLN A O 1
ATOM 2749 N N . ALA A 1 353 ? -32.798 12.722 19.199 1.00 84.75 353 ALA A N 1
ATOM 2750 C CA . ALA A 1 353 ? -32.548 11.417 18.597 1.00 84.75 353 ALA A CA 1
ATOM 2751 C C . ALA A 1 353 ? -33.890 10.766 18.240 1.00 84.75 353 ALA A C 1
ATOM 2753 O O . ALA A 1 353 ? -34.519 10.141 19.088 1.00 84.75 353 ALA A O 1
ATOM 2754 N N . GLU A 1 354 ? -34.338 10.957 16.997 1.00 78.31 354 GLU A N 1
ATOM 2755 C CA . GLU A 1 354 ? -35.665 10.517 16.532 1.00 78.31 354 GLU A CA 1
ATOM 2756 C C . GLU A 1 354 ? -35.844 8.991 16.594 1.00 78.31 354 GLU A C 1
ATOM 2758 O O . GLU A 1 354 ? -36.936 8.510 16.882 1.00 78.31 354 GLU A O 1
ATOM 2763 N N . ASP A 1 355 ? -34.759 8.236 16.406 1.00 85.94 355 ASP A N 1
ATOM 2764 C CA . ASP A 1 355 ? -34.780 6.769 16.361 1.00 85.94 355 ASP A CA 1
ATOM 2765 C C . ASP A 1 355 ? -34.545 6.090 17.724 1.00 85.94 355 ASP A C 1
ATOM 2767 O O . ASP A 1 355 ? -34.473 4.862 17.794 1.00 85.94 355 ASP A O 1
ATOM 2771 N N . LEU A 1 356 ? -34.355 6.854 18.807 1.00 92.06 356 LEU A N 1
ATOM 2772 C CA . LEU A 1 356 ? -33.950 6.319 20.113 1.00 92.06 356 LEU A CA 1
ATOM 2773 C C . LEU A 1 356 ? -34.978 6.623 21.204 1.00 92.06 356 LEU A C 1
ATOM 2775 O O . LEU A 1 356 ? -35.648 7.653 21.194 1.00 92.06 356 LEU A O 1
ATOM 2779 N N . ALA A 1 357 ? -35.063 5.744 22.204 1.00 93.62 357 ALA A N 1
ATOM 2780 C CA . ALA A 1 357 ? -35.920 5.978 23.360 1.00 93.62 357 ALA A CA 1
ATOM 2781 C C . ALA A 1 357 ? -35.336 7.094 24.242 1.00 93.62 357 ALA A C 1
ATOM 2783 O O . ALA A 1 357 ? -34.229 6.967 24.769 1.00 93.62 357 ALA A O 1
ATOM 2784 N N . LEU A 1 358 ? -36.090 8.176 24.425 1.00 96.00 358 LEU A N 1
ATOM 2785 C CA . LEU A 1 358 ? -35.692 9.317 25.248 1.00 96.00 358 LEU A CA 1
ATOM 2786 C C . LEU A 1 358 ? -36.403 9.265 26.600 1.00 96.00 358 LEU A C 1
ATOM 2788 O O . LEU A 1 358 ? -37.622 9.121 26.665 1.00 96.00 358 LEU A O 1
ATOM 2792 N N . ILE A 1 359 ? -35.631 9.381 27.677 1.00 96.06 359 ILE A N 1
ATOM 2793 C CA . ILE A 1 359 ? -36.120 9.380 29.058 1.00 96.06 359 ILE A CA 1
ATOM 2794 C C . ILE A 1 359 ? -35.703 10.703 29.690 1.00 96.06 359 ILE A C 1
ATOM 2796 O O . ILE A 1 359 ? -34.523 11.041 29.694 1.00 96.06 359 ILE A O 1
ATOM 2800 N N . ASP A 1 360 ? -36.649 11.455 30.236 1.00 96.06 360 ASP A N 1
ATOM 2801 C CA . ASP A 1 360 ? -36.362 12.779 30.783 1.00 96.06 360 ASP A CA 1
ATOM 2802 C C . ASP A 1 360 ? -36.189 12.725 32.307 1.00 96.06 360 ASP A C 1
ATOM 2804 O O . ASP A 1 360 ? -37.077 12.294 33.042 1.00 96.06 360 ASP A O 1
ATOM 2808 N N . ASN A 1 361 ? -35.042 13.202 32.787 1.00 95.56 361 ASN A N 1
ATOM 2809 C CA . ASN A 1 361 ? -34.798 13.534 34.184 1.00 95.56 361 ASN A CA 1
ATOM 2810 C C . ASN A 1 361 ? -34.994 15.045 34.386 1.00 95.56 361 ASN A C 1
ATOM 2812 O O . ASN A 1 361 ? -34.043 15.830 34.346 1.00 95.56 361 ASN A O 1
ATOM 2816 N N . ASP A 1 362 ? -36.234 15.459 34.643 1.00 94.12 362 ASP A N 1
ATOM 2817 C CA . ASP A 1 362 ? -36.560 16.868 34.916 1.00 94.12 362 ASP A CA 1
ATOM 2818 C C . ASP A 1 362 ? -35.948 17.384 36.232 1.00 94.12 362 ASP A C 1
ATOM 2820 O O . ASP A 1 362 ? -35.820 18.592 36.429 1.00 94.12 362 ASP A O 1
ATOM 2824 N N . LYS A 1 363 ? -35.513 16.476 37.117 1.00 93.44 363 LYS A N 1
ATOM 2825 C CA . LYS A 1 363 ? -34.872 16.771 38.408 1.00 93.44 363 LYS A CA 1
ATOM 2826 C C . LYS A 1 363 ? -33.344 16.712 38.342 1.00 93.44 363 LYS A C 1
ATOM 2828 O O . LYS A 1 363 ? -32.685 16.524 39.366 1.00 93.44 363 LYS A O 1
ATOM 2833 N N . TRP A 1 364 ? -32.749 16.836 37.156 1.00 92.25 364 TRP A N 1
ATOM 2834 C CA . TRP A 1 364 ? -31.302 16.684 36.950 1.00 92.25 364 TRP A CA 1
ATOM 2835 C C . TRP A 1 364 ? -30.437 17.583 37.851 1.00 92.25 364 TRP A C 1
ATOM 2837 O O . TRP A 1 364 ? -29.303 17.234 38.157 1.00 92.25 364 TRP A O 1
ATOM 2847 N N . ASN A 1 365 ? -30.956 18.739 38.276 1.00 90.62 365 ASN A N 1
ATOM 2848 C CA . ASN A 1 365 ? -30.241 19.722 39.093 1.00 90.62 365 ASN A CA 1
ATOM 2849 C C . ASN A 1 365 ? -30.211 19.385 40.593 1.00 90.62 365 ASN A C 1
ATOM 2851 O O . ASN A 1 365 ? -29.408 19.961 41.324 1.00 90.62 365 ASN A O 1
ATOM 2855 N N . THR A 1 366 ? -31.079 18.487 41.058 1.00 90.31 366 THR A N 1
ATOM 2856 C CA . THR A 1 366 ? -31.159 18.052 42.463 1.00 90.31 366 THR A CA 1
ATOM 2857 C C . THR A 1 366 ? -30.894 16.560 42.638 1.00 90.31 366 THR A C 1
ATOM 2859 O O . THR A 1 366 ? -30.976 16.056 43.754 1.00 90.31 366 THR A O 1
ATOM 2862 N N . THR A 1 367 ? -30.608 15.850 41.548 1.00 92.75 367 THR A N 1
ATOM 2863 C CA . THR A 1 367 ? -30.364 14.402 41.514 1.00 92.75 367 THR A CA 1
ATOM 2864 C C . THR A 1 367 ? -29.018 14.116 40.846 1.00 92.75 367 THR A C 1
ATOM 2866 O O . THR A 1 367 ? -28.264 15.033 40.523 1.00 92.75 367 THR A O 1
ATOM 2869 N N . ASN A 1 368 ? -28.667 12.843 40.667 1.00 90.25 368 ASN A N 1
ATOM 2870 C CA . ASN A 1 368 ? -27.379 12.446 40.102 1.00 90.25 368 ASN A CA 1
ATOM 2871 C C . ASN A 1 368 ? -27.515 11.267 39.114 1.00 90.25 368 ASN A C 1
ATOM 2873 O O . ASN A 1 368 ? -28.618 10.883 38.705 1.00 90.25 368 ASN A O 1
ATOM 2877 N N . ALA A 1 369 ? -26.377 10.710 38.692 1.00 91.69 369 ALA A N 1
ATOM 2878 C CA . ALA A 1 369 ? -26.323 9.630 37.713 1.00 91.69 369 ALA A CA 1
ATOM 2879 C C . ALA A 1 369 ? -27.081 8.364 38.152 1.00 91.69 369 ALA A C 1
ATOM 2881 O O . ALA A 1 369 ? -27.712 7.733 37.309 1.00 91.69 369 ALA A O 1
ATOM 2882 N N . ALA A 1 370 ? -27.101 8.014 39.442 1.00 92.75 370 ALA A N 1
ATOM 2883 C CA . ALA A 1 370 ? -27.816 6.826 39.904 1.00 92.75 370 ALA A CA 1
ATOM 2884 C C . ALA A 1 370 ? -29.344 7.006 39.846 1.00 92.75 370 ALA A C 1
ATOM 2886 O O . ALA A 1 370 ? -30.049 6.083 39.442 1.00 92.75 370 ALA A O 1
ATOM 2887 N N . TYR A 1 371 ? -29.863 8.210 40.117 1.00 94.38 371 TYR A N 1
ATOM 2888 C CA . TYR A 1 371 ? -31.278 8.506 39.859 1.00 94.38 371 TYR A CA 1
ATOM 2889 C C . TYR A 1 371 ? -31.601 8.438 38.360 1.00 94.38 371 TYR A C 1
ATOM 2891 O O . TYR A 1 371 ? -32.588 7.824 37.964 1.00 94.38 371 TYR A O 1
ATOM 2899 N N . SER A 1 372 ? -30.733 8.990 37.507 1.00 95.06 372 SER A N 1
ATOM 2900 C CA . SER A 1 372 ? -30.892 8.894 36.046 1.00 95.06 372 SER A CA 1
ATOM 2901 C C . SER A 1 372 ? -30.901 7.432 35.574 1.00 95.06 372 SER A C 1
ATOM 2903 O O . SER A 1 372 ? -31.716 7.054 34.733 1.00 95.06 372 SER A O 1
ATOM 2905 N N . LEU A 1 373 ? -30.051 6.588 36.167 1.00 95.00 373 LEU A N 1
ATOM 2906 C CA . LEU A 1 373 ? -30.053 5.146 35.942 1.00 95.00 373 LEU A CA 1
ATOM 2907 C C . LEU A 1 373 ? -31.355 4.493 36.421 1.00 95.00 373 LEU A C 1
ATOM 2909 O O . LEU A 1 373 ? -31.869 3.640 35.708 1.00 95.00 373 LEU A O 1
ATOM 2913 N N . SER A 1 374 ? -31.921 4.900 37.563 1.00 94.62 374 SER A N 1
ATOM 2914 C CA . SER A 1 374 ? -33.190 4.353 38.079 1.00 94.62 374 SER A CA 1
ATOM 2915 C C . SER A 1 374 ? -34.356 4.548 37.100 1.00 94.62 374 SER A C 1
ATOM 2917 O O . SER A 1 374 ? -35.130 3.617 36.859 1.00 94.62 374 SER A O 1
ATOM 2919 N N . LEU A 1 375 ? -34.424 5.721 36.455 1.00 94.38 375 LEU A N 1
ATOM 2920 C CA . LEU A 1 375 ? -35.440 6.031 35.449 1.00 94.38 375 LEU A CA 1
ATOM 2921 C C . LEU A 1 375 ? -35.337 5.065 34.264 1.00 94.38 375 LEU A C 1
ATOM 2923 O O . LEU A 1 375 ? -36.341 4.495 33.841 1.00 94.38 375 LEU A O 1
ATOM 2927 N N . ALA A 1 376 ? -34.118 4.816 33.777 1.00 93.88 376 ALA A N 1
ATOM 2928 C CA . ALA A 1 376 ? -33.883 3.868 32.694 1.00 93.88 376 ALA A CA 1
ATOM 2929 C C . ALA A 1 376 ? -34.102 2.411 33.117 1.00 93.88 376 ALA A C 1
ATOM 2931 O O . ALA A 1 376 ? -34.766 1.670 32.394 1.00 93.88 376 ALA A O 1
ATOM 2932 N N . ALA A 1 377 ? -33.591 2.006 34.283 1.00 91.75 377 ALA A N 1
ATOM 2933 C CA . ALA A 1 377 ? -33.660 0.643 34.810 1.00 91.75 377 ALA A CA 1
ATOM 2934 C C . ALA A 1 377 ? -35.104 0.142 34.935 1.00 91.75 377 ALA A C 1
ATOM 2936 O O . ALA A 1 377 ? -35.374 -1.036 34.710 1.00 91.75 377 ALA A O 1
ATOM 293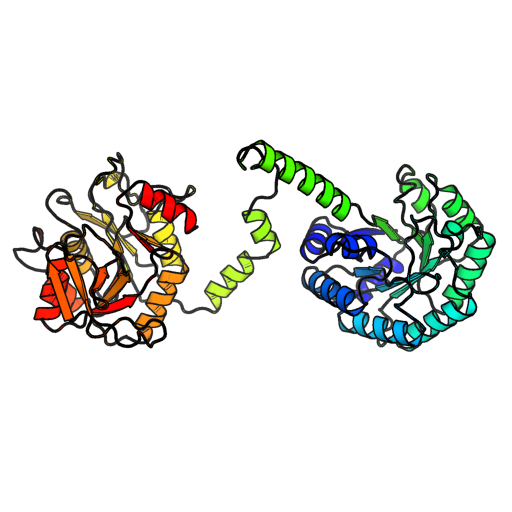7 N N . SER A 1 378 ? -36.054 1.043 35.210 1.00 86.56 378 SER A N 1
ATOM 2938 C CA . SER A 1 378 ? -37.481 0.710 35.275 1.00 86.56 378 SER A CA 1
ATOM 2939 C C . SER A 1 378 ? -38.019 0.041 33.997 1.00 86.56 378 SER A C 1
ATOM 2941 O O . SER A 1 378 ? -38.930 -0.786 34.091 1.00 86.56 378 SER A O 1
ATOM 2943 N N . THR A 1 379 ? -37.407 0.337 32.844 1.00 86.75 379 THR A N 1
ATOM 2944 C CA . THR A 1 379 ? -37.806 -0.117 31.498 1.00 86.75 379 THR A CA 1
ATOM 2945 C C . THR A 1 379 ? -36.990 -1.297 30.957 1.00 86.75 379 THR A C 1
ATOM 2947 O O . THR A 1 379 ? -37.222 -1.724 29.828 1.00 86.75 379 THR A O 1
ATOM 2950 N N . LYS A 1 380 ? -36.002 -1.807 31.705 1.00 90.75 380 LYS A N 1
ATOM 2951 C CA . LYS A 1 380 ? -35.073 -2.835 31.207 1.00 90.75 380 LYS A CA 1
ATOM 2952 C C . LYS A 1 380 ? -35.525 -4.241 31.587 1.00 90.75 380 LYS A C 1
ATOM 2954 O O . LYS A 1 380 ? -35.820 -4.516 32.745 1.00 90.75 380 LYS A O 1
ATOM 2959 N N . GLU A 1 381 ? -35.524 -5.123 30.589 1.00 88.75 381 GLU A N 1
ATOM 2960 C CA . GLU A 1 381 ? -35.951 -6.531 30.690 1.00 88.75 381 GLU A CA 1
ATOM 2961 C C . GLU A 1 381 ? -34.860 -7.517 30.229 1.00 88.75 381 GLU A C 1
ATOM 2963 O O . GLU A 1 381 ? -35.090 -8.715 30.104 1.00 88.75 381 GLU A O 1
ATOM 2968 N N . GLN A 1 382 ? -33.659 -7.015 29.946 1.00 89.62 382 GLN A N 1
ATOM 2969 C CA . GLN A 1 382 ? -32.511 -7.795 29.490 1.00 89.62 382 GLN A CA 1
ATOM 2970 C C . GLN A 1 382 ? -31.217 -7.116 29.951 1.00 89.62 382 GLN A C 1
ATOM 2972 O O . GLN A 1 382 ? -31.269 -5.937 30.322 1.00 89.62 382 GLN A O 1
ATOM 2977 N N . PRO A 1 383 ? -30.059 -7.803 29.901 1.00 91.69 383 PRO A N 1
ATOM 2978 C CA . PRO A 1 383 ? -28.777 -7.179 30.184 1.00 91.69 383 PRO A CA 1
ATOM 2979 C C . PRO A 1 383 ? -28.551 -5.898 29.381 1.00 91.69 383 PRO A C 1
ATOM 2981 O O . PRO A 1 383 ? -28.986 -5.769 28.225 1.00 91.69 383 PRO A O 1
ATOM 2984 N N . TYR A 1 384 ? -27.886 -4.928 30.001 1.00 95.00 384 TYR A N 1
ATOM 2985 C CA . TYR A 1 384 ? -27.680 -3.636 29.366 1.00 95.00 384 TYR A CA 1
ATOM 2986 C C . TYR A 1 384 ? -26.411 -2.921 29.804 1.00 95.00 384 TYR A C 1
ATOM 2988 O O . TYR A 1 384 ? -26.001 -2.970 30.962 1.00 95.00 384 TYR A O 1
ATOM 2996 N N . LEU A 1 385 ? -25.809 -2.222 28.846 1.00 95.81 385 LEU A N 1
ATOM 2997 C CA . LEU A 1 385 ? -24.709 -1.298 29.085 1.00 95.81 385 LEU A CA 1
ATOM 2998 C C . LEU A 1 385 ? -25.238 0.023 29.625 1.00 95.81 385 LEU A C 1
ATOM 3000 O O . LEU A 1 385 ? -26.291 0.507 29.208 1.00 95.81 385 LEU A O 1
ATOM 3004 N N . VAL A 1 386 ? -24.460 0.647 30.493 1.00 96.69 386 VAL A N 1
ATOM 3005 C CA . VAL A 1 386 ? -24.686 2.002 30.981 1.00 96.69 386 VAL A CA 1
ATOM 3006 C C . VAL A 1 386 ? -23.436 2.814 30.702 1.00 96.69 386 VAL A C 1
ATOM 3008 O O . VAL A 1 386 ? -22.344 2.454 31.139 1.00 96.69 386 VAL A O 1
ATOM 3011 N N . LEU A 1 387 ? -23.613 3.911 29.976 1.00 96.81 387 LEU A N 1
ATOM 3012 C CA . LEU A 1 387 ? -22.561 4.835 29.586 1.00 96.81 387 LEU A CA 1
ATOM 3013 C C . LEU A 1 387 ? -22.897 6.208 30.146 1.00 96.81 387 LEU A C 1
ATOM 3015 O O . LEU A 1 387 ? -23.998 6.714 29.930 1.00 96.81 387 LEU A O 1
ATOM 3019 N N . TYR A 1 388 ? -21.966 6.835 30.846 1.00 95.88 388 TYR A N 1
ATOM 3020 C CA . TYR A 1 388 ? -22.125 8.228 31.242 1.00 95.88 388 TYR A CA 1
ATOM 3021 C C . TYR A 1 388 ? -21.917 9.120 30.014 1.00 95.88 388 TYR A C 1
ATOM 3023 O O . TYR A 1 388 ? -21.025 8.885 29.196 1.00 95.88 388 TYR A O 1
ATOM 3031 N N . GLY A 1 389 ? -22.780 10.121 29.839 1.00 93.44 389 GLY A N 1
ATOM 3032 C CA . GLY A 1 389 ? -22.794 10.959 28.636 1.00 93.44 389 GLY A CA 1
ATOM 3033 C C . GLY A 1 389 ? -21.564 11.856 28.484 1.00 93.44 389 GLY A C 1
ATOM 3034 O O . GLY A 1 389 ? -21.363 12.433 27.423 1.00 93.44 389 GLY A O 1
ATOM 3035 N N . ASP A 1 390 ? -20.742 11.986 29.521 1.00 91.44 390 ASP A N 1
ATOM 3036 C CA . ASP A 1 390 ? -19.484 12.732 29.535 1.00 91.44 390 ASP A CA 1
ATOM 3037 C C . ASP A 1 390 ? -18.233 11.856 29.418 1.00 91.44 390 ASP A C 1
ATOM 3039 O O . ASP A 1 390 ? -17.122 12.367 29.509 1.00 91.44 390 ASP A O 1
ATOM 3043 N N . VAL A 1 391 ? -18.390 10.562 29.136 1.00 92.00 391 VAL A N 1
ATOM 3044 C CA . VAL A 1 391 ? -17.267 9.632 28.980 1.00 92.00 391 VAL A CA 1
ATOM 3045 C C . VAL A 1 391 ? -16.926 9.414 27.508 1.00 92.00 391 VAL A C 1
ATOM 3047 O O . VAL A 1 391 ? -17.780 9.061 26.693 1.00 92.00 391 VAL A O 1
ATOM 3050 N N . PHE A 1 392 ? -15.649 9.548 27.163 1.00 91.44 392 PHE A N 1
ATOM 3051 C CA . PHE A 1 392 ? -15.113 9.269 25.832 1.00 91.44 392 PHE A CA 1
ATOM 3052 C C . PHE A 1 392 ? -14.130 8.095 25.882 1.00 91.44 392 PHE A C 1
ATOM 3054 O O . PHE A 1 392 ? -13.287 8.036 26.771 1.00 91.44 392 PHE A O 1
ATOM 3061 N N . PHE A 1 393 ? -14.220 7.145 24.947 1.00 91.75 393 PHE A N 1
ATOM 3062 C CA . PHE A 1 393 ? -13.399 5.926 24.985 1.00 91.75 393 PHE A CA 1
ATOM 3063 C C . PHE A 1 393 ? -13.068 5.357 23.604 1.00 91.75 393 PHE A C 1
ATOM 3065 O O . PHE A 1 393 ? -13.793 5.584 22.637 1.00 91.75 393 PHE A O 1
ATOM 3072 N N . LYS A 1 394 ? -11.991 4.572 23.498 1.00 87.81 394 LYS A N 1
ATOM 3073 C CA . LYS A 1 394 ? -11.593 3.907 22.247 1.00 87.81 394 LYS A CA 1
ATOM 3074 C C . LYS A 1 394 ? -12.619 2.862 21.829 1.00 87.81 394 LYS A C 1
ATOM 3076 O O . LYS A 1 394 ? -13.134 2.113 22.653 1.00 87.81 394 LYS A O 1
ATOM 3081 N N . ARG A 1 395 ? -12.860 2.743 20.520 1.00 84.06 395 ARG A N 1
ATOM 3082 C CA . ARG A 1 395 ? -13.842 1.796 19.963 1.00 84.06 395 ARG A CA 1
ATOM 3083 C C . ARG A 1 395 ? -13.584 0.344 20.383 1.00 84.06 395 ARG A C 1
ATOM 3085 O O . ARG A 1 395 ? -14.540 -0.374 20.656 1.00 84.06 395 ARG A O 1
ATOM 3092 N N . TYR A 1 396 ? -12.319 -0.070 20.480 1.00 82.75 396 TYR A N 1
ATOM 3093 C CA . TYR A 1 396 ? -11.977 -1.429 20.908 1.00 82.75 396 TYR A CA 1
ATOM 3094 C C . TYR A 1 396 ? -12.323 -1.702 22.377 1.00 82.75 396 TYR A C 1
ATOM 3096 O O . TYR A 1 396 ? -12.553 -2.856 22.720 1.00 82.75 396 TYR A O 1
ATOM 3104 N N . LEU A 1 397 ? -12.392 -0.674 23.238 1.00 86.62 397 LEU A N 1
ATOM 3105 C CA . LEU A 1 397 ? -12.596 -0.877 24.673 1.00 86.62 397 LEU A CA 1
ATOM 3106 C C . LEU A 1 397 ? -13.946 -1.537 24.945 1.00 86.62 397 LEU A C 1
ATOM 3108 O O . LEU A 1 397 ? -14.015 -2.479 25.727 1.00 86.62 397 LEU A O 1
ATOM 3112 N N . LEU A 1 398 ? -15.004 -1.088 24.261 1.00 88.12 398 LEU A N 1
ATOM 3113 C CA . LEU A 1 398 ? -16.321 -1.705 24.402 1.00 88.12 398 LEU A CA 1
ATOM 3114 C C . LEU A 1 398 ? -16.281 -3.191 24.050 1.00 88.12 398 LEU A C 1
ATOM 3116 O O . LEU A 1 398 ? -16.895 -4.000 24.731 1.00 88.12 398 LEU A O 1
ATOM 3120 N N . ARG A 1 399 ? -15.533 -3.554 23.009 1.00 82.88 399 ARG A N 1
ATOM 3121 C CA . ARG A 1 399 ? -15.393 -4.946 22.601 1.00 82.88 399 ARG A CA 1
ATOM 3122 C C . ARG A 1 399 ? -14.682 -5.776 23.664 1.00 82.88 399 ARG A C 1
ATOM 3124 O O . ARG A 1 399 ? -15.219 -6.794 24.071 1.00 82.88 399 ARG A O 1
ATOM 3131 N N . SER A 1 400 ? -13.558 -5.283 24.183 1.00 80.81 400 SER A N 1
ATOM 3132 C CA . SER A 1 400 ? -12.838 -5.932 25.286 1.00 80.81 400 SER A CA 1
ATOM 3133 C C . SER A 1 400 ? -13.720 -6.129 26.521 1.00 80.81 400 SER A C 1
ATOM 3135 O O . SER A 1 400 ? -13.631 -7.159 27.180 1.00 80.81 400 SER A O 1
ATOM 3137 N N . ILE A 1 401 ? -14.599 -5.166 26.817 1.00 83.62 401 ILE A N 1
ATOM 3138 C CA . ILE A 1 401 ? -15.549 -5.269 27.930 1.00 83.62 401 ILE A CA 1
ATOM 3139 C C . ILE A 1 401 ? -16.558 -6.388 27.704 1.00 83.62 401 ILE A C 1
ATOM 3141 O O . ILE A 1 401 ? -16.863 -7.131 28.632 1.00 83.62 401 ILE A O 1
ATOM 3145 N N . LEU A 1 402 ? -17.093 -6.489 26.489 1.00 86.06 402 LEU A N 1
ATOM 3146 C CA . LEU A 1 402 ? -18.113 -7.476 26.161 1.00 86.06 402 LEU A CA 1
ATOM 3147 C C . LEU A 1 402 ? -17.540 -8.891 26.073 1.00 86.06 402 LEU A C 1
ATOM 3149 O O . LEU A 1 402 ? -18.156 -9.809 26.604 1.00 86.06 402 LEU A O 1
ATOM 3153 N N . ASP A 1 403 ? -16.344 -9.045 25.507 1.00 82.88 403 ASP A N 1
ATOM 3154 C CA . ASP A 1 403 ? -15.662 -10.340 25.441 1.00 82.88 403 ASP A CA 1
ATOM 3155 C C . ASP A 1 403 ? -15.354 -10.848 26.869 1.00 82.88 403 ASP A C 1
ATOM 3157 O O . ASP A 1 403 ? -15.653 -11.989 27.214 1.00 82.88 403 ASP A O 1
ATOM 3161 N N . TYR A 1 404 ? -14.882 -9.968 27.762 1.00 81.12 404 TYR A N 1
ATOM 3162 C CA . TYR A 1 404 ? -14.702 -10.303 29.180 1.00 81.12 404 TYR A CA 1
ATOM 3163 C C . TYR A 1 404 ? -16.020 -10.603 29.903 1.00 81.12 404 TYR A C 1
ATOM 3165 O O . TYR A 1 404 ? -16.083 -11.454 30.792 1.00 81.12 404 TYR A O 1
ATOM 3173 N N . ALA A 1 405 ? -17.090 -9.885 29.560 1.00 79.94 405 ALA A N 1
ATOM 3174 C CA . ALA A 1 405 ? -18.402 -10.112 30.146 1.00 79.94 405 ALA A CA 1
ATOM 3175 C C . ALA A 1 405 ? -18.975 -11.483 29.783 1.00 79.94 405 ALA A C 1
ATOM 3177 O O . ALA A 1 405 ? -19.631 -12.101 30.622 1.00 79.94 405 ALA A O 1
ATOM 3178 N N . GLU A 1 406 ? -18.709 -11.970 28.570 1.00 80.88 406 GLU A N 1
ATOM 3179 C CA . GLU A 1 406 ? -19.103 -13.308 28.131 1.00 80.88 406 GLU A CA 1
ATOM 3180 C C . GLU A 1 406 ? -18.409 -14.392 28.975 1.00 80.88 406 GLU A C 1
ATOM 3182 O O . GLU A 1 406 ? -19.068 -15.313 29.469 1.00 80.88 406 GLU A O 1
ATOM 3187 N N . GLU A 1 407 ? -17.115 -14.220 29.259 1.00 79.12 407 GLU A N 1
ATOM 3188 C CA . GLU A 1 407 ? -16.347 -15.090 30.164 1.00 79.12 407 GLU A CA 1
ATOM 3189 C C . GLU A 1 407 ? -16.823 -15.005 31.628 1.00 79.12 407 GLU A C 1
ATOM 3191 O O . GLU A 1 407 ? -16.661 -15.954 32.399 1.00 79.12 407 GLU A O 1
ATOM 3196 N N . ARG A 1 408 ? -17.465 -13.893 32.014 1.00 76.75 408 ARG A N 1
ATOM 3197 C CA . ARG A 1 408 ? -17.983 -13.616 33.365 1.00 76.75 408 ARG A CA 1
ATOM 3198 C C . ARG A 1 408 ? -19.495 -13.428 33.431 1.00 76.75 408 ARG A C 1
ATOM 3200 O O . ARG A 1 408 ? -20.005 -12.590 34.181 1.00 76.75 408 ARG A O 1
ATOM 3207 N N . SER A 1 409 ? -20.230 -14.261 32.706 1.00 73.25 409 SER A N 1
ATOM 3208 C CA . SER A 1 409 ? -21.699 -14.224 32.690 1.00 73.25 409 SER A CA 1
ATOM 3209 C C . SER A 1 409 ? -22.367 -14.405 34.067 1.00 73.25 409 SER A C 1
ATOM 3211 O O . SER A 1 409 ? -23.537 -14.064 34.219 1.00 73.25 409 SER A O 1
ATOM 3213 N N . SER A 1 410 ? -21.645 -14.901 35.081 1.00 82.94 410 SER A N 1
ATOM 3214 C CA . SER A 1 410 ? -22.137 -15.046 36.459 1.00 82.94 410 SER A CA 1
ATOM 3215 C C . SER A 1 410 ? -22.089 -13.766 37.300 1.00 82.94 410 SER A C 1
ATOM 3217 O O . SER A 1 410 ? -22.731 -13.722 38.347 1.00 82.94 410 SER A O 1
ATOM 3219 N N . ALA A 1 411 ? -21.339 -12.737 36.891 1.00 89.69 411 ALA A N 1
ATOM 3220 C CA . ALA A 1 411 ? -21.281 -11.477 37.627 1.00 89.69 411 ALA A CA 1
ATOM 3221 C C . ALA A 1 411 ? -22.567 -10.665 37.418 1.00 89.69 411 ALA A C 1
ATOM 3223 O O . ALA A 1 411 ? -23.005 -10.488 36.281 1.00 89.69 411 ALA A O 1
ATOM 3224 N N . ASP A 1 412 ? -23.139 -10.119 38.494 1.00 94.12 412 ASP A N 1
ATOM 3225 C CA . ASP A 1 412 ? -24.372 -9.324 38.431 1.00 94.12 412 ASP A CA 1
ATOM 3226 C C . ASP A 1 412 ? -24.160 -7.978 37.728 1.00 94.12 412 ASP A C 1
ATOM 3228 O O . ASP A 1 412 ? -24.993 -7.544 36.923 1.00 94.12 412 ASP A O 1
ATOM 3232 N N . VAL A 1 413 ? -23.035 -7.326 38.035 1.00 94.56 413 VAL A N 1
ATOM 3233 C CA . VAL A 1 413 ? -22.611 -6.049 37.459 1.00 94.56 413 VAL A CA 1
ATOM 3234 C C . VAL A 1 413 ? -21.118 -6.105 37.155 1.00 94.56 413 VAL A C 1
ATOM 3236 O O . VAL A 1 413 ? -20.323 -6.560 37.977 1.00 94.56 413 VAL A O 1
ATOM 3239 N N . ILE A 1 414 ? -20.730 -5.596 35.990 1.00 93.69 414 ILE A N 1
ATOM 3240 C CA . ILE A 1 414 ? -19.333 -5.436 35.590 1.00 93.69 414 ILE A CA 1
ATOM 3241 C C . ILE A 1 414 ? -19.025 -3.948 35.479 1.00 93.69 414 ILE A C 1
ATOM 3243 O O . ILE A 1 414 ? -19.669 -3.222 34.722 1.00 93.69 414 ILE A O 1
ATOM 3247 N N . LEU A 1 415 ? -18.038 -3.494 36.240 1.00 93.94 415 LEU A N 1
ATOM 3248 C CA . LEU A 1 415 ? -17.588 -2.112 36.300 1.00 93.94 415 LEU A CA 1
ATOM 3249 C C . LEU A 1 415 ? -16.299 -1.954 35.503 1.00 93.94 415 LEU A C 1
ATOM 3251 O O . LEU A 1 415 ? -15.360 -2.731 35.671 1.00 93.94 415 LEU A O 1
ATOM 3255 N N . VAL A 1 416 ? -16.224 -0.917 34.677 1.00 92.50 416 VAL A N 1
ATOM 3256 C CA . VAL A 1 416 ? -14.964 -0.516 34.055 1.00 92.50 416 VAL A CA 1
ATOM 3257 C C . VAL A 1 416 ? -14.281 0.467 34.987 1.00 92.50 416 VAL A C 1
ATOM 3259 O O . VAL A 1 416 ? -14.857 1.490 35.370 1.00 92.50 416 VAL A O 1
ATOM 3262 N N . CYS A 1 417 ? -13.056 0.143 35.378 1.00 91.19 417 CYS A N 1
ATOM 3263 C CA . CYS A 1 417 ? -12.298 0.925 36.335 1.00 91.19 417 CYS A CA 1
ATOM 3264 C C . CYS A 1 417 ? -10.927 1.320 35.792 1.00 91.19 417 CYS A C 1
ATOM 3266 O O . CYS A 1 417 ? -10.342 0.640 34.953 1.00 91.19 417 CYS A O 1
ATOM 3268 N N . VAL A 1 418 ? -10.405 2.432 36.296 1.00 87.25 418 VAL A N 1
ATOM 3269 C CA . VAL A 1 418 ? -9.056 2.929 36.014 1.00 87.25 418 VAL A CA 1
ATOM 3270 C C . VAL A 1 418 ? -8.262 3.024 37.315 1.00 87.25 418 VAL A C 1
ATOM 3272 O O . VAL A 1 418 ? -8.830 3.223 38.393 1.00 87.25 418 VAL A O 1
ATOM 3275 N N . LYS A 1 419 ? -6.938 2.886 37.223 1.00 82.94 419 LYS A N 1
ATOM 3276 C CA . LYS A 1 419 ? -6.022 3.150 38.339 1.00 82.94 419 LYS A CA 1
ATOM 3277 C C . LYS A 1 419 ? -5.553 4.603 38.282 1.00 82.94 419 LYS A C 1
ATOM 3279 O O . LYS A 1 419 ? -5.220 5.096 37.204 1.00 82.94 419 LYS A O 1
ATOM 3284 N N . GLU A 1 420 ? -5.501 5.276 39.428 1.00 70.56 420 GLU A N 1
ATOM 3285 C CA . GLU A 1 420 ? -4.989 6.646 39.525 1.00 70.56 420 GLU A CA 1
ATOM 3286 C C . GLU A 1 420 ? -4.060 6.827 40.725 1.00 70.56 420 GLU A C 1
ATOM 3288 O O . GLU A 1 420 ? -4.366 6.375 41.827 1.00 70.56 420 GLU A O 1
ATOM 3293 N N . ASP A 1 421 ? -2.960 7.554 40.512 1.00 55.31 421 ASP A N 1
ATOM 3294 C CA . ASP A 1 421 ? -1.996 7.893 41.567 1.00 55.31 421 ASP A CA 1
ATOM 3295 C C . ASP A 1 421 ? -2.486 9.049 42.46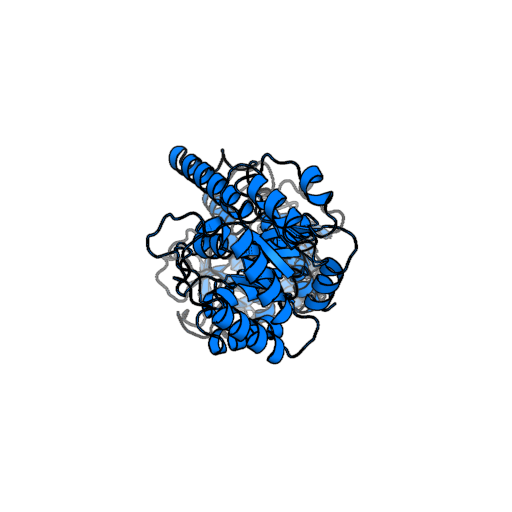3 1.00 55.31 421 ASP A C 1
ATOM 3297 O O . ASP A 1 421 ? -1.998 9.232 43.580 1.00 55.31 421 ASP A O 1
ATOM 3301 N N . TYR A 1 422 ? -3.458 9.846 41.996 1.00 47.75 422 TYR A N 1
ATOM 3302 C CA . TYR A 1 422 ? -4.022 10.970 42.747 1.00 47.75 422 TYR A CA 1
ATOM 3303 C C . TYR A 1 422 ? -5.410 11.366 42.217 1.00 47.75 422 TYR A C 1
ATOM 3305 O O . TYR A 1 422 ? -5.498 11.824 41.078 1.00 47.75 422 TYR A O 1
ATOM 3313 N N . ILE A 1 423 ? -6.474 11.261 43.032 1.00 51.75 423 ILE A N 1
ATOM 3314 C CA . ILE A 1 423 ? -7.780 11.868 42.705 1.00 51.75 423 ILE A CA 1
ATOM 3315 C C . ILE A 1 423 ? -8.393 12.631 43.872 1.00 51.75 423 ILE A C 1
ATOM 3317 O O . ILE A 1 423 ? -8.351 12.206 45.022 1.00 51.75 423 ILE A O 1
ATOM 3321 N N . ASP A 1 424 ? -9.069 13.717 43.508 1.00 50.53 424 ASP A N 1
ATOM 3322 C CA . ASP A 1 424 ? -10.154 14.372 44.237 1.00 50.53 424 ASP A CA 1
ATOM 3323 C C . ASP A 1 424 ? -11.530 13.771 43.838 1.00 50.53 424 ASP A C 1
ATOM 3325 O O . ASP A 1 424 ? -12.475 14.496 43.536 1.00 50.53 424 ASP A O 1
ATOM 3329 N N . ALA A 1 425 ? -11.640 12.436 43.740 1.00 56.75 425 ALA A N 1
ATOM 3330 C CA . ALA A 1 425 ? -12.922 11.755 43.530 1.00 56.75 425 ALA A CA 1
ATOM 3331 C C . ALA A 1 425 ? -13.647 11.604 44.872 1.00 56.75 425 ALA A C 1
ATOM 3333 O O . ALA A 1 425 ? -13.026 11.358 45.904 1.00 56.75 425 ALA A O 1
ATOM 3334 N N . GLY A 1 426 ? -14.978 11.720 44.866 1.00 65.94 426 GLY A N 1
ATOM 3335 C CA . GLY A 1 426 ? -15.780 11.587 46.088 1.00 65.94 426 GLY A CA 1
ATOM 3336 C C . GLY A 1 426 ? -15.732 10.191 46.735 1.00 65.94 426 GLY A C 1
ATOM 3337 O O . GLY A 1 426 ? -16.101 10.059 47.903 1.00 65.94 426 GLY A O 1
ATOM 3338 N N . TYR A 1 427 ? -15.292 9.160 45.999 1.00 83.88 427 TYR A N 1
ATOM 3339 C CA . TYR A 1 427 ? -15.184 7.773 46.461 1.00 83.88 427 TYR A CA 1
ATOM 3340 C C . TYR A 1 427 ? -14.157 6.966 45.646 1.00 83.88 427 TYR A C 1
ATOM 3342 O O . TYR A 1 427 ? -13.784 7.363 44.539 1.00 83.88 427 TYR A O 1
ATOM 3350 N N . SER A 1 428 ? -13.746 5.816 46.181 1.00 87.62 428 SER A N 1
ATOM 3351 C CA . SER A 1 428 ? -12.887 4.824 45.527 1.00 87.62 428 SER A CA 1
ATOM 3352 C C . SER A 1 428 ? -13.410 3.399 45.767 1.00 87.62 428 SER A C 1
ATOM 3354 O O . SER A 1 428 ? -14.262 3.170 46.633 1.00 87.62 428 SER A O 1
ATOM 3356 N N . LEU A 1 429 ? -12.950 2.437 44.963 1.00 90.25 429 LEU A N 1
ATOM 3357 C CA . LEU A 1 429 ? -13.354 1.032 45.040 1.00 90.25 429 LEU A CA 1
ATOM 3358 C C . LEU A 1 429 ? -12.158 0.168 45.413 1.00 90.25 429 LEU A C 1
ATOM 3360 O O . LEU A 1 429 ? -11.133 0.194 44.730 1.00 90.25 429 LEU A O 1
ATOM 3364 N N . LYS A 1 430 ? -12.304 -0.623 46.471 1.00 90.38 430 LYS A N 1
ATOM 3365 C CA . LYS A 1 430 ? -11.281 -1.568 46.910 1.00 90.38 430 LYS A CA 1
ATOM 3366 C C . LYS A 1 430 ? -11.554 -2.948 46.334 1.00 90.38 430 LYS A C 1
ATOM 3368 O O . LYS A 1 430 ? -12.685 -3.437 46.398 1.00 90.38 430 LYS A O 1
ATOM 3373 N N . LEU A 1 431 ? -10.514 -3.573 45.800 1.00 91.12 431 LEU A N 1
ATOM 3374 C CA . LEU A 1 431 ? -10.583 -4.875 45.144 1.00 91.12 431 LEU A CA 1
ATOM 3375 C C . LEU A 1 431 ? -10.250 -6.035 46.091 1.00 91.12 431 LEU A C 1
ATOM 3377 O O . LEU A 1 431 ? -9.542 -5.871 47.087 1.00 91.12 431 LEU A O 1
ATOM 3381 N N . ASN A 1 432 ? -10.747 -7.225 45.752 1.00 89.38 432 ASN A N 1
ATOM 3382 C CA . ASN A 1 432 ? -10.482 -8.484 46.457 1.00 89.38 432 ASN A CA 1
ATOM 3383 C C . ASN A 1 432 ? -9.010 -8.936 46.405 1.00 89.38 432 ASN A C 1
ATOM 3385 O O . ASN A 1 432 ? -8.556 -9.639 47.309 1.00 89.38 432 ASN A O 1
ATOM 3389 N N . LYS A 1 433 ? -8.263 -8.545 45.368 1.00 85.88 433 LYS A N 1
ATOM 3390 C CA . LYS A 1 433 ? -6.834 -8.842 45.200 1.00 85.88 433 LYS A CA 1
ATOM 3391 C C . LYS A 1 433 ? -6.075 -7.642 44.632 1.00 85.88 433 LYS A C 1
ATOM 3393 O O . LYS A 1 433 ? -6.665 -6.728 44.059 1.00 85.88 433 LYS A O 1
ATOM 3398 N N . LYS A 1 434 ? -4.751 -7.662 44.807 1.00 78.00 434 LYS A N 1
ATOM 3399 C CA . LYS A 1 434 ? -3.838 -6.668 44.231 1.00 78.00 434 LYS A CA 1
ATOM 3400 C C . LYS A 1 434 ? -3.827 -6.760 42.710 1.00 78.00 434 LYS A C 1
ATOM 3402 O O . LYS A 1 434 ? -3.903 -7.856 42.162 1.00 78.00 434 LYS A O 1
ATOM 3407 N N . LEU A 1 435 ? -3.660 -5.608 42.067 1.00 71.88 435 LEU A N 1
ATOM 3408 C CA . LEU A 1 435 ? -3.404 -5.519 40.633 1.00 71.88 435 LEU A CA 1
ATOM 3409 C C . LEU A 1 435 ? -1.999 -6.058 40.346 1.00 71.88 435 LEU A C 1
ATOM 3411 O O . LEU A 1 435 ? -1.014 -5.490 40.825 1.00 71.88 435 LEU A O 1
ATOM 3415 N N . ASP A 1 436 ? -1.907 -7.154 39.601 1.00 62.12 436 ASP A N 1
ATOM 3416 C CA . ASP A 1 436 ? -0.628 -7.722 39.184 1.00 62.12 436 ASP A CA 1
ATOM 3417 C C . ASP A 1 436 ? -0.182 -7.066 37.868 1.00 62.12 436 ASP A C 1
ATOM 3419 O O . ASP A 1 436 ? -0.965 -6.909 36.937 1.00 62.12 436 ASP A O 1
ATOM 3423 N N . VAL A 1 437 ? 1.087 -6.664 37.782 1.00 52.09 437 VAL A N 1
ATOM 3424 C CA . VAL A 1 437 ? 1.661 -6.017 36.585 1.00 52.09 437 VAL A CA 1
ATOM 3425 C C . VAL A 1 437 ? 1.781 -7.016 35.422 1.00 52.09 437 VAL A C 1
ATOM 3427 O O . VAL A 1 437 ? 1.865 -6.607 34.265 1.00 52.09 437 VAL A O 1
ATOM 3430 N N . PHE A 1 438 ? 1.771 -8.320 35.723 1.00 44.16 438 PHE A N 1
ATOM 3431 C CA . PHE A 1 438 ? 1.938 -9.407 34.752 1.00 44.16 438 PHE A CA 1
ATOM 3432 C C . PHE A 1 438 ? 0.886 -10.526 34.882 1.00 44.16 438 PHE A C 1
ATOM 3434 O O . PHE A 1 438 ? 1.070 -11.592 34.292 1.00 44.16 438 PHE A O 1
ATOM 3441 N N . GLY A 1 439 ? -0.175 -10.324 35.670 1.00 45.81 439 GLY A N 1
ATOM 3442 C CA . GLY A 1 439 ? -1.037 -11.405 36.154 1.00 45.81 439 GLY A CA 1
ATOM 3443 C C . GLY A 1 439 ? -2.499 -11.326 35.724 1.00 45.81 439 GLY A C 1
ATOM 3444 O O . GLY A 1 439 ? -2.994 -10.320 35.234 1.00 45.81 439 GLY A O 1
ATOM 3445 N N . ASP A 1 440 ? -3.166 -12.459 35.911 1.00 53.97 440 ASP A N 1
ATOM 3446 C CA . ASP A 1 440 ? -4.521 -12.761 35.480 1.00 53.97 440 ASP A CA 1
ATOM 3447 C C . ASP A 1 440 ? -5.587 -11.928 36.230 1.00 53.97 440 ASP A C 1
ATOM 3449 O O . ASP A 1 440 ? -5.945 -12.201 37.388 1.00 53.97 440 ASP A O 1
ATOM 3453 N N . ASP A 1 441 ? -6.115 -10.905 35.551 1.00 62.06 441 ASP A N 1
ATOM 3454 C CA . ASP A 1 441 ? -7.219 -10.056 36.018 1.00 62.06 441 ASP A CA 1
ATOM 3455 C C . ASP A 1 441 ? -8.568 -10.809 36.063 1.00 62.06 441 ASP A C 1
ATOM 3457 O O . ASP A 1 441 ? -9.574 -10.238 36.492 1.00 62.06 441 ASP A O 1
ATOM 3461 N N . SER A 1 442 ? -8.599 -12.106 35.709 1.00 62.62 442 SER A N 1
ATOM 3462 C CA . SER A 1 442 ? -9.786 -12.973 35.588 1.00 62.62 442 SER A CA 1
ATOM 3463 C C . SER A 1 442 ? -10.606 -13.217 36.860 1.00 62.62 442 SER A C 1
ATOM 3465 O O . SER A 1 442 ? -11.711 -13.745 36.729 1.00 62.62 442 SER A O 1
ATOM 3467 N N . GLU A 1 443 ? -10.258 -12.617 38.012 1.00 75.12 443 GLU A N 1
ATOM 3468 C CA . GLU A 1 443 ? -11.141 -12.612 39.204 1.00 75.12 443 GLU A CA 1
ATOM 3469 C C . GLU A 1 443 ? -11.269 -11.273 39.968 1.00 75.12 443 GLU A C 1
ATOM 3471 O O . GLU A 1 443 ? -11.564 -11.275 41.163 1.00 75.12 443 GLU A O 1
ATOM 3476 N N . LEU A 1 444 ? -11.029 -10.112 39.348 1.00 88.56 444 LEU A N 1
ATOM 3477 C CA . LEU A 1 444 ? -11.190 -8.834 40.061 1.00 88.56 444 LEU A CA 1
ATOM 3478 C C . LEU A 1 444 ? -12.661 -8.536 40.391 1.00 88.56 444 LEU A C 1
ATOM 3480 O O . LEU A 1 444 ? -13.508 -8.487 39.491 1.00 88.56 444 LEU A O 1
ATOM 3484 N N . SER A 1 445 ? -12.939 -8.281 41.670 1.00 91.62 445 SER A N 1
ATOM 3485 C CA . SER A 1 445 ? -14.239 -7.829 42.169 1.00 91.62 445 SER A CA 1
ATOM 3486 C C . SER A 1 445 ? -14.088 -6.774 43.262 1.00 91.62 445 SER A C 1
ATOM 3488 O O . SER A 1 445 ? -13.094 -6.753 43.993 1.00 91.62 445 SER A O 1
ATOM 3490 N N . VAL A 1 446 ? -15.090 -5.909 43.401 1.00 93.75 446 VAL A N 1
ATOM 3491 C CA . VAL A 1 446 ? -15.152 -4.923 44.487 1.00 93.75 446 VAL A CA 1
ATOM 3492 C C . VAL A 1 446 ? -15.518 -5.624 45.793 1.00 93.75 446 VAL A C 1
ATOM 3494 O O . VAL A 1 446 ? -16.440 -6.437 45.822 1.00 93.75 446 VAL A O 1
ATOM 3497 N N . VAL A 1 447 ? -14.811 -5.295 46.874 1.00 93.75 447 VAL A N 1
ATOM 3498 C CA . VAL A 1 447 ? -15.116 -5.764 48.240 1.00 93.75 447 VAL A CA 1
ATOM 3499 C C . VAL A 1 447 ? -15.570 -4.640 49.165 1.00 93.75 447 VAL A C 1
ATOM 3501 O O . VAL A 1 447 ? -16.220 -4.903 50.170 1.00 93.75 447 VAL A O 1
ATOM 3504 N N . GLU A 1 448 ? -15.233 -3.390 48.844 1.00 92.56 448 GLU A N 1
ATOM 3505 C CA . GLU A 1 448 ? -15.546 -2.233 49.683 1.00 92.56 448 GLU A CA 1
ATOM 3506 C C . GLU A 1 448 ? -15.639 -0.953 48.833 1.00 92.56 448 GLU A C 1
ATOM 3508 O O . GLU A 1 448 ? -14.855 -0.754 47.901 1.00 92.56 448 GLU A O 1
ATOM 3513 N N . VAL A 1 449 ? -16.599 -0.080 49.167 1.00 91.00 449 VAL A N 1
ATOM 3514 C CA . VAL A 1 449 ? -16.741 1.268 48.587 1.00 91.00 449 VAL A CA 1
ATOM 3515 C C . VAL A 1 449 ? -16.293 2.299 49.621 1.00 91.00 449 VAL A C 1
ATOM 3517 O O . VAL A 1 449 ? -17.026 2.604 50.573 1.00 91.00 449 VAL A O 1
ATOM 3520 N N . CYS A 1 450 ? -15.102 2.850 49.413 1.00 86.50 450 CYS A N 1
ATOM 3521 C CA . CYS A 1 450 ? -14.458 3.789 50.323 1.00 86.50 450 CYS A CA 1
ATOM 3522 C C . CYS A 1 450 ? -14.904 5.227 50.019 1.00 86.50 450 CYS A C 1
ATOM 3524 O O . CYS A 1 450 ? -14.886 5.669 48.872 1.00 86.50 450 CYS A O 1
ATOM 3526 N N . THR A 1 451 ? -15.293 5.984 51.048 1.00 77.19 451 THR A N 1
ATOM 3527 C CA . THR A 1 451 ? -15.673 7.406 50.933 1.00 77.19 451 THR A CA 1
ATOM 3528 C C . THR A 1 451 ? -14.681 8.288 51.681 1.00 77.19 451 THR A C 1
ATOM 3530 O O . THR A 1 451 ? -14.479 8.094 52.879 1.00 77.19 451 THR A O 1
ATOM 3533 N N . GLY A 1 452 ? -14.106 9.281 50.999 1.00 64.25 452 GLY A N 1
ATOM 3534 C CA . GLY A 1 452 ? -13.099 10.192 51.553 1.00 64.25 452 GLY A CA 1
ATOM 3535 C C . GLY A 1 452 ? -11.873 10.337 50.646 1.00 64.25 452 GLY A C 1
ATOM 3536 O O . GLY A 1 452 ? -11.673 9.546 49.730 1.00 64.25 452 GLY A O 1
ATOM 3537 N N . ARG A 1 453 ? -11.043 11.362 50.893 1.00 55.97 453 ARG A N 1
ATOM 3538 C CA . ARG A 1 453 ? -9.775 11.571 50.171 1.00 55.97 453 ARG A CA 1
ATOM 3539 C C . ARG A 1 453 ? -8.728 10.562 50.647 1.00 55.97 453 ARG A C 1
ATOM 3541 O O . ARG A 1 453 ? -7.947 10.862 51.548 1.00 55.97 453 ARG A O 1
ATOM 3548 N N . GLU A 1 454 ? -8.705 9.374 50.059 1.00 53.19 454 GLU A N 1
ATOM 3549 C CA . GLU A 1 454 ? -7.576 8.458 50.217 1.00 53.19 454 GLU A CA 1
ATOM 3550 C C . GLU A 1 454 ? -6.441 8.863 49.272 1.00 53.19 454 GLU A C 1
ATOM 3552 O O . GLU A 1 454 ? -6.608 8.983 48.061 1.00 53.19 454 GLU A O 1
ATOM 3557 N N . THR A 1 455 ? -5.253 9.098 49.826 1.00 51.53 455 THR A N 1
ATOM 3558 C CA . THR A 1 455 ? -4.055 9.354 49.023 1.00 51.53 455 THR A CA 1
ATOM 3559 C C . THR A 1 455 ? -3.543 8.031 48.456 1.00 51.53 455 THR A C 1
ATOM 3561 O O . THR A 1 455 ? -3.057 7.197 49.222 1.00 51.53 455 THR A O 1
ATOM 3564 N N . GLY A 1 456 ? -3.656 7.876 47.133 1.00 53.28 456 GLY A N 1
ATOM 3565 C CA . GLY A 1 456 ? -3.261 6.738 46.289 1.00 53.28 456 GLY A CA 1
ATOM 3566 C C . GLY A 1 456 ? -1.908 6.092 46.597 1.00 53.28 456 GLY A C 1
ATOM 3567 O O . GLY A 1 456 ? -0.920 6.313 45.904 1.00 53.28 456 GLY A O 1
ATOM 3568 N N . LYS A 1 457 ? -1.864 5.253 47.634 1.00 54.84 457 LYS A N 1
ATOM 3569 C CA . LYS A 1 457 ? -0.742 4.347 47.929 1.00 54.84 457 LYS A CA 1
ATOM 3570 C C . LYS A 1 457 ? -1.163 2.886 48.076 1.00 54.84 457 LYS A C 1
ATOM 3572 O O . LYS A 1 457 ? -0.290 2.036 48.224 1.00 54.84 457 LYS A O 1
ATOM 3577 N N . ASP A 1 458 ? -2.462 2.593 48.051 1.00 65.06 458 ASP A N 1
ATOM 3578 C CA . ASP A 1 458 ? -2.960 1.220 48.097 1.00 65.06 458 ASP A CA 1
ATOM 3579 C C . ASP A 1 458 ? -3.079 0.659 46.670 1.00 65.06 458 ASP A C 1
ATOM 3581 O O . ASP A 1 458 ? -3.755 1.221 45.810 1.00 65.06 458 ASP A O 1
ATOM 3585 N N . GLU A 1 459 ? -2.389 -0.452 46.411 1.00 65.69 459 GLU A N 1
ATOM 3586 C CA . GLU A 1 459 ? -2.361 -1.134 45.112 1.00 65.69 459 GLU A CA 1
ATOM 3587 C C . GLU A 1 459 ? -3.694 -1.813 44.755 1.00 65.69 459 GLU A C 1
ATOM 3589 O O . GLU A 1 459 ? -3.860 -2.232 43.607 1.00 65.69 459 GLU A O 1
ATOM 3594 N N . CYS A 1 460 ? -4.627 -1.916 45.708 1.00 75.69 460 CYS A N 1
ATOM 3595 C CA . CYS A 1 460 ? -5.950 -2.522 45.535 1.00 75.69 460 CYS A CA 1
ATOM 3596 C C . CYS A 1 460 ? -7.075 -1.511 45.262 1.00 75.69 460 CYS A C 1
ATOM 3598 O O . CYS A 1 460 ? -8.239 -1.912 45.249 1.00 75.69 460 CYS A O 1
ATOM 3600 N N . VAL A 1 461 ? -6.775 -0.219 45.101 1.00 82.88 461 VAL A N 1
ATOM 3601 C CA . VAL A 1 461 ? -7.796 0.830 44.949 1.00 82.88 461 VAL A CA 1
ATOM 3602 C C . VAL A 1 461 ? -7.905 1.295 43.499 1.00 82.88 461 VAL A C 1
ATOM 3604 O O . VAL A 1 461 ? -6.905 1.599 42.845 1.00 82.88 461 VAL A O 1
ATOM 3607 N N . VAL A 1 462 ? -9.140 1.362 43.000 1.00 86.88 462 VAL A N 1
ATOM 3608 C CA . VAL A 1 462 ? -9.477 1.761 41.628 1.00 86.88 462 VAL A CA 1
ATOM 3609 C C . VAL A 1 462 ? -10.684 2.692 41.593 1.00 86.88 462 VAL A C 1
ATOM 3611 O O . VAL A 1 462 ? -11.392 2.868 42.587 1.00 86.88 462 VAL A O 1
ATOM 3614 N N . TYR A 1 463 ? -10.933 3.278 40.426 1.00 88.00 463 TYR A N 1
ATOM 3615 C CA . TYR A 1 463 ? -11.983 4.271 40.235 1.00 88.00 463 TYR A CA 1
ATOM 3616 C C . TYR A 1 463 ? -12.880 3.908 39.073 1.00 88.00 463 TYR A C 1
ATOM 3618 O O . TYR A 1 463 ? -12.410 3.511 38.011 1.00 88.00 463 TYR A O 1
ATOM 3626 N N . PHE A 1 464 ? -14.183 4.047 39.284 1.00 91.44 464 PHE A N 1
ATOM 3627 C CA . PHE A 1 464 ? -15.188 3.773 38.273 1.00 91.44 464 PHE A CA 1
ATOM 3628 C C . PHE A 1 464 ? -15.151 4.822 37.155 1.00 91.44 464 PHE A C 1
ATOM 3630 O O . PHE A 1 464 ? -15.212 6.017 37.429 1.00 91.44 464 PHE A O 1
ATOM 3637 N N . SER A 1 465 ? -15.084 4.377 35.900 1.00 90.00 465 SER A N 1
ATOM 3638 C CA . SER A 1 465 ? -14.893 5.255 34.737 1.00 90.00 465 SER A CA 1
ATOM 3639 C C . SER A 1 465 ? -16.187 5.812 34.134 1.00 90.00 465 SER A C 1
ATOM 3641 O O . SER A 1 465 ? -16.128 6.500 33.120 1.00 90.00 465 SER A O 1
ATOM 3643 N N . GLY A 1 466 ? -17.356 5.496 34.706 1.00 91.31 466 GLY A N 1
ATOM 3644 C CA . GLY A 1 466 ? -18.656 5.873 34.133 1.00 91.31 466 GLY A CA 1
ATOM 3645 C C . GLY A 1 466 ? -19.199 4.885 33.092 1.00 91.31 466 GLY A C 1
ATOM 3646 O O . GLY A 1 466 ? -20.176 5.192 32.409 1.00 91.31 466 GLY A O 1
ATOM 3647 N N . LEU A 1 467 ? -18.594 3.699 32.969 1.00 94.25 467 LEU A N 1
ATOM 3648 C CA . LEU A 1 467 ? -19.020 2.633 32.060 1.00 94.25 467 LEU A CA 1
ATOM 3649 C C . LEU A 1 467 ? -19.242 1.325 32.830 1.00 94.25 467 LEU A C 1
ATOM 3651 O O . LEU A 1 467 ? -18.308 0.797 33.431 1.00 94.25 467 LEU A O 1
ATOM 3655 N N . LEU A 1 468 ? -20.466 0.792 32.809 1.00 94.88 468 LEU A N 1
ATOM 3656 C CA . LEU A 1 468 ? -20.790 -0.502 33.422 1.00 94.88 468 LEU A CA 1
ATOM 3657 C C . LEU A 1 468 ? -21.699 -1.364 32.542 1.00 94.88 468 LEU A C 1
ATOM 3659 O O . LEU A 1 468 ? -22.446 -0.853 31.709 1.00 94.88 468 LEU A O 1
ATOM 3663 N N . LEU A 1 469 ? -21.667 -2.672 32.771 1.00 94.50 469 LEU A N 1
ATOM 3664 C CA . LEU A 1 469 ? -22.602 -3.648 32.223 1.00 94.50 469 LEU A CA 1
ATOM 3665 C C . LEU A 1 469 ? -23.424 -4.252 33.362 1.00 94.50 469 LEU A C 1
ATOM 3667 O O . LEU A 1 469 ? -22.871 -4.678 34.373 1.00 94.50 469 LEU A O 1
ATOM 3671 N N . ILE A 1 470 ? -24.741 -4.299 33.193 1.00 95.00 470 ILE A N 1
ATOM 3672 C CA . ILE A 1 470 ? -25.672 -4.888 34.156 1.00 95.00 470 ILE A CA 1
ATOM 3673 C C . ILE A 1 470 ? -26.216 -6.184 33.562 1.00 95.00 470 ILE A C 1
ATOM 3675 O O . ILE A 1 470 ? -26.959 -6.142 32.580 1.00 95.00 470 ILE A O 1
ATOM 3679 N N . HIS A 1 471 ? -25.872 -7.323 34.163 1.00 92.44 471 HIS A N 1
ATOM 3680 C CA . HIS A 1 471 ? -26.467 -8.620 33.833 1.00 92.44 471 HIS A CA 1
ATOM 3681 C C . HIS A 1 471 ? -27.740 -8.857 34.649 1.00 92.44 471 HIS A C 1
ATOM 3683 O O . HIS A 1 471 ? -28.784 -9.182 34.081 1.00 92.44 471 HIS A O 1
ATOM 3689 N N . ASN A 1 472 ? -27.690 -8.626 35.965 1.00 93.25 472 ASN A N 1
ATOM 3690 C CA . ASN A 1 472 ? -28.831 -8.819 36.861 1.00 93.25 472 ASN A CA 1
ATOM 3691 C C . ASN A 1 472 ? -29.705 -7.556 36.943 1.00 93.25 472 ASN A C 1
ATOM 3693 O O . ASN A 1 472 ? -29.780 -6.861 37.959 1.00 93.25 472 ASN A O 1
ATOM 3697 N N . TYR A 1 473 ? -30.368 -7.240 35.830 1.00 93.19 473 TYR A N 1
ATOM 3698 C CA . TYR A 1 473 ? -31.213 -6.048 35.693 1.00 93.19 473 TYR A CA 1
ATOM 3699 C C . TYR A 1 473 ? -32.386 -6.018 36.686 1.00 93.19 473 TYR A C 1
ATOM 3701 O O . TYR A 1 473 ? -32.814 -4.938 37.088 1.00 93.19 473 TYR A O 1
ATOM 3709 N N . SER A 1 474 ? -32.884 -7.184 37.114 1.00 92.62 474 SER A N 1
ATOM 3710 C CA . SER A 1 474 ? -33.979 -7.279 38.088 1.00 92.62 474 SER A CA 1
ATOM 3711 C C . SER A 1 474 ? -33.535 -6.826 39.479 1.00 92.62 474 SER A C 1
ATOM 3713 O O . SER A 1 474 ? -34.192 -5.973 40.073 1.00 92.62 474 SER A O 1
ATOM 3715 N N . ALA A 1 475 ? -32.387 -7.316 39.961 1.00 93.44 475 ALA A N 1
ATOM 3716 C CA . ALA A 1 475 ? -31.844 -6.896 41.251 1.00 93.44 475 ALA A CA 1
ATOM 3717 C C . ALA A 1 475 ? -31.435 -5.415 41.244 1.00 93.44 475 ALA A C 1
ATOM 3719 O O . ALA A 1 475 ? -31.743 -4.678 42.177 1.00 93.44 475 ALA A O 1
ATOM 3720 N N . VAL A 1 476 ? -30.809 -4.935 40.161 1.00 93.00 476 VAL A N 1
ATOM 3721 C CA . VAL A 1 476 ? -30.447 -3.511 40.043 1.00 93.00 476 VAL A CA 1
ATOM 3722 C C . VAL A 1 476 ? -31.684 -2.608 40.043 1.00 93.00 476 VAL A C 1
ATOM 3724 O O . VAL A 1 476 ? -31.668 -1.553 40.678 1.00 93.00 476 VAL A O 1
ATOM 3727 N N . LYS A 1 477 ? -32.774 -3.019 39.385 1.00 93.19 477 LYS A N 1
ATOM 3728 C CA . LYS A 1 477 ? -34.045 -2.284 39.415 1.00 93.19 477 LYS A CA 1
ATOM 3729 C C . LYS A 1 477 ? -34.602 -2.169 40.835 1.00 93.19 477 LYS A C 1
ATOM 3731 O O . LYS A 1 477 ? -35.071 -1.095 41.196 1.00 93.19 477 LYS A O 1
ATOM 3736 N N . GLU A 1 478 ? -34.519 -3.232 41.632 1.00 91.81 478 GLU A N 1
ATOM 3737 C CA . GLU A 1 478 ? -34.944 -3.219 43.036 1.00 91.81 478 GLU A CA 1
ATOM 3738 C C . GLU A 1 478 ? -34.064 -2.293 43.889 1.00 91.81 478 GLU A C 1
ATOM 3740 O O . GLU A 1 478 ? -34.591 -1.432 44.590 1.00 91.81 478 GLU A O 1
ATOM 3745 N N . LEU A 1 479 ? -32.736 -2.375 43.754 1.00 91.81 479 LEU A N 1
ATOM 3746 C CA . LEU A 1 479 ? -31.779 -1.537 44.495 1.00 91.81 479 LEU A CA 1
ATOM 3747 C C . LEU A 1 479 ? -31.938 -0.036 44.240 1.00 91.81 479 LEU A C 1
ATOM 3749 O O . LEU A 1 479 ? -31.675 0.785 45.122 1.00 91.81 479 LEU A O 1
ATOM 3753 N N . LEU A 1 480 ? -32.327 0.312 43.015 1.00 90.88 480 LEU A N 1
ATOM 3754 C CA . LEU A 1 480 ? -32.567 1.687 42.589 1.00 90.88 480 LEU A CA 1
ATOM 3755 C C . LEU A 1 480 ? -34.005 2.150 42.870 1.00 90.88 480 LEU A C 1
ATOM 3757 O O . LEU A 1 480 ? -34.305 3.329 42.684 1.00 90.88 480 LEU A O 1
ATOM 3761 N N . SER A 1 481 ? -34.887 1.249 43.313 1.00 81.56 481 SER A N 1
ATOM 3762 C CA . SER A 1 481 ? -36.260 1.565 43.704 1.00 81.56 481 SER A CA 1
ATOM 3763 C C . SER A 1 481 ? -36.348 1.829 45.212 1.00 81.56 481 SER A C 1
ATOM 3765 O O . SER A 1 481 ? -35.850 1.057 46.024 1.00 81.56 481 SER A O 1
ATOM 3767 N N . GLY A 1 482 ? -36.957 2.947 45.610 1.00 77.44 482 GLY A N 1
ATOM 3768 C CA . GLY A 1 482 ? -37.104 3.310 47.022 1.00 77.44 482 GLY A CA 1
ATOM 3769 C C . GLY A 1 482 ? -37.419 4.790 47.227 1.00 77.44 482 GLY A C 1
ATOM 3770 O O . GLY A 1 482 ? -37.247 5.602 46.318 1.00 77.44 482 GLY A O 1
ATOM 3771 N N . GLU A 1 483 ? -37.867 5.154 48.433 1.00 71.56 483 GLU A N 1
ATOM 3772 C CA . GLU A 1 483 ? -38.211 6.546 48.785 1.00 71.56 483 GLU A CA 1
ATOM 3773 C C . GLU A 1 483 ? -37.003 7.502 48.736 1.00 71.56 483 GLU A C 1
ATOM 3775 O O . GLU A 1 483 ? -37.172 8.716 48.636 1.00 71.56 483 GLU A O 1
ATOM 3780 N N . ASP A 1 484 ? -35.777 6.969 48.771 1.00 84.31 484 ASP A N 1
ATOM 3781 C CA . ASP A 1 484 ? -34.530 7.736 48.768 1.00 84.31 484 ASP A CA 1
ATOM 3782 C C . ASP A 1 484 ? -33.790 7.755 47.418 1.00 84.31 484 ASP A C 1
ATOM 3784 O O . ASP A 1 484 ? -32.692 8.312 47.336 1.00 84.31 484 ASP A O 1
ATOM 3788 N N . ALA A 1 485 ? -34.395 7.220 46.349 1.00 82.44 485 ALA A N 1
ATOM 3789 C CA . ALA A 1 485 ? -33.774 7.103 45.025 1.00 82.44 485 ALA A CA 1
ATOM 3790 C C . ALA A 1 485 ? -33.230 8.438 44.477 1.00 82.44 485 ALA A C 1
ATOM 3792 O O . ALA A 1 485 ? -32.199 8.467 43.810 1.00 82.44 485 ALA A O 1
ATOM 3793 N N . GLU A 1 486 ? -33.879 9.565 44.791 1.00 88.31 486 GLU A N 1
ATOM 3794 C CA . GLU A 1 486 ? -33.451 10.907 44.357 1.00 88.31 486 GLU A CA 1
ATOM 3795 C C . GLU A 1 486 ? -32.131 11.370 44.993 1.00 88.31 486 GLU A C 1
ATOM 3797 O O . GLU A 1 486 ? -31.439 12.216 44.425 1.00 88.31 486 GLU A O 1
ATOM 3802 N N . ARG A 1 487 ? -31.769 10.825 46.161 1.00 87.75 487 ARG A N 1
ATOM 3803 C CA . ARG A 1 487 ? -30.556 11.190 46.918 1.00 87.75 487 ARG A CA 1
ATOM 3804 C C . ARG A 1 487 ? -29.417 10.190 46.753 1.00 87.75 487 ARG A C 1
ATOM 3806 O O . ARG A 1 487 ? -28.324 10.429 47.253 1.00 87.75 487 ARG A O 1
ATOM 3813 N N . LEU A 1 488 ? -29.677 9.078 46.080 1.00 88.19 488 LEU A N 1
ATOM 3814 C CA . LEU A 1 488 ? -28.763 7.955 45.955 1.00 88.19 488 LEU A CA 1
ATOM 3815 C C . LEU A 1 488 ? -27.617 8.319 45.020 1.00 88.19 488 LEU A C 1
ATOM 3817 O O . LEU A 1 488 ? -27.892 8.621 43.867 1.00 88.19 488 LEU A O 1
ATOM 3821 N N . HIS A 1 489 ? -26.364 8.315 45.471 1.00 89.94 489 HIS A N 1
ATOM 3822 C CA . HIS A 1 489 ? -25.200 8.497 44.596 1.00 89.94 489 HIS A CA 1
ATOM 3823 C C . HIS A 1 489 ? -24.728 7.162 44.002 1.00 89.94 489 HIS A C 1
ATOM 3825 O O . HIS A 1 489 ? -25.053 6.089 44.502 1.00 89.94 489 HIS A O 1
ATOM 3831 N N . THR A 1 490 ? -23.897 7.197 42.955 1.00 90.25 490 THR A N 1
ATOM 3832 C CA . THR A 1 490 ? -23.305 5.978 42.363 1.00 90.25 490 THR A CA 1
ATOM 3833 C C . THR A 1 490 ? -22.544 5.130 43.389 1.00 90.25 490 THR A C 1
ATOM 3835 O O . THR A 1 490 ? -22.623 3.905 43.351 1.00 90.25 490 THR A O 1
ATOM 3838 N N . SER A 1 491 ? -21.864 5.766 44.347 1.00 90.88 491 SER A N 1
ATOM 3839 C CA . SER A 1 491 ? -21.214 5.076 45.466 1.00 90.88 491 SER A CA 1
ATOM 3840 C C . SER A 1 491 ? -22.213 4.356 46.373 1.00 90.88 491 SER A C 1
ATOM 3842 O O . SER A 1 491 ? -21.938 3.250 46.831 1.00 90.88 491 SER A O 1
ATOM 3844 N N . ASP A 1 492 ? -23.380 4.960 46.613 1.00 91.75 492 ASP A N 1
ATOM 3845 C CA . ASP A 1 492 ? -24.435 4.365 47.436 1.00 91.75 492 ASP A CA 1
ATOM 3846 C C . ASP A 1 492 ? -25.078 3.180 46.715 1.00 91.75 492 ASP A C 1
ATOM 3848 O O . ASP A 1 492 ? -25.317 2.150 47.338 1.00 91.75 492 ASP A O 1
ATOM 3852 N N . PHE A 1 493 ? -25.284 3.287 45.397 1.00 93.00 493 PHE A N 1
ATOM 3853 C CA . PHE A 1 493 ? -25.711 2.165 44.555 1.00 93.00 493 PHE A CA 1
ATOM 3854 C C . PHE A 1 493 ? -24.759 0.971 44.698 1.00 93.00 493 PHE A C 1
ATOM 3856 O O . PHE A 1 493 ? -25.201 -0.132 45.015 1.00 93.00 493 PHE A O 1
ATOM 3863 N N . MET A 1 494 ? -23.455 1.195 44.509 1.00 94.25 494 MET A N 1
ATOM 3864 C CA . MET A 1 494 ? -22.451 0.131 44.606 1.00 94.25 494 MET A CA 1
ATOM 3865 C C . MET A 1 494 ? -22.395 -0.469 46.014 1.00 94.25 494 MET A C 1
ATOM 3867 O O . MET A 1 494 ? -22.301 -1.684 46.156 1.00 94.25 494 MET A O 1
ATOM 3871 N N . ARG A 1 495 ? -22.514 0.359 47.059 1.00 93.88 495 ARG A N 1
ATOM 3872 C CA . ARG A 1 495 ? -22.547 -0.119 48.445 1.00 93.88 495 ARG A CA 1
ATOM 3873 C C . ARG A 1 495 ? -23.771 -0.995 48.711 1.00 93.88 495 ARG A C 1
ATOM 3875 O O . ARG A 1 495 ? -23.607 -2.111 49.186 1.00 93.88 495 ARG A O 1
ATOM 3882 N N . ARG A 1 496 ? -24.972 -0.553 48.318 1.00 93.69 496 ARG A N 1
ATOM 3883 C CA . ARG A 1 496 ? -26.199 -1.360 48.452 1.00 93.69 496 ARG A CA 1
ATOM 3884 C C . ARG A 1 496 ? -26.115 -2.672 47.674 1.00 93.69 496 ARG A C 1
ATOM 3886 O O . ARG A 1 496 ? -26.611 -3.691 48.148 1.00 93.69 496 ARG A O 1
ATOM 3893 N N . ALA A 1 497 ? -25.492 -2.663 46.496 1.00 94.31 497 ALA A N 1
ATOM 3894 C CA . ALA A 1 497 ? -25.270 -3.880 45.721 1.00 94.31 497 ALA A CA 1
ATOM 3895 C C . ALA A 1 497 ? -24.401 -4.889 46.493 1.00 94.31 497 ALA A C 1
ATOM 3897 O O . ALA A 1 497 ? -24.786 -6.049 46.606 1.00 94.31 497 ALA A O 1
ATOM 3898 N N . LEU A 1 498 ? -23.297 -4.447 47.104 1.00 95.19 498 LEU A N 1
ATOM 3899 C CA . LEU A 1 498 ? -22.467 -5.313 47.952 1.00 95.19 498 LEU A CA 1
ATOM 3900 C C . LEU A 1 498 ? -23.217 -5.795 49.203 1.00 95.19 498 LEU A C 1
ATOM 3902 O O . LEU A 1 498 ? -23.172 -6.982 49.518 1.00 95.19 498 LEU A O 1
ATOM 3906 N N . ASP A 1 499 ? -23.947 -4.904 49.881 1.00 94.31 499 ASP A N 1
ATOM 3907 C CA . ASP A 1 499 ? -24.695 -5.222 51.108 1.00 94.31 499 ASP A CA 1
ATOM 3908 C C . ASP A 1 499 ? -25.807 -6.261 50.870 1.00 94.31 499 ASP A C 1
ATOM 3910 O O . ASP A 1 499 ? -26.156 -7.029 51.767 1.00 94.31 499 ASP A O 1
ATOM 3914 N N . THR A 1 500 ? -26.356 -6.306 49.653 1.00 94.38 500 THR A N 1
ATOM 3915 C CA . THR A 1 500 ? -27.361 -7.295 49.222 1.00 94.38 500 THR A CA 1
ATOM 3916 C C . THR A 1 500 ? -26.752 -8.561 48.614 1.00 94.38 500 THR A C 1
ATOM 3918 O O . THR A 1 500 ? -27.485 -9.479 48.248 1.00 94.38 500 THR A O 1
ATOM 3921 N N . GLY A 1 501 ? -25.420 -8.646 48.556 1.00 93.94 501 GLY A N 1
ATOM 3922 C CA . GLY A 1 501 ? -24.683 -9.813 48.078 1.00 93.94 501 GLY A CA 1
ATOM 3923 C C . GLY A 1 501 ? -24.510 -9.895 46.561 1.00 93.94 501 GLY A C 1
ATOM 3924 O O . GLY A 1 501 ? -24.116 -10.953 46.073 1.00 93.94 501 GLY A O 1
ATOM 3925 N N . LEU A 1 502 ? -24.785 -8.821 45.811 1.00 95.56 502 LEU A N 1
ATOM 3926 C CA . LEU A 1 502 ? -24.503 -8.790 44.375 1.00 95.56 502 LEU A CA 1
ATOM 3927 C C . LEU A 1 502 ? -22.999 -8.745 44.106 1.00 95.56 502 LEU A C 1
ATOM 3929 O O . LEU A 1 502 ? -22.232 -8.048 44.776 1.00 95.56 502 LEU A O 1
ATOM 3933 N N . THR A 1 503 ? -22.588 -9.442 43.053 1.00 94.25 503 THR A N 1
ATOM 3934 C CA . THR A 1 503 ? -21.195 -9.480 42.613 1.00 94.25 503 THR A CA 1
ATOM 3935 C C . THR A 1 503 ? -20.892 -8.301 41.695 1.00 94.25 503 THR A C 1
ATOM 3937 O O . THR A 1 503 ? -21.423 -8.205 40.586 1.00 94.25 503 THR A O 1
ATOM 3940 N N . LEU A 1 504 ? -19.984 -7.428 42.137 1.00 95.19 504 LEU A N 1
ATOM 3941 C CA . LEU A 1 504 ? -19.442 -6.325 41.342 1.00 95.19 504 LEU A CA 1
ATOM 3942 C C . LEU A 1 504 ? -18.078 -6.724 40.766 1.00 95.19 504 LEU A C 1
ATOM 3944 O O . LEU A 1 504 ? -17.043 -6.526 41.405 1.00 95.19 504 LEU A O 1
ATOM 3948 N N . ALA A 1 505 ? -18.067 -7.310 39.573 1.00 93.31 505 ALA A N 1
ATOM 3949 C CA . ALA A 1 505 ? -16.837 -7.618 38.850 1.00 93.31 505 ALA A CA 1
ATOM 3950 C C . ALA A 1 505 ? -16.201 -6.342 38.281 1.00 93.31 505 ALA A C 1
ATOM 3952 O O . ALA A 1 505 ? -16.892 -5.373 37.974 1.00 93.31 505 ALA A O 1
ATOM 3953 N N . VAL A 1 506 ? -14.881 -6.348 38.113 1.00 91.06 506 VAL A N 1
ATOM 3954 C CA . VAL A 1 506 ? -14.120 -5.196 37.614 1.00 91.06 506 VAL A CA 1
ATOM 3955 C C . VAL A 1 506 ? -13.332 -5.573 36.369 1.00 91.06 506 VAL A C 1
ATOM 3957 O O . VAL A 1 506 ? -12.725 -6.638 36.330 1.00 91.06 506 VAL A O 1
ATOM 3960 N N . ILE A 1 507 ? -13.331 -4.689 35.373 1.00 88.56 507 ILE A N 1
ATOM 3961 C CA . ILE A 1 507 ? -12.417 -4.688 34.227 1.00 88.56 507 ILE A CA 1
ATOM 3962 C C . ILE A 1 507 ? -11.518 -3.469 34.350 1.00 88.56 507 ILE A C 1
ATOM 3964 O O . ILE A 1 507 ? -12.008 -2.343 34.469 1.00 88.56 507 ILE A O 1
ATOM 3968 N N . MET A 1 508 ? -10.209 -3.683 34.272 1.00 87.69 508 MET A N 1
ATOM 3969 C CA . MET A 1 508 ? -9.245 -2.593 34.260 1.00 87.69 508 MET A CA 1
ATOM 3970 C C . MET A 1 508 ? -9.101 -2.009 32.855 1.00 87.69 508 MET A C 1
ATOM 3972 O O . MET A 1 508 ? -8.893 -2.724 31.879 1.00 87.69 508 MET A O 1
ATOM 3976 N N . SER A 1 509 ? -9.181 -0.686 32.760 1.00 86.06 509 SER A N 1
ATOM 3977 C CA . SER A 1 509 ? -8.875 0.081 31.557 1.00 86.06 509 SER A CA 1
ATOM 3978 C C . SER A 1 509 ? -7.717 1.036 31.826 1.00 86.06 509 SER A C 1
ATOM 3980 O O . SER A 1 509 ? -7.548 1.549 32.935 1.00 86.06 509 SER A O 1
ATOM 3982 N N . SER A 1 510 ? -6.940 1.338 30.786 1.00 82.25 510 SER A N 1
ATOM 3983 C CA . SER A 1 510 ? -6.004 2.459 30.830 1.00 82.25 510 SER A CA 1
ATOM 3984 C C . SER A 1 510 ? -6.751 3.784 30.647 1.00 82.25 510 SER A C 1
ATOM 3986 O O . SER A 1 510 ? -7.794 3.846 29.987 1.00 82.25 510 SER A O 1
ATOM 3988 N N . ARG A 1 511 ? -6.188 4.871 31.184 1.00 74.06 511 ARG A N 1
ATOM 3989 C CA . ARG A 1 511 ? -6.670 6.238 30.922 1.00 74.06 511 ARG A CA 1
ATOM 3990 C C . ARG A 1 511 ? -6.503 6.685 29.471 1.00 74.06 511 ARG A C 1
ATOM 3992 O O . ARG A 1 511 ? -7.151 7.626 29.038 1.00 74.06 511 ARG A O 1
ATOM 3999 N N . GLU A 1 512 ? -5.636 6.016 28.722 1.00 78.31 512 GLU A N 1
ATOM 4000 C CA . GLU A 1 512 ? -5.489 6.246 27.284 1.00 78.31 512 GLU A CA 1
ATOM 4001 C C . GLU A 1 512 ? -6.665 5.662 26.491 1.00 78.31 512 GLU A C 1
ATOM 4003 O O . GLU A 1 512 ? -6.854 5.999 25.324 1.00 78.31 512 GLU A O 1
ATOM 4008 N N . ALA A 1 513 ? -7.437 4.751 27.094 1.00 84.81 513 ALA A N 1
ATOM 4009 C CA . ALA A 1 513 ? -8.560 4.086 26.449 1.00 84.81 513 ALA A CA 1
ATOM 4010 C C . ALA A 1 513 ? -9.924 4.660 26.856 1.00 84.81 513 ALA A C 1
ATOM 4012 O O . ALA A 1 513 ? -10.871 4.496 26.089 1.00 84.81 513 ALA A O 1
ATOM 4013 N N . ILE A 1 514 ? -10.040 5.325 28.012 1.00 89.12 514 ILE A N 1
ATOM 4014 C CA . ILE A 1 514 ? -11.283 5.926 28.522 1.00 89.12 514 ILE A CA 1
ATOM 4015 C C . ILE A 1 514 ? -10.997 7.176 29.357 1.00 89.12 514 ILE A C 1
ATOM 4017 O O . ILE A 1 514 ? -10.098 7.181 30.199 1.00 89.12 514 ILE A O 1
ATOM 4021 N N . VAL A 1 515 ? -11.776 8.230 29.129 1.00 88.94 515 VAL A N 1
ATOM 4022 C CA . VAL A 1 515 ? -11.636 9.535 29.780 1.00 88.94 515 VAL A CA 1
ATOM 4023 C C . VAL A 1 515 ? -13.016 10.068 30.155 1.00 88.94 515 VAL A C 1
ATOM 4025 O O . VAL A 1 515 ? -13.903 10.145 29.310 1.00 88.94 515 VAL A O 1
ATOM 4028 N N . ASP A 1 516 ? -13.174 10.465 31.416 1.00 88.38 516 ASP A N 1
ATOM 4029 C CA . ASP A 1 516 ? -14.323 11.226 31.913 1.00 88.38 516 ASP A CA 1
ATOM 4030 C C . ASP A 1 516 ? -14.051 12.735 31.756 1.00 88.38 516 ASP A C 1
ATOM 4032 O O . ASP A 1 516 ? -13.047 13.255 32.253 1.00 88.38 516 ASP A O 1
ATOM 4036 N N . ILE A 1 517 ? -14.912 13.438 31.019 1.00 87.75 517 ILE A N 1
ATOM 4037 C CA . ILE A 1 517 ? -14.716 14.836 30.635 1.00 87.75 517 ILE A CA 1
ATOM 4038 C C . ILE A 1 517 ? -15.221 15.773 31.739 1.00 87.75 517 ILE A C 1
ATOM 4040 O O . ILE A 1 517 ? -16.386 16.191 31.768 1.00 87.75 517 ILE A O 1
ATOM 4044 N N . ASN A 1 518 ? -14.307 16.179 32.623 1.00 84.19 518 ASN A N 1
ATOM 4045 C CA . ASN A 1 518 ? -14.575 17.137 33.703 1.00 84.19 518 ASN A CA 1
ATOM 4046 C C . ASN A 1 518 ? -13.739 18.420 33.622 1.00 84.19 518 ASN A C 1
ATOM 4048 O O . ASN A 1 518 ? -14.066 19.410 34.278 1.00 84.19 518 ASN A O 1
ATOM 4052 N N . SER A 1 519 ? -12.692 18.442 32.800 1.00 84.06 519 SER A N 1
ATOM 4053 C CA . SER A 1 519 ? -11.829 19.604 32.591 1.00 84.06 519 SER A CA 1
ATOM 4054 C C . SER A 1 519 ? -11.454 19.814 31.114 1.00 84.06 519 SER A C 1
ATOM 4056 O O . SER A 1 519 ? -11.633 18.938 30.268 1.00 84.06 519 SER A O 1
ATOM 4058 N N . LEU A 1 520 ? -10.863 20.974 30.792 1.00 80.31 520 LEU A N 1
ATOM 4059 C CA . LEU A 1 520 ? -10.277 21.232 29.468 1.00 80.31 520 LEU A CA 1
ATOM 4060 C C . LEU A 1 520 ? -9.121 20.269 29.158 1.00 80.31 520 LEU A C 1
ATOM 4062 O O . LEU A 1 520 ? -8.898 19.921 28.003 1.00 80.31 520 LEU A O 1
ATOM 4066 N N . ASN A 1 521 ? -8.401 19.818 30.188 1.00 83.00 521 ASN A N 1
ATOM 4067 C CA . ASN A 1 521 ? -7.319 18.852 30.036 1.00 83.00 521 ASN A CA 1
ATOM 4068 C C . ASN A 1 521 ? -7.839 17.483 29.579 1.00 83.00 521 ASN A C 1
ATOM 4070 O O . ASN A 1 521 ? -7.197 16.822 28.769 1.00 83.00 521 ASN A O 1
ATOM 4074 N N . ASP A 1 522 ? -9.023 17.087 30.043 1.00 83.88 522 ASP A N 1
ATOM 4075 C CA . ASP A 1 522 ? -9.652 15.829 29.637 1.00 83.88 522 ASP A CA 1
ATOM 4076 C C . ASP A 1 522 ? -10.104 15.881 28.173 1.00 83.88 522 ASP A C 1
ATOM 4078 O O . ASP A 1 522 ? -9.930 14.909 27.444 1.00 83.88 522 ASP A O 1
ATOM 4082 N N . LEU A 1 523 ? -10.582 17.042 27.703 1.00 81.88 523 LEU A N 1
ATOM 4083 C CA . LEU A 1 523 ? -10.889 17.258 26.283 1.00 81.88 523 LEU A CA 1
ATOM 4084 C C . LEU A 1 523 ? -9.648 17.136 25.391 1.00 81.88 523 LEU A C 1
ATOM 4086 O O . LEU A 1 523 ? -9.731 16.529 24.326 1.00 81.88 523 LEU A O 1
ATOM 4090 N N . MET A 1 524 ? -8.504 17.684 25.819 1.00 80.81 524 MET A N 1
ATOM 4091 C CA . MET A 1 524 ? -7.244 17.541 25.077 1.00 80.81 524 MET A CA 1
ATOM 4092 C C . MET A 1 524 ? -6.806 16.078 25.007 1.00 80.81 524 MET A C 1
ATOM 4094 O O . MET A 1 524 ? -6.539 15.583 23.916 1.00 80.81 524 MET A O 1
ATOM 4098 N N . LYS A 1 525 ? -6.825 15.366 26.142 1.00 81.25 525 LYS A N 1
ATOM 4099 C CA . LYS A 1 525 ? -6.516 13.928 26.191 1.00 81.25 525 LYS A CA 1
ATOM 4100 C C . LYS A 1 525 ? -7.438 13.113 25.294 1.00 81.25 525 LYS A C 1
ATOM 4102 O O . LYS A 1 525 ? -6.978 12.238 24.576 1.00 81.25 525 LYS A O 1
ATOM 4107 N N . ALA A 1 526 ? -8.734 13.412 25.290 1.00 81.12 526 ALA A N 1
ATOM 4108 C CA . ALA A 1 526 ? -9.681 12.724 24.423 1.00 81.12 526 ALA A CA 1
ATOM 4109 C C . ALA A 1 526 ? -9.430 13.000 22.927 1.00 81.12 526 ALA A C 1
ATOM 4111 O O . ALA A 1 526 ? -9.731 12.151 22.092 1.00 81.12 526 ALA A O 1
ATOM 4112 N N . GLY A 1 527 ? -8.827 14.140 22.579 1.00 77.62 527 GLY A N 1
ATOM 4113 C CA . GLY A 1 527 ? -8.358 14.429 21.221 1.00 77.62 527 GLY A CA 1
ATOM 4114 C C . GLY A 1 527 ? -7.234 13.507 20.738 1.00 77.62 527 GLY A C 1
ATOM 4115 O O . GLY A 1 527 ? -7.134 13.282 19.537 1.00 77.62 527 GLY A O 1
ATOM 4116 N N . GLU A 1 528 ? -6.442 12.940 21.652 1.00 74.81 528 GLU A N 1
ATOM 4117 C CA . GLU A 1 528 ? -5.376 11.963 21.361 1.00 74.81 528 GLU A CA 1
ATOM 4118 C C . GLU A 1 528 ? -5.907 10.518 21.236 1.00 74.81 528 GLU A C 1
ATOM 4120 O O . GLU A 1 528 ? -5.169 9.604 20.866 1.00 74.81 528 GLU A O 1
ATOM 4125 N N . ILE A 1 529 ? -7.183 10.286 21.576 1.00 68.19 529 ILE A N 1
ATOM 4126 C CA . ILE A 1 529 ? -7.833 8.964 21.561 1.00 68.19 529 ILE A CA 1
ATOM 4127 C C . ILE A 1 529 ? -8.345 8.580 20.162 1.00 68.19 529 ILE A C 1
ATOM 4129 O O . ILE A 1 529 ? -8.485 7.384 19.880 1.00 68.19 529 ILE A O 1
ATOM 4133 N N . LEU A 1 530 ? -8.636 9.577 19.319 1.00 59.31 530 LEU A N 1
ATOM 4134 C CA . LEU A 1 530 ? -9.069 9.446 17.919 1.00 59.31 530 LEU A CA 1
ATOM 4135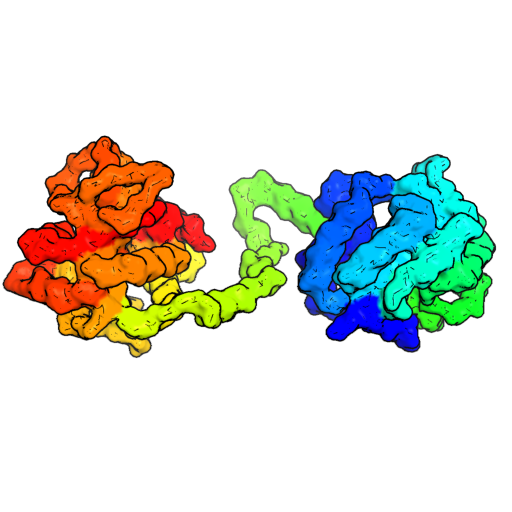 C C . LEU A 1 530 ? -7.869 9.377 16.978 1.00 59.31 530 LEU A C 1
ATOM 4137 O O . LEU A 1 530 ? -7.956 8.569 16.026 1.00 59.31 530 LEU A O 1
#

Foldseek 3Di:
DQQLQLVVCLFPDLAAFEAEEDQALLRLLVCVVVPGQAYEPFLQLNQVVVVHHSQPPDPLVSVLVRVLSSVVSDPHAYEYACEQLRAFLVSNLVSLVSCVVSSHNEYEYEQFDPRDDDLPDDDPRRHGHDLVRSLVSLLSNCVSDPDPSHAYEYEYCCQSVVVALVVSLVSQVSNVVSPHQEYEYEHQALACPRVVSNCVVNVDQGAYEYECPNVVVDDPVVVVVPSNPHYYYPRCVVSVVVVVVCVVQVVVCVVVVDCPVVPPVDDDPVNVCVSVVVVVVLVCCLVPPAADQQAEEEEEQAADPFPVPDLDTLQQDDFPRDGNVNQVVVLCVSRNHDQYEYEYHRPRVVDDDPSYHYHYDPVSVQFDSQLSVLSVLVVDDFKYKYAYSQKHFASCVVVVQVVLCVVVVVAQKEFEWEADQADPDQKKFFWPDFDDPPDDLNFTWTDDIGGDGDRPPDRRIIGGQRIMIGGNSVVLNVLCDDPCNRVQDPSNSVVSCVVVPGTYRYDYDYCLGMARPNDPVSSVSSNSND

Radius of gyration: 34.21 Å; chains: 1; bounding box: 74×50×91 Å

pLDDT: mean 90.36, std 10.69, range [44.16, 98.94]

InterPro domains:
  IPR012698 Phosphoenolpyruvate phosphomutase, core [TIGR02320] (7-279)
  IPR015813 Pyruvate/Phosphoenolpyruvate kinase-like domain superfamily [SSF51621] (1-290)
  IPR025877 MobA-like NTP transferase [PF12804] (297-420)
  IPR029044 Nucleotide-diphospho-sugar transferases [G3DSA:3.90.550.10] (280-528)
  IPR029044 Nucleotide-diphospho-sugar transferases [SSF53448] (294-529)
  IPR039556 ICL/PEPM domain [cd00377] (7-251)
  IPR040442 Pyruvate kinase-like domain superfamily [G3DSA:3.20.20.60] (1-275)

Organism: NCBI:txid2605778

Secondary structure (DSSP, 8-state):
--HHHHHHHHHHSSS-EEEEEESSHHHHHHHHHTT-SEEEE-HHHHHHHTTS-TTT-S-HHHHHHHHHHHHHH--S-EEEE-TT-SSSHHHHHHHHHHHHHHT--EEEEESBPSSP--TTS--TT-PBPPHHHHHHHHHHHHHH-SSSS-EEEEEE-HHHHT--HHHHHHHHHHHHHTT-SEEEE---SSSSHHHHHHHHH----S-EEE-TTSSTTS-HHHHTTSTTEEEEEETTHHHHHHHHHHHHHHHHHHHHTSSTTTTTSS--HHHHHHHTTHHHHHHHHHHHS---TT-EEEEEE----GGGT-SS-GGG-EETTEEHHHHHHHHHHHTT---EEEEE-TTGGG---TTSEEEE-TTTTT--HHHHHHHHHTT--S-EEEEETTEEE-HHHHHHHHHHHHHTTT-SEEEEEE--S----SEEEEESS---SSS-GGG-BEEEEEES---S--TTEEEEEEEEEES-HHHHHHHT-STTGGG--HHHHHHHHHHTT--EEEEE--TTTEEE--SHHHHHHHHTT-